Protein AF-A0A0W0SDC5-F1 (afdb_monomer_lite)

Radius of gyration: 24.41 Å; chains: 1; bounding box: 55×53×63 Å

pLDDT: mean 85.95, std 11.53, range [45.62, 98.31]

Organism: NCBI:txid29422

Secondary structure (DSSP, 8-state):
--HHHHH-TTTHHHHHHHHHH-TT-SEEEE--SSTT-SEEEEEESS--------GGG--EEEE-B-TTTHHHHHHHHHHHHHHH-SEEEEE-HHHHHHHHHHHHHHHHHHHHHHHHHHHHHHTT---HHHHHHHHHHHHHHHHHH---SSHHHHHHHHHHHHHHHHHHHHH--HHHHHHHHHHHHHHHHHHHHHHHHHHHHHHHS--EEEEPPTT-HHHHHHHHHHHHHHHHHTTPPB-PPPTTSEE-SSSEEEE---SSSPPPTTT-SSS-TT------PPPTTS-GGGEE-HHHHHHT-SS-HHHHHHHHHHS--EE-HHHHHHHGGGHHHHHHHHHTS-HHHHHHHHHHHH-TTSHHHHHHTS-BTTBPPBTTBHHHHHHHHHHHHH-

InterPro domains:
  IPR038498 OspF/SpvC superfamily [G3DSA:3.30.2430.10] (9-280)

Sequence (391 aa):
MKYADLIDPENLTYSENIFNQNSDEKFTIRRSFSDNSYFISFLPKPWKNKHPKSLATNWKARLSIHPEDLDKAWEIIYPILCQNAATFKVANRNTFKKLMDDRKQKLDRLLRHYNQFLADYDADCLDYHSLRNKYYELSKIINIYNPNQWRFVSFAQYYYTKLANFFSFYFLSKDQLFIHTRQKYEQLIEQRKQKVANSSRFYEGMQFTLYILQGLEKNLQLMLKEIEILLLRENIRPGIIYPTDRQIGIYSSIRHPGKTYYHDAISVDNYNPDNANDPFDFLETIPTEEIIQENDYLQQQSKQTTQFIIHALTMKKFISPTALKAMAKHKEDVVDYIKNLPLDARKKLVTESLDKSTNLGAFFRVQRGIFKPRLSRGTLQEIERERKLLA

Structure (mmCIF, N/CA/C/O backbone):
data_AF-A0A0W0SDC5-F1
#
_entry.id   AF-A0A0W0SDC5-F1
#
loop_
_atom_site.group_PDB
_atom_site.id
_atom_site.type_symbol
_atom_site.label_atom_id
_atom_site.label_alt_id
_atom_site.label_comp_id
_atom_site.label_asym_id
_atom_site.label_entity_id
_atom_site.label_seq_id
_atom_site.pdbx_PDB_ins_code
_atom_site.Cartn_x
_atom_site.Cartn_y
_atom_site.Cartn_z
_atom_site.occupancy
_atom_site.B_iso_or_equiv
_atom_site.auth_seq_id
_atom_site.auth_comp_id
_atom_site.auth_asym_id
_atom_site.auth_atom_id
_atom_site.pdbx_PDB_model_num
ATOM 1 N N . MET A 1 1 ? -26.692 8.603 9.022 1.00 85.44 1 MET A N 1
ATOM 2 C CA . MET A 1 1 ? -26.207 9.046 7.696 1.00 85.44 1 MET A CA 1
ATOM 3 C C . MET A 1 1 ? -25.646 7.836 6.986 1.00 85.44 1 MET A C 1
ATOM 5 O O . MET A 1 1 ? -24.773 7.194 7.568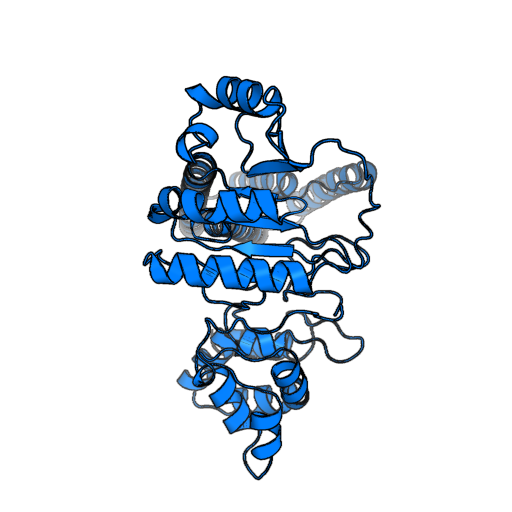 1.00 85.44 1 MET A O 1
ATOM 9 N N . LYS A 1 2 ? -26.152 7.509 5.794 1.00 91.19 2 LYS A N 1
ATOM 10 C CA . LYS A 1 2 ? -25.715 6.308 5.078 1.00 91.19 2 LYS A CA 1
ATOM 11 C C . LYS A 1 2 ? -24.396 6.573 4.363 1.00 91.19 2 LYS A C 1
ATOM 13 O O . LYS A 1 2 ? -24.085 7.709 4.006 1.00 91.19 2 LYS A O 1
ATOM 18 N N . TYR A 1 3 ? -23.623 5.518 4.122 1.00 92.50 3 TYR A N 1
ATOM 19 C CA . TYR A 1 3 ? -22.376 5.639 3.366 1.00 92.50 3 TYR A CA 1
ATOM 20 C C . TYR A 1 3 ? -22.611 6.071 1.912 1.00 92.50 3 TYR A C 1
ATOM 22 O O . TYR A 1 3 ? -21.851 6.883 1.389 1.00 92.50 3 TYR A O 1
ATOM 30 N N . ALA A 1 4 ? -23.686 5.593 1.278 1.00 90.75 4 ALA A N 1
ATOM 31 C CA . ALA A 1 4 ? -24.056 5.975 -0.084 1.00 90.75 4 ALA A CA 1
ATOM 32 C C . ALA A 1 4 ? -24.203 7.502 -0.244 1.00 90.75 4 ALA A C 1
ATOM 34 O O . ALA A 1 4 ? -23.610 8.077 -1.157 1.00 90.75 4 ALA A O 1
ATOM 35 N N . ASP A 1 5 ? -24.869 8.164 0.708 1.00 88.25 5 ASP A N 1
ATOM 36 C CA . ASP A 1 5 ? -25.070 9.623 0.734 1.00 88.25 5 ASP A CA 1
ATOM 37 C C . ASP A 1 5 ? -23.732 10.394 0.771 1.00 88.25 5 ASP A C 1
ATOM 39 O O . ASP A 1 5 ? -23.614 11.532 0.314 1.00 88.25 5 ASP A O 1
ATOM 43 N N . LEU A 1 6 ? -22.683 9.766 1.315 1.00 85.94 6 LEU A N 1
ATOM 44 C CA . LEU A 1 6 ? -21.352 10.354 1.429 1.00 85.94 6 LEU A CA 1
ATOM 45 C C . LEU A 1 6 ? -20.533 10.267 0.137 1.00 85.94 6 LEU A C 1
ATOM 47 O O . LEU A 1 6 ? -19.597 11.057 -0.027 1.00 85.94 6 LEU A O 1
ATOM 51 N N . ILE A 1 7 ? -20.832 9.318 -0.748 1.00 87.50 7 ILE A N 1
ATOM 52 C CA . ILE A 1 7 ? -20.025 9.034 -1.945 1.00 87.50 7 ILE A CA 1
ATOM 53 C C . ILE A 1 7 ? -20.751 9.312 -3.259 1.00 87.50 7 ILE A C 1
ATOM 55 O O . ILE A 1 7 ? -20.110 9.259 -4.312 1.00 87.50 7 ILE A O 1
ATOM 59 N N . ASP A 1 8 ? -22.051 9.586 -3.200 1.00 84.69 8 ASP A N 1
ATOM 60 C CA . ASP A 1 8 ? -22.866 9.968 -4.343 1.00 84.69 8 ASP A CA 1
ATOM 61 C C . ASP A 1 8 ? -22.531 11.401 -4.796 1.00 84.69 8 ASP A C 1
ATOM 63 O O . ASP A 1 8 ? -22.771 12.336 -4.026 1.00 84.69 8 ASP A O 1
ATOM 67 N N . PRO A 1 9 ? -21.993 11.588 -6.023 1.00 79.12 9 PRO A N 1
ATOM 68 C CA . PRO A 1 9 ? -21.654 12.895 -6.582 1.00 79.12 9 PRO A CA 1
ATOM 69 C C . PRO A 1 9 ? -22.790 13.921 -6.526 1.00 79.12 9 PRO A C 1
ATOM 71 O O . PRO A 1 9 ? -22.519 15.094 -6.277 1.00 79.12 9 PRO A O 1
ATOM 74 N N . GLU A 1 10 ? -24.038 13.492 -6.730 1.00 79.81 10 GLU A N 1
ATOM 75 C CA . GLU A 1 10 ? -25.199 14.392 -6.801 1.00 79.81 10 GLU A CA 1
ATOM 76 C C . GLU A 1 10 ? -25.594 14.928 -5.420 1.00 79.81 10 GLU A C 1
ATOM 78 O O . GLU A 1 10 ? -26.094 16.044 -5.287 1.00 79.81 10 GLU A O 1
ATOM 83 N N . ASN A 1 11 ? -25.281 14.167 -4.370 1.00 77.06 11 ASN A N 1
ATOM 84 C CA . ASN A 1 11 ? -25.673 14.461 -2.997 1.00 77.06 11 ASN A CA 1
ATOM 85 C C . ASN A 1 11 ? -24.525 14.998 -2.129 1.00 77.06 11 ASN A C 1
ATOM 87 O O . ASN A 1 11 ? -24.741 15.288 -0.948 1.00 77.06 11 ASN A O 1
ATOM 91 N N . LEU A 1 12 ? -23.313 15.176 -2.678 1.00 75.69 12 LEU A N 1
ATOM 92 C CA . LEU A 1 12 ? -22.126 15.547 -1.896 1.00 75.69 12 LEU A CA 1
ATOM 93 C C . LEU A 1 12 ? -22.321 16.862 -1.131 1.00 75.69 12 LEU A C 1
ATOM 95 O O . LEU A 1 12 ? -22.209 16.876 0.097 1.00 75.69 12 LEU A O 1
ATOM 99 N N . THR A 1 13 ? -22.591 17.961 -1.838 1.00 74.25 13 THR A N 1
ATOM 100 C CA . THR A 1 13 ? -22.646 19.307 -1.244 1.00 74.25 13 THR A CA 1
ATOM 101 C C . THR A 1 13 ? -23.840 19.463 -0.309 1.00 74.25 13 THR A C 1
ATOM 103 O O . THR A 1 13 ? -23.720 20.066 0.756 1.00 74.25 13 THR A O 1
ATOM 106 N N . TYR A 1 14 ? -24.982 18.881 -0.679 1.00 76.25 14 TYR A N 1
ATOM 107 C CA . TYR A 1 14 ? -26.198 18.918 0.127 1.00 76.25 14 TYR A CA 1
ATOM 108 C C . TYR A 1 14 ? -26.020 18.164 1.452 1.00 76.25 14 TYR A C 1
ATOM 110 O O . TYR A 1 14 ? -26.226 18.742 2.521 1.00 76.25 14 TYR A O 1
ATOM 118 N N . SER A 1 15 ? -25.532 16.921 1.393 1.00 76.50 15 SER A N 1
ATOM 119 C CA . SER A 1 15 ? -25.318 16.086 2.582 1.00 76.50 15 SER A CA 1
ATOM 120 C C . SER A 1 15 ? -24.268 16.679 3.523 1.00 76.50 15 SER A C 1
ATOM 122 O O . SER A 1 15 ? -24.435 16.646 4.739 1.00 76.50 15 SER A O 1
ATOM 124 N N . GLU A 1 16 ? -23.200 17.272 2.978 1.00 80.94 16 GLU A N 1
ATOM 125 C CA . GLU A 1 16 ? -22.160 17.934 3.776 1.00 80.94 16 GLU A CA 1
ATOM 126 C C . GLU A 1 16 ? -22.695 19.171 4.500 1.00 80.94 16 GLU A C 1
ATOM 128 O O . GLU A 1 16 ? -22.423 19.346 5.688 1.00 80.94 16 GLU A O 1
ATOM 133 N N . ASN A 1 17 ? -23.493 19.999 3.823 1.00 81.62 17 ASN A N 1
ATOM 134 C CA . ASN A 1 17 ? -24.090 21.182 4.436 1.00 81.62 17 ASN A CA 1
ATOM 135 C C . ASN A 1 17 ? -25.070 20.812 5.552 1.00 81.62 17 ASN A C 1
ATOM 137 O O . ASN A 1 17 ? -24.961 21.367 6.643 1.00 81.62 17 ASN A O 1
ATOM 141 N N . ILE A 1 18 ? -25.962 19.843 5.322 1.00 82.69 18 ILE A N 1
ATOM 142 C CA . ILE A 1 18 ? -26.907 19.378 6.350 1.00 82.69 18 ILE A CA 1
ATOM 143 C C . ILE A 1 18 ? -26.162 18.820 7.558 1.00 82.69 18 ILE A C 1
ATOM 145 O O . ILE A 1 18 ? -26.435 19.208 8.693 1.00 82.69 18 ILE A O 1
ATOM 149 N N . PHE A 1 19 ? -25.186 17.943 7.321 1.00 83.81 19 PHE A N 1
ATOM 150 C CA . PHE A 1 19 ? -24.409 17.335 8.394 1.00 83.81 19 PHE A CA 1
ATOM 151 C C . PHE A 1 19 ? -23.639 18.382 9.210 1.00 83.81 19 PHE A C 1
ATOM 153 O O . PHE A 1 19 ? -23.609 18.356 10.442 1.00 83.81 19 PHE A O 1
ATOM 160 N N . ASN A 1 20 ? -23.034 19.356 8.530 1.00 84.50 20 ASN A N 1
ATOM 161 C CA . ASN A 1 20 ? -22.270 20.407 9.189 1.00 84.50 20 ASN A CA 1
ATOM 162 C C . ASN A 1 20 ? -23.164 21.395 9.958 1.00 84.50 20 ASN A C 1
ATOM 164 O O . ASN A 1 20 ? -22.722 21.903 10.992 1.00 84.50 20 ASN A O 1
ATOM 168 N N . GLN A 1 21 ? -24.400 21.625 9.508 1.00 83.62 21 GLN A N 1
ATOM 169 C CA . GLN A 1 21 ? -25.386 22.478 10.183 1.00 83.62 21 GLN A CA 1
ATOM 170 C C . GLN A 1 21 ? -26.059 21.802 11.384 1.00 83.62 21 GLN A C 1
ATOM 172 O O . GLN A 1 21 ? -26.522 22.507 12.277 1.00 83.62 21 GLN A O 1
ATOM 177 N N . ASN A 1 22 ? -26.076 20.468 11.452 1.00 83.50 22 ASN A N 1
ATOM 178 C CA . ASN A 1 22 ? -26.631 19.755 12.597 1.00 83.50 22 ASN A CA 1
ATOM 179 C C . ASN A 1 22 ? -25.780 19.996 13.864 1.00 83.50 22 ASN A C 1
ATOM 181 O O . ASN A 1 22 ? -24.586 19.672 13.902 1.00 83.50 22 ASN A O 1
ATOM 185 N N . SER A 1 23 ? -26.392 20.588 14.894 1.00 76.50 23 SER A N 1
ATOM 186 C CA . SER A 1 23 ? -25.760 20.877 16.188 1.00 76.50 23 SER A CA 1
ATOM 187 C C . SER A 1 23 ? -25.436 19.624 16.992 1.00 76.50 23 SER A C 1
ATOM 189 O O . SER A 1 23 ? -24.494 19.647 17.783 1.00 76.50 23 SER A O 1
ATOM 191 N N . ASP A 1 24 ? -26.179 18.543 16.764 1.00 83.31 24 ASP A N 1
ATOM 192 C CA . ASP A 1 24 ? -26.063 17.299 17.527 1.00 83.31 24 ASP A CA 1
ATOM 193 C C . ASP A 1 24 ? -24.906 16.426 17.016 1.00 83.31 24 ASP A C 1
ATOM 195 O O . ASP A 1 24 ? -24.441 15.511 17.697 1.00 83.31 24 ASP A O 1
ATOM 199 N N . GLU A 1 25 ? -24.391 16.729 15.821 1.00 84.00 25 GLU A N 1
ATOM 200 C CA . GLU A 1 25 ? -23.272 16.006 15.228 1.00 84.00 25 GLU A CA 1
ATOM 201 C C . GLU A 1 25 ? -21.938 16.425 15.848 1.00 84.00 25 GLU A C 1
ATOM 203 O O . GLU A 1 25 ? -21.513 17.582 15.774 1.00 84.00 25 GLU A O 1
ATOM 208 N N . LYS A 1 26 ? -21.208 15.441 16.383 1.00 86.75 26 LYS A N 1
ATOM 209 C CA . LYS A 1 26 ? -19.877 15.636 16.981 1.00 86.75 26 LYS A CA 1
ATOM 210 C C . LYS A 1 26 ? -18.821 16.052 15.956 1.00 86.75 26 LYS A C 1
ATOM 212 O O . LYS A 1 26 ? -17.794 16.617 16.330 1.00 86.75 26 LYS A O 1
ATOM 217 N N . PHE A 1 27 ? -19.028 15.758 14.675 1.00 88.25 27 PHE A N 1
ATOM 218 C CA . PHE A 1 27 ? -18.042 15.980 13.623 1.00 88.25 27 PHE A CA 1
ATOM 219 C C . PHE A 1 27 ? -18.494 17.026 12.604 1.00 88.25 27 PHE A C 1
ATOM 221 O O . PHE A 1 27 ? -19.674 17.255 12.379 1.00 88.25 27 PHE A O 1
ATOM 228 N N . THR A 1 28 ? -17.512 17.641 11.955 1.00 88.00 28 THR A N 1
ATOM 229 C CA . THR A 1 28 ? -17.641 18.299 10.657 1.00 88.00 28 THR A CA 1
ATOM 230 C C . THR A 1 28 ? -17.076 17.380 9.589 1.00 88.00 28 THR A C 1
ATOM 232 O O . THR A 1 28 ? -16.016 16.770 9.778 1.00 88.00 28 THR A O 1
ATOM 235 N N . ILE A 1 29 ? -17.772 17.299 8.463 1.00 88.00 29 ILE A N 1
ATOM 236 C CA . ILE A 1 29 ? -17.253 16.671 7.257 1.00 88.00 29 ILE A CA 1
ATOM 237 C C . ILE A 1 29 ? -16.445 17.715 6.503 1.00 88.00 29 ILE A C 1
ATOM 239 O O . ILE A 1 29 ? -16.877 18.855 6.336 1.00 88.00 29 ILE A O 1
ATOM 243 N N . ARG A 1 30 ? -15.258 17.308 6.053 1.00 82.94 30 ARG A N 1
ATOM 244 C CA . ARG A 1 30 ? -14.445 18.084 5.124 1.00 82.94 30 ARG A CA 1
ATOM 245 C C . ARG A 1 30 ? -14.044 17.227 3.940 1.00 82.94 30 ARG A C 1
ATOM 247 O O . ARG A 1 30 ? -13.299 16.247 4.088 1.00 82.94 30 ARG A O 1
ATOM 254 N N . ARG A 1 31 ? -14.457 17.666 2.756 1.00 77.56 31 ARG A N 1
ATOM 255 C CA . ARG A 1 31 ? -13.909 17.202 1.481 1.00 77.56 31 ARG A CA 1
ATOM 256 C C . ARG A 1 31 ? -12.866 18.197 0.967 1.00 77.56 31 ARG A C 1
ATOM 258 O O . ARG A 1 31 ? -12.868 19.384 1.287 1.00 77.56 31 ARG A O 1
ATOM 265 N N . SER A 1 32 ? -11.886 17.698 0.224 1.00 60.66 32 SER A N 1
ATOM 266 C CA . SER A 1 32 ? -11.014 18.574 -0.567 1.00 60.66 32 SER A CA 1
ATOM 267 C C . SER A 1 32 ? -11.882 19.197 -1.660 1.00 60.66 32 SER A C 1
ATOM 269 O O . SER A 1 32 ? -12.551 18.438 -2.343 1.00 60.66 32 SER A O 1
ATOM 271 N N . PHE A 1 33 ? -11.853 20.523 -1.846 1.00 45.72 33 PHE A N 1
ATOM 272 C CA . PHE A 1 33 ? -12.669 21.306 -2.805 1.00 45.72 33 PHE A CA 1
ATOM 273 C C . PHE A 1 33 ? -12.560 20.898 -4.292 1.00 45.72 33 PHE A C 1
ATOM 275 O O . PHE A 1 33 ? -13.132 21.540 -5.161 1.00 45.72 33 PHE A O 1
ATOM 282 N N . SER A 1 34 ? -11.805 19.850 -4.602 1.00 49.69 34 SER A N 1
ATOM 283 C CA . SER A 1 34 ? -11.821 19.187 -5.900 1.00 49.69 34 SER A CA 1
ATOM 284 C C . SER A 1 34 ? -12.739 17.967 -5.816 1.00 49.69 34 SER A C 1
ATOM 286 O O . SER A 1 34 ? -12.496 17.128 -4.945 1.00 49.69 34 SER A O 1
ATOM 288 N N . ASP A 1 35 ? -13.649 17.781 -6.772 1.00 45.62 35 ASP A N 1
ATOM 289 C CA . ASP A 1 35 ? -14.572 16.628 -6.928 1.00 45.62 35 ASP A CA 1
ATOM 290 C C . ASP A 1 35 ? -13.908 15.226 -6.887 1.00 45.62 35 ASP A C 1
ATOM 292 O O . ASP A 1 35 ? -14.561 14.189 -6.914 1.00 45.62 35 ASP A O 1
ATOM 296 N N . ASN A 1 36 ? -12.579 15.179 -6.780 1.00 53.41 36 ASN A N 1
ATOM 297 C CA . ASN A 1 36 ? -11.736 14.001 -6.619 1.00 53.41 36 ASN A CA 1
ATOM 298 C C . ASN A 1 36 ? -11.198 13.812 -5.187 1.00 53.41 36 ASN A C 1
ATOM 300 O O . ASN A 1 36 ? -10.100 13.271 -5.017 1.00 53.41 36 ASN A O 1
ATOM 304 N N . SER A 1 37 ? -11.891 14.268 -4.136 1.00 70.94 37 SER A N 1
ATOM 305 C CA . SER A 1 37 ? -11.437 13.978 -2.772 1.00 70.94 37 SER A CA 1
ATOM 306 C C . SER A 1 37 ? -11.527 12.471 -2.506 1.00 70.94 37 SER A C 1
ATOM 308 O O . SER A 1 37 ? -12.584 11.940 -2.179 1.00 70.94 37 SER A O 1
ATOM 310 N N . TYR A 1 38 ? -10.398 11.770 -2.638 1.00 86.81 38 TYR A N 1
ATOM 311 C CA . TYR A 1 38 ? -10.311 10.317 -2.450 1.00 86.81 38 TYR A CA 1
ATOM 312 C C . TYR A 1 38 ? -10.767 9.857 -1.059 1.00 86.81 38 TYR A C 1
ATOM 314 O O . TYR A 1 38 ? -11.122 8.701 -0.866 1.00 86.81 38 TYR A O 1
ATOM 322 N N . PHE A 1 39 ? -10.738 10.761 -0.081 1.00 90.31 39 PHE A N 1
ATOM 323 C CA . PHE A 1 39 ? -11.172 10.511 1.282 1.00 90.31 39 PHE A CA 1
ATOM 324 C C . PHE A 1 39 ? -12.126 11.598 1.757 1.00 90.31 39 PHE A C 1
ATOM 326 O O . PHE A 1 39 ? -11.965 12.770 1.414 1.00 90.31 39 PHE A O 1
ATOM 333 N N . ILE A 1 40 ? -13.025 11.194 2.643 1.00 91.50 40 ILE A N 1
ATOM 334 C CA . ILE A 1 40 ? -13.967 12.041 3.364 1.00 91.50 40 ILE A CA 1
ATOM 335 C C . ILE A 1 40 ? -13.471 12.111 4.806 1.00 91.50 40 ILE A C 1
ATOM 337 O O . ILE A 1 40 ? -13.278 11.071 5.438 1.00 91.50 40 ILE A O 1
ATOM 341 N N . SER A 1 41 ? -13.172 13.315 5.298 1.00 90.69 41 SER A N 1
ATOM 342 C CA . SER A 1 41 ? -12.567 13.505 6.624 1.00 90.69 41 SER A CA 1
ATOM 343 C C . SER A 1 41 ? -13.602 13.969 7.640 1.00 90.69 41 SER A C 1
ATOM 345 O O . SER A 1 41 ? -14.358 14.889 7.350 1.00 90.69 41 SER A O 1
ATOM 347 N N . PHE A 1 42 ? -13.569 13.377 8.831 1.00 91.38 42 PHE A N 1
ATOM 348 C CA . PHE A 1 42 ? -14.443 13.678 9.962 1.00 91.38 42 PHE A CA 1
ATOM 349 C C . PHE A 1 42 ? -13.618 14.317 11.081 1.00 91.38 42 PHE A C 1
ATOM 351 O O . PHE A 1 42 ? -12.687 13.701 11.610 1.00 91.38 42 PHE A O 1
ATOM 358 N N . LEU A 1 43 ? -13.922 15.580 11.392 1.00 87.44 43 LEU A N 1
ATOM 359 C CA . LEU A 1 43 ? -13.122 16.458 12.254 1.00 87.44 43 LEU A CA 1
ATOM 360 C C . LEU A 1 43 ? -13.987 16.997 13.407 1.00 87.44 43 LEU A C 1
ATOM 362 O O . LEU A 1 43 ? -15.083 17.478 13.138 1.00 87.44 43 LEU A O 1
ATOM 366 N N . PRO A 1 44 ? -13.568 16.907 14.679 1.00 84.88 44 PRO A N 1
ATOM 367 C CA . PRO A 1 44 ? -14.455 17.138 15.824 1.00 84.88 44 PRO A CA 1
ATOM 368 C C . PRO A 1 44 ? -14.895 18.608 15.960 1.00 84.88 44 PRO A C 1
ATOM 370 O O . PRO A 1 44 ? -14.112 19.525 15.696 1.00 84.88 44 PRO A O 1
ATOM 373 N N . LYS A 1 45 ? -16.139 18.828 16.407 1.00 83.50 45 LYS A N 1
ATOM 374 C CA . LYS A 1 45 ? -16.716 20.126 16.792 1.00 83.50 45 LYS A CA 1
ATOM 375 C C . LYS A 1 45 ? -16.587 20.345 18.310 1.00 83.50 45 LYS A C 1
ATOM 377 O O . LYS A 1 45 ? -16.828 19.413 19.073 1.00 83.50 45 LYS A O 1
ATOM 382 N N . PRO A 1 46 ? -16.305 21.576 18.778 1.00 74.56 46 PRO A N 1
ATOM 383 C CA . PRO A 1 46 ? -15.592 22.645 18.077 1.00 74.56 46 PRO A CA 1
ATOM 384 C C . PRO A 1 46 ? -14.118 22.262 17.867 1.00 74.56 46 PRO A C 1
ATOM 386 O O . PRO A 1 46 ? -13.544 21.521 18.665 1.00 74.56 46 PRO A O 1
ATOM 389 N N . TRP A 1 47 ? -13.469 22.823 16.843 1.00 62.28 47 TRP A N 1
ATOM 390 C CA . TRP A 1 47 ? -12.024 22.672 16.634 1.00 62.28 47 TRP A CA 1
ATOM 391 C C . TRP A 1 47 ? -11.249 23.439 17.719 1.00 62.28 47 TRP A C 1
ATOM 393 O O . TRP A 1 47 ? -10.677 24.497 17.468 1.00 62.28 47 TRP A O 1
ATOM 403 N N . LYS A 1 48 ? -11.273 22.960 18.965 1.00 51.94 48 LYS A N 1
ATOM 404 C CA . LYS A 1 48 ? -10.638 23.648 20.098 1.00 51.94 48 LYS A CA 1
ATOM 405 C C . LYS A 1 48 ? -9.162 23.308 20.251 1.00 51.94 48 LYS A C 1
ATOM 407 O O . LYS A 1 48 ? -8.414 24.127 20.769 1.00 51.94 48 LYS A O 1
ATOM 412 N N . ASN A 1 49 ? -8.697 22.188 19.698 1.00 46.97 49 ASN A N 1
ATOM 413 C CA . ASN A 1 49 ? -7.317 21.766 19.898 1.00 46.97 49 ASN A CA 1
ATOM 414 C C . ASN A 1 49 ? -6.535 21.738 18.581 1.00 46.97 49 ASN A C 1
ATOM 416 O O . ASN A 1 49 ? -6.541 20.760 17.834 1.00 46.97 49 ASN A O 1
ATOM 420 N N . LYS A 1 50 ? -5.748 22.797 18.347 1.00 48.25 50 LYS A N 1
ATOM 421 C CA . LYS A 1 50 ? -4.470 22.668 17.635 1.00 48.25 50 LYS A CA 1
ATOM 422 C C . LYS A 1 50 ? -3.528 21.856 18.531 1.00 48.25 50 LYS A C 1
ATOM 424 O O . LYS A 1 50 ? -2.565 22.404 19.054 1.00 48.25 50 LYS A O 1
ATOM 429 N N . HIS A 1 51 ? -3.796 20.569 18.761 1.00 49.47 51 HIS A N 1
ATOM 430 C CA . HIS A 1 51 ? -2.732 19.730 19.297 1.00 49.47 51 HIS A CA 1
ATOM 431 C C . HIS A 1 51 ? -1.617 19.761 18.251 1.00 49.47 51 HIS A C 1
ATOM 433 O O . HIS A 1 51 ? -1.886 19.438 17.084 1.00 49.47 51 HIS A O 1
ATOM 439 N N . PRO A 1 52 ? -0.403 20.226 18.599 1.00 47.09 52 PRO A N 1
ATOM 440 C CA . PRO A 1 52 ? 0.704 20.141 17.673 1.00 47.09 52 PRO A CA 1
ATOM 441 C C . PRO A 1 52 ? 0.821 18.665 17.316 1.00 47.09 52 PRO A C 1
ATOM 443 O O . PRO A 1 52 ? 1.006 17.820 18.190 1.00 47.09 52 PRO A O 1
ATOM 446 N N . LYS A 1 53 ? 0.639 18.345 16.030 1.00 53.19 53 LYS A N 1
ATOM 447 C CA . LYS A 1 53 ? 0.939 17.022 15.484 1.00 53.19 53 LYS A CA 1
ATOM 448 C C . LYS A 1 53 ? 2.447 16.841 15.595 1.00 53.19 53 LYS A C 1
ATOM 450 O O . LYS A 1 53 ? 3.162 16.981 14.609 1.00 53.19 53 LYS A O 1
ATOM 455 N N . SER A 1 54 ? 2.938 16.582 16.799 1.00 54.34 54 SER A N 1
ATOM 456 C CA . SER A 1 54 ? 4.284 16.085 16.995 1.00 54.34 54 SER A CA 1
ATOM 457 C C . SER A 1 54 ? 4.317 14.766 16.225 1.00 54.34 54 SER A C 1
ATOM 459 O O . SER A 1 54 ? 3.574 13.832 16.525 1.00 54.34 54 SER A O 1
ATOM 461 N N . LEU A 1 55 ? 5.087 14.722 15.135 1.00 57.97 55 LEU A N 1
ATOM 462 C CA . LEU A 1 55 ? 5.235 13.516 14.315 1.00 57.97 55 LEU A CA 1
ATOM 463 C C . LEU A 1 55 ? 5.693 12.320 15.167 1.00 57.97 55 LEU A C 1
ATOM 465 O O . LEU A 1 55 ? 5.343 11.188 14.851 1.00 57.97 55 LEU A O 1
ATOM 469 N N . ALA A 1 56 ? 6.366 12.590 16.291 1.00 48.00 56 ALA A N 1
ATOM 470 C CA . ALA A 1 56 ? 6.927 11.619 17.219 1.00 48.00 56 ALA A CA 1
ATOM 471 C C . ALA A 1 56 ? 5.930 10.619 17.834 1.00 48.00 56 ALA A C 1
ATOM 473 O O . ALA A 1 56 ? 6.385 9.573 18.293 1.00 48.00 56 ALA A O 1
ATOM 474 N N . THR A 1 57 ? 4.619 10.900 17.840 1.00 57.00 57 THR A N 1
ATOM 475 C CA . THR A 1 57 ? 3.596 10.073 18.522 1.00 57.00 57 THR A CA 1
ATOM 476 C C . THR A 1 57 ? 2.368 9.756 17.659 1.00 57.00 57 THR A C 1
ATOM 478 O O . THR A 1 57 ? 1.345 9.298 18.158 1.00 57.00 57 THR A O 1
ATOM 481 N N . ASN A 1 58 ? 2.447 9.962 16.341 1.00 78.56 58 ASN A N 1
ATOM 482 C CA . ASN A 1 58 ? 1.293 9.838 15.444 1.00 78.56 58 ASN A CA 1
ATOM 483 C C . ASN A 1 58 ? 1.053 8.400 14.961 1.00 78.56 58 ASN A C 1
ATOM 485 O O . ASN A 1 58 ? 1.119 8.137 13.757 1.00 78.56 58 ASN A O 1
ATOM 489 N N . TRP A 1 59 ? 0.729 7.471 15.859 1.00 89.00 59 TRP A N 1
ATOM 490 C CA . TRP A 1 59 ? 0.174 6.189 15.426 1.00 89.00 59 TRP A CA 1
ATOM 491 C C . TRP A 1 59 ? -1.121 6.407 14.628 1.00 89.00 59 TRP A C 1
ATOM 493 O O . TRP A 1 59 ? -1.879 7.361 14.838 1.00 89.00 59 TRP A O 1
ATOM 503 N N . LYS A 1 60 ? -1.377 5.521 13.666 1.00 92.00 60 LYS A N 1
ATOM 504 C CA . LYS A 1 60 ? -2.641 5.476 12.929 1.00 92.00 60 LYS A CA 1
ATOM 505 C C . LYS A 1 60 ? -3.124 4.044 12.871 1.00 92.00 60 LYS A C 1
ATOM 507 O O . LYS A 1 60 ? -2.327 3.162 12.556 1.00 92.00 60 LYS A O 1
ATOM 512 N N . ALA A 1 61 ? -4.413 3.854 13.107 1.00 95.50 61 ALA A N 1
ATOM 513 C CA . ALA A 1 61 ? -5.075 2.587 12.854 1.00 95.50 61 ALA A CA 1
ATOM 514 C C . ALA A 1 61 ? -5.844 2.652 11.538 1.00 95.50 61 ALA A C 1
ATOM 516 O O . ALA A 1 61 ? -6.228 3.730 11.064 1.00 95.50 61 ALA A O 1
ATOM 517 N N . ARG A 1 62 ? -6.059 1.493 10.934 1.00 96.56 62 ARG A N 1
ATOM 518 C CA . ARG A 1 62 ? -6.861 1.328 9.731 1.00 96.56 62 ARG A CA 1
ATOM 519 C C . ARG A 1 62 ? -7.768 0.127 9.880 1.00 96.56 62 ARG A C 1
ATOM 521 O O . ARG A 1 62 ? -7.395 -0.838 10.535 1.00 96.56 62 ARG A O 1
ATOM 528 N N . LEU A 1 63 ? -8.934 0.218 9.252 1.00 97.94 63 LEU A N 1
ATOM 529 C CA . LEU A 1 63 ? -9.857 -0.899 9.099 1.00 97.94 63 LEU A CA 1
ATOM 530 C C . LEU A 1 63 ? -9.939 -1.237 7.616 1.00 97.94 63 LEU A C 1
ATOM 532 O O . LEU A 1 63 ? -10.086 -0.334 6.782 1.00 97.94 63 LEU A O 1
ATOM 536 N N . SER A 1 64 ? -9.824 -2.524 7.315 1.00 98.06 64 SER A N 1
ATOM 537 C CA . SER A 1 64 ? -9.888 -3.074 5.966 1.00 98.06 64 SER A CA 1
ATOM 538 C C . SER A 1 64 ? -11.134 -3.928 5.836 1.00 98.06 64 SER A C 1
ATOM 540 O O . SER A 1 64 ? -11.217 -4.994 6.433 1.00 98.06 64 SER A O 1
ATOM 542 N N . ILE A 1 65 ? -12.095 -3.456 5.052 1.00 98.31 65 ILE A N 1
ATOM 543 C CA . ILE A 1 65 ? -13.385 -4.107 4.809 1.00 98.31 65 ILE A CA 1
ATOM 544 C C . ILE A 1 65 ? -13.439 -4.557 3.350 1.00 98.31 65 ILE A C 1
ATOM 546 O O . ILE A 1 65 ? -12.864 -3.900 2.484 1.00 98.31 65 ILE A O 1
ATOM 550 N N . HIS A 1 66 ? -14.124 -5.652 3.039 1.00 97.62 66 HIS A N 1
ATOM 551 C CA . HIS A 1 66 ? -14.365 -6.008 1.647 1.00 97.62 66 HIS A CA 1
ATOM 552 C C . HIS A 1 66 ? -15.196 -4.907 0.945 1.00 97.62 66 HIS A C 1
ATOM 554 O O . HIS A 1 66 ? -16.174 -4.427 1.522 1.00 97.62 66 HIS A O 1
ATOM 560 N N . PRO A 1 67 ? -14.867 -4.487 -0.294 1.00 95.94 67 PRO A N 1
ATOM 561 C CA . PRO A 1 67 ? -15.489 -3.312 -0.925 1.00 95.94 67 PRO A CA 1
ATOM 562 C C . PRO A 1 67 ? -17.019 -3.362 -1.048 1.00 95.94 67 PRO A C 1
ATOM 564 O O . PRO A 1 67 ? -17.686 -2.324 -1.022 1.00 95.94 67 PRO A O 1
ATOM 567 N N . GLU A 1 68 ? -17.562 -4.565 -1.218 1.00 96.50 68 GLU A N 1
ATOM 568 C CA . GLU A 1 68 ? -19.001 -4.825 -1.356 1.00 96.50 68 GLU A CA 1
ATOM 569 C C . GLU A 1 68 ? -19.755 -4.736 -0.025 1.00 96.50 68 GLU A C 1
ATOM 571 O O . GLU A 1 68 ? -20.940 -4.426 -0.025 1.00 96.50 68 GLU A O 1
ATOM 576 N N . ASP A 1 69 ? -19.070 -4.933 1.104 1.00 97.81 69 ASP A N 1
ATOM 577 C CA . ASP A 1 69 ? -19.693 -4.917 2.432 1.00 97.81 69 ASP A CA 1
ATOM 578 C C . ASP A 1 69 ? -19.537 -3.552 3.119 1.00 97.81 69 ASP A C 1
ATOM 580 O O . ASP A 1 69 ? -19.970 -3.370 4.255 1.00 97.81 69 ASP A O 1
ATOM 584 N N . LEU A 1 70 ? -18.917 -2.574 2.446 1.00 96.31 70 LEU A N 1
ATOM 585 C CA . LEU A 1 70 ? -18.568 -1.277 3.027 1.00 96.31 70 LEU A CA 1
ATOM 586 C C . LEU A 1 70 ? -19.798 -0.480 3.489 1.00 96.31 70 LEU A C 1
ATOM 588 O O . LEU A 1 70 ? -19.731 0.177 4.525 1.00 96.31 70 LEU A O 1
ATOM 592 N N . ASP A 1 71 ? -20.913 -0.582 2.761 1.00 96.50 71 ASP A N 1
ATOM 593 C CA . ASP A 1 71 ? -22.188 0.038 3.134 1.00 96.50 71 ASP A CA 1
ATOM 594 C C . ASP A 1 71 ? -22.721 -0.549 4.453 1.00 96.50 71 ASP A C 1
ATOM 596 O O . ASP A 1 71 ? -23.047 0.194 5.376 1.00 96.50 71 ASP A O 1
ATOM 600 N N . LYS A 1 72 ? -22.723 -1.883 4.593 1.00 97.50 72 LYS A N 1
ATOM 601 C CA . LYS A 1 72 ? -23.156 -2.569 5.823 1.00 97.50 72 LYS A CA 1
ATOM 602 C C . LYS A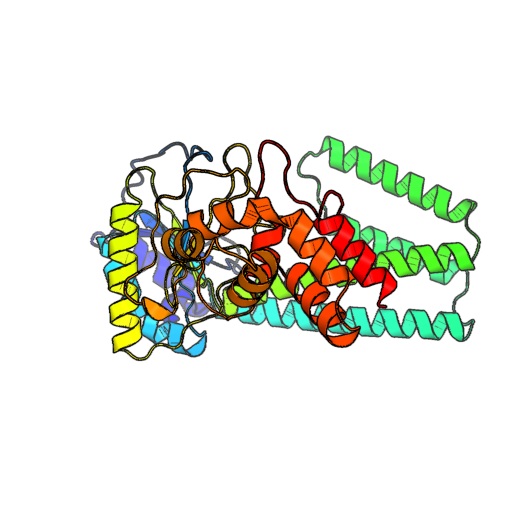 1 72 ? -22.193 -2.305 6.986 1.00 97.50 72 LYS A C 1
ATOM 604 O O . LYS A 1 72 ? -22.624 -2.031 8.102 1.00 97.50 72 LYS A O 1
ATOM 609 N N . ALA A 1 73 ? -20.887 -2.356 6.729 1.00 98.06 73 ALA A N 1
ATOM 610 C CA . ALA A 1 73 ? -19.864 -2.102 7.737 1.00 98.06 73 ALA A CA 1
ATOM 611 C C . ALA A 1 73 ? -19.901 -0.658 8.250 1.00 98.06 73 ALA A C 1
ATOM 613 O O . ALA A 1 73 ? -19.631 -0.424 9.425 1.00 98.06 73 ALA A O 1
ATOM 614 N N . TRP A 1 74 ? -20.252 0.313 7.402 1.00 97.81 74 TRP A N 1
ATOM 615 C CA . TRP A 1 74 ? -20.405 1.707 7.812 1.00 97.81 74 TRP A CA 1
ATOM 616 C C . TRP A 1 74 ? -21.466 1.883 8.900 1.00 97.81 74 TRP A C 1
ATOM 618 O O . TRP A 1 74 ? -21.191 2.559 9.890 1.00 97.81 74 TRP A O 1
ATOM 628 N N . GLU A 1 75 ? -22.626 1.237 8.763 1.00 97.31 75 GLU A N 1
ATOM 629 C CA . GLU A 1 75 ? -23.709 1.309 9.757 1.00 97.31 75 GLU A CA 1
ATOM 630 C C . GLU A 1 75 ? -23.284 0.763 11.133 1.00 97.31 75 GLU A C 1
ATOM 632 O O . GLU A 1 75 ? -23.803 1.194 12.160 1.00 97.31 75 GLU A O 1
ATOM 637 N N . ILE A 1 76 ? -22.294 -0.136 11.167 1.00 97.88 76 ILE A N 1
ATOM 638 C CA . ILE A 1 76 ? -21.707 -0.686 12.399 1.00 97.88 76 ILE A CA 1
ATOM 639 C C . ILE A 1 76 ? -20.612 0.241 12.942 1.00 97.88 76 ILE A C 1
ATOM 641 O O . ILE A 1 76 ? -20.588 0.585 14.122 1.00 97.88 76 ILE A O 1
ATOM 645 N N . ILE A 1 77 ? -19.676 0.640 12.078 1.00 97.75 77 ILE A N 1
ATOM 646 C CA . ILE A 1 77 ? -18.454 1.350 12.466 1.00 97.75 77 ILE A CA 1
ATOM 647 C C . ILE A 1 77 ? -18.761 2.798 12.856 1.00 97.75 77 ILE A C 1
ATOM 649 O O . ILE A 1 77 ? -18.227 3.301 13.845 1.00 97.75 77 ILE A O 1
ATOM 653 N N . TYR A 1 78 ? -19.590 3.495 12.076 1.00 95.81 78 TYR A N 1
ATOM 654 C CA . TYR A 1 78 ? -19.788 4.935 12.223 1.00 95.81 78 TYR A CA 1
ATOM 655 C C . TYR A 1 78 ? -20.316 5.344 13.609 1.00 95.81 78 TYR A C 1
ATOM 657 O O . TYR A 1 78 ? -19.697 6.229 14.206 1.00 95.81 78 TYR A O 1
ATOM 665 N N . PRO A 1 79 ? -21.358 4.706 14.185 1.00 95.06 79 PRO A N 1
ATOM 666 C CA . PRO A 1 79 ? -21.834 5.052 15.527 1.00 95.06 79 PRO A CA 1
ATOM 667 C C . PRO A 1 79 ? -20.744 4.952 16.604 1.00 95.06 79 PRO A C 1
ATOM 669 O O . PRO A 1 79 ? -20.616 5.845 17.444 1.00 95.06 79 PRO A O 1
ATOM 672 N N . ILE A 1 80 ? -19.900 3.918 16.535 1.00 96.31 80 ILE A N 1
ATOM 673 C CA . ILE A 1 80 ? -18.795 3.698 17.480 1.00 96.31 80 ILE A CA 1
ATOM 674 C C . ILE A 1 80 ? -17.727 4.786 17.317 1.00 96.31 80 ILE A C 1
ATOM 676 O O . ILE A 1 80 ? -17.242 5.349 18.304 1.00 96.31 80 ILE A O 1
ATOM 680 N N . LEU A 1 81 ? -17.383 5.140 16.072 1.00 94.00 81 LEU A N 1
ATOM 681 C CA . LEU A 1 81 ? -16.447 6.233 15.797 1.00 94.00 81 LEU A CA 1
ATOM 682 C C . LEU A 1 81 ? -17.003 7.591 16.251 1.00 94.00 81 LEU A C 1
ATOM 684 O O . LEU A 1 81 ? -16.250 8.401 16.792 1.00 94.00 81 LEU A O 1
ATOM 688 N N . CYS A 1 82 ? -18.305 7.837 16.094 1.00 90.12 82 CYS A N 1
ATOM 689 C CA . CYS A 1 82 ? -18.988 9.018 16.629 1.00 90.12 82 CYS A CA 1
ATOM 690 C C . CYS A 1 82 ? -18.809 9.166 18.131 1.00 90.12 82 CYS A C 1
ATOM 692 O O . CYS A 1 82 ? -18.464 10.245 18.611 1.00 90.12 82 CYS A O 1
ATOM 694 N N . GLN A 1 83 ? -18.945 8.084 18.881 1.00 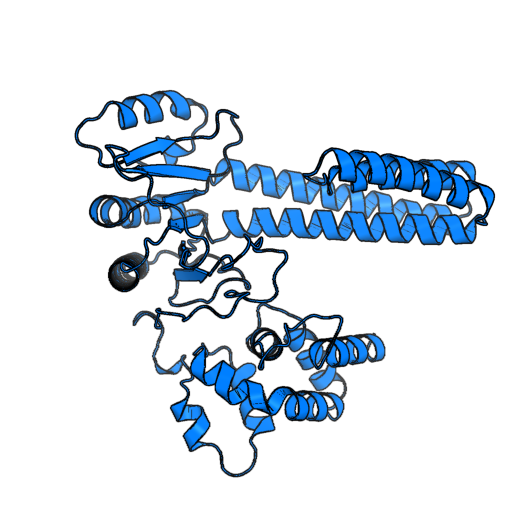88.88 83 GLN A N 1
ATOM 695 C CA . GLN A 1 83 ? -18.793 8.139 20.328 1.00 88.88 83 GLN A CA 1
ATOM 696 C C . GLN A 1 83 ? -17.325 8.339 20.727 1.00 88.88 83 GLN A C 1
ATOM 698 O O . GLN A 1 83 ? -17.007 9.251 21.495 1.00 88.88 83 GLN A O 1
ATOM 703 N N . ASN A 1 84 ? -16.411 7.580 20.121 1.00 86.50 84 ASN A N 1
ATOM 704 C CA . ASN A 1 84 ? -15.086 7.352 20.702 1.00 86.50 84 ASN A CA 1
ATOM 705 C C . ASN A 1 84 ? -13.913 7.951 19.911 1.00 86.50 84 ASN A C 1
ATOM 707 O O . ASN A 1 84 ? -12.868 8.251 20.492 1.00 86.50 84 ASN A O 1
ATOM 711 N N . ALA A 1 85 ? -14.046 8.161 18.599 1.00 83.19 85 ALA A N 1
ATOM 712 C CA . ALA A 1 85 ? -12.922 8.601 17.777 1.00 83.19 85 ALA A CA 1
ATOM 713 C C . ALA A 1 85 ? -12.622 10.097 17.947 1.00 83.19 85 ALA A C 1
ATOM 715 O O . ALA A 1 85 ? -13.515 10.932 18.113 1.00 83.19 85 ALA A O 1
ATOM 716 N N . ALA A 1 86 ? -11.336 10.445 17.845 1.00 83.94 86 ALA A N 1
ATOM 717 C CA . ALA A 1 86 ? -10.889 11.835 17.824 1.00 83.94 86 ALA A CA 1
ATOM 718 C C . ALA A 1 86 ? -10.997 12.444 16.421 1.00 83.94 86 ALA A C 1
ATOM 720 O O . ALA A 1 86 ? -11.525 13.533 16.237 1.00 83.94 86 ALA A O 1
ATOM 721 N N . THR A 1 87 ? -10.451 11.770 15.411 1.00 89.19 87 THR A N 1
ATOM 722 C CA . THR A 1 87 ? -10.492 12.192 14.007 1.00 89.19 87 THR A CA 1
ATOM 723 C C . THR A 1 87 ? -10.309 10.965 13.139 1.00 89.19 87 THR A C 1
ATOM 725 O O . THR A 1 87 ? -9.433 10.135 13.399 1.00 89.19 87 THR A O 1
ATOM 728 N N . PHE A 1 88 ? -11.082 10.874 12.066 1.00 93.19 88 PHE A N 1
ATOM 729 C CA . PHE A 1 88 ? -10.928 9.795 11.108 1.00 93.19 88 PHE A CA 1
ATOM 730 C C . PHE A 1 88 ? -11.216 10.257 9.689 1.00 93.19 88 PHE A C 1
ATOM 732 O O . PHE A 1 88 ? -11.660 11.375 9.434 1.00 93.19 88 PHE A O 1
ATOM 739 N N . LYS A 1 89 ? -10.905 9.386 8.742 1.00 93.69 89 LYS A N 1
ATOM 740 C CA . LYS A 1 89 ? -11.339 9.528 7.362 1.00 93.69 89 LYS A CA 1
ATOM 741 C C . LYS A 1 89 ? -11.752 8.177 6.809 1.00 93.69 89 LYS A C 1
ATOM 743 O O . LYS A 1 89 ? -11.187 7.158 7.208 1.00 93.69 89 LYS A O 1
ATOM 748 N N . VAL A 1 90 ? -12.674 8.204 5.863 1.00 95.19 90 VAL A N 1
ATOM 749 C CA . VAL A 1 90 ? -13.119 7.034 5.105 1.00 95.19 90 VAL A CA 1
ATOM 750 C C . VAL A 1 90 ? -12.835 7.255 3.622 1.00 95.19 90 VAL A C 1
ATOM 752 O O . VAL A 1 90 ? -12.888 8.384 3.128 1.00 95.19 90 VAL A O 1
ATOM 755 N N . ALA A 1 91 ? -12.443 6.200 2.921 1.00 93.94 91 ALA A N 1
ATOM 756 C CA . ALA A 1 91 ? -12.243 6.205 1.481 1.00 93.94 91 ALA A CA 1
ATOM 757 C C . ALA A 1 91 ? -13.567 6.497 0.763 1.00 93.94 91 ALA A C 1
ATOM 759 O O . ALA A 1 91 ? -14.614 6.030 1.200 1.00 93.94 91 ALA A O 1
ATOM 760 N N . ASN A 1 92 ? -13.530 7.233 -0.347 1.00 92.62 92 ASN A N 1
ATOM 761 C CA . ASN A 1 92 ? -14.643 7.275 -1.294 1.00 92.62 92 ASN A CA 1
ATOM 762 C C . ASN A 1 92 ? -14.475 6.103 -2.275 1.00 92.62 92 ASN A C 1
ATOM 764 O O . ASN A 1 92 ? -13.600 6.142 -3.148 1.00 92.62 92 ASN A O 1
ATOM 768 N N . ARG A 1 93 ? -15.295 5.053 -2.115 1.00 91.94 93 ARG A N 1
ATOM 769 C CA . ARG A 1 93 ? -15.205 3.819 -2.914 1.00 91.94 93 ARG A CA 1
ATOM 770 C C . ARG A 1 93 ? -15.307 4.093 -4.413 1.00 91.94 93 ARG A C 1
ATOM 772 O O . ARG A 1 93 ? -14.514 3.545 -5.178 1.00 91.94 93 ARG A O 1
ATOM 779 N N . ASN A 1 94 ? -16.233 4.957 -4.828 1.00 91.38 94 ASN A N 1
ATOM 780 C CA . ASN A 1 94 ? -16.473 5.274 -6.237 1.00 91.38 94 ASN A CA 1
ATOM 781 C C . ASN A 1 94 ? -15.261 5.981 -6.854 1.00 91.38 94 ASN A C 1
ATOM 783 O O . ASN A 1 94 ? -14.762 5.570 -7.905 1.00 91.38 94 ASN A O 1
ATOM 787 N N . THR A 1 95 ? -14.722 6.989 -6.159 1.00 90.62 95 THR A N 1
ATOM 788 C CA . THR A 1 95 ? -13.523 7.706 -6.613 1.00 90.62 95 THR A CA 1
ATOM 789 C C . THR A 1 95 ? -12.310 6.776 -6.688 1.00 90.62 95 THR A C 1
ATOM 791 O O . THR A 1 95 ? -11.556 6.836 -7.659 1.00 90.62 95 THR A O 1
ATOM 794 N N . PHE A 1 96 ? -12.106 5.896 -5.700 1.00 91.62 96 PHE A N 1
ATOM 795 C CA . PHE A 1 96 ? -10.977 4.959 -5.714 1.00 91.62 96 PHE A CA 1
ATOM 796 C C . PHE A 1 96 ? -11.098 3.881 -6.788 1.00 91.62 96 PHE A C 1
ATOM 798 O O . PHE A 1 96 ? -10.086 3.573 -7.418 1.00 91.62 96 PHE A O 1
ATOM 805 N N . LYS A 1 97 ? -12.305 3.360 -7.041 1.00 93.38 97 LYS A N 1
ATOM 806 C CA . LYS A 1 97 ? -12.555 2.411 -8.132 1.00 93.38 97 LYS A CA 1
ATOM 807 C C . LYS A 1 97 ? -12.194 3.030 -9.479 1.00 93.38 97 LYS A C 1
ATOM 809 O O . LYS A 1 97 ? -11.318 2.516 -10.167 1.00 93.38 97 LYS A O 1
ATOM 814 N N . LYS A 1 98 ? -12.764 4.202 -9.785 1.00 92.88 98 LYS A N 1
ATOM 815 C CA . LYS A 1 98 ? -12.454 4.951 -11.012 1.00 92.88 98 LYS A CA 1
ATOM 816 C C . LYS A 1 98 ? -10.955 5.231 -11.137 1.00 92.88 98 LYS A C 1
ATOM 818 O O . LYS A 1 98 ? -10.353 4.974 -12.172 1.00 92.88 98 LYS A O 1
ATOM 823 N N . LEU A 1 99 ? -10.321 5.694 -10.057 1.00 91.38 99 LEU A N 1
ATOM 824 C CA . LEU A 1 99 ? -8.886 5.977 -10.045 1.00 91.38 99 LEU A CA 1
ATOM 825 C C . LEU A 1 99 ? -8.031 4.723 -10.276 1.00 91.38 99 LEU A C 1
ATOM 827 O O . LEU A 1 99 ? -6.963 4.815 -10.883 1.00 91.38 99 LEU A O 1
ATOM 831 N N . MET A 1 100 ? -8.436 3.578 -9.730 1.00 93.38 100 MET A N 1
ATOM 832 C CA . MET A 1 100 ? -7.762 2.300 -9.939 1.00 93.38 100 MET A CA 1
ATOM 833 C C . MET A 1 100 ? -7.872 1.872 -11.403 1.00 93.38 100 MET A C 1
ATOM 835 O O . MET A 1 100 ? -6.841 1.584 -12.012 1.00 93.38 100 MET A O 1
ATOM 839 N N . ASP A 1 101 ? -9.079 1.890 -11.964 1.00 94.62 101 ASP A N 1
ATOM 840 C CA . ASP A 1 101 ? -9.357 1.465 -13.338 1.00 94.62 101 ASP A CA 1
ATOM 841 C C . ASP A 1 101 ? -8.625 2.366 -14.352 1.00 94.62 101 ASP A C 1
ATOM 843 O O . ASP A 1 101 ? -7.881 1.869 -15.202 1.00 94.62 101 ASP A O 1
ATOM 847 N N . ASP A 1 102 ? -8.678 3.691 -14.169 1.00 94.62 102 ASP A N 1
ATOM 848 C CA . ASP A 1 102 ? -7.935 4.666 -14.982 1.00 94.62 102 ASP A CA 1
ATOM 849 C C . ASP A 1 102 ? -6.418 4.416 -14.953 1.00 94.62 102 ASP A C 1
ATOM 851 O O . ASP A 1 102 ? -5.708 4.587 -15.952 1.00 94.62 102 ASP A O 1
ATOM 855 N N . ARG A 1 103 ? -5.873 4.052 -13.784 1.00 94.12 103 ARG A N 1
ATOM 856 C CA . ARG A 1 103 ? -4.438 3.772 -13.627 1.00 94.12 103 ARG A CA 1
ATOM 857 C C . ARG A 1 103 ? -4.052 2.438 -14.258 1.00 94.12 103 ARG A C 1
ATOM 859 O O . ARG A 1 103 ? -2.985 2.389 -14.872 1.00 94.12 103 ARG A O 1
ATOM 866 N N . LYS A 1 104 ? -4.894 1.404 -14.141 1.00 96.31 104 LYS A N 1
ATOM 867 C CA . LYS A 1 104 ? -4.698 0.095 -14.789 1.00 96.31 104 LYS A CA 1
ATOM 868 C C . LYS A 1 104 ? -4.678 0.254 -16.308 1.00 96.31 104 LYS A C 1
ATOM 870 O O . LYS A 1 104 ? -3.669 -0.055 -16.929 1.00 96.31 104 LYS A O 1
ATOM 875 N N . GLN A 1 105 ? -5.680 0.919 -16.882 1.00 97.50 105 GLN A N 1
ATOM 876 C CA . GLN A 1 105 ? -5.738 1.182 -18.323 1.00 97.50 105 GLN A CA 1
ATOM 877 C C . GLN A 1 105 ? -4.502 1.951 -18.832 1.00 97.50 105 GLN A C 1
ATOM 879 O O . GLN A 1 105 ? -3.939 1.642 -19.887 1.00 97.50 105 GLN A O 1
ATOM 884 N N . LYS A 1 106 ? -4.039 2.955 -18.072 1.00 95.38 106 LYS A N 1
ATOM 885 C CA . LYS A 1 106 ? -2.807 3.698 -18.385 1.00 95.38 106 LYS A CA 1
ATOM 886 C C . LYS A 1 106 ? -1.560 2.814 -18.312 1.00 95.38 106 LYS A C 1
ATOM 888 O O . LYS A 1 106 ? -0.644 3.023 -19.109 1.00 95.38 106 LYS A O 1
ATOM 893 N N . LEU A 1 107 ? -1.475 1.886 -17.362 1.00 96.69 107 LEU A N 1
ATOM 894 C CA . LEU A 1 107 ? -0.371 0.930 -17.272 1.00 96.69 107 LEU A CA 1
ATOM 895 C C . LEU A 1 107 ? -0.391 -0.036 -18.464 1.00 96.69 107 LEU A C 1
ATOM 897 O O . LEU A 1 107 ? 0.630 -0.171 -19.131 1.00 96.69 107 LEU A O 1
ATOM 901 N N . ASP A 1 108 ? -1.547 -0.603 -18.799 1.00 97.56 108 ASP A N 1
ATOM 902 C CA . ASP A 1 108 ? -1.688 -1.555 -19.909 1.00 97.56 108 ASP A CA 1
ATOM 903 C C . ASP A 1 108 ? -1.322 -0.920 -21.250 1.00 97.56 108 ASP A C 1
ATOM 905 O O . ASP A 1 108 ? -0.595 -1.501 -22.057 1.00 97.56 108 ASP A O 1
ATOM 909 N N . ARG A 1 109 ? -1.758 0.326 -21.480 1.00 97.69 109 ARG A N 1
ATOM 910 C CA . ARG A 1 109 ? -1.355 1.087 -22.668 1.00 97.69 109 ARG A CA 1
ATOM 911 C C . ARG A 1 109 ? 0.160 1.295 -22.721 1.00 97.69 109 ARG A C 1
ATOM 913 O O . ARG A 1 109 ? 0.742 1.184 -23.795 1.00 97.69 109 ARG A O 1
ATOM 920 N N . LEU A 1 110 ? 0.791 1.597 -21.584 1.00 97.12 110 LEU A N 1
ATOM 921 C CA . LEU A 1 110 ? 2.240 1.784 -21.518 1.00 97.12 110 LEU A CA 1
ATOM 922 C C . LEU A 1 110 ? 2.991 0.480 -21.807 1.00 97.12 110 LEU A C 1
ATOM 924 O O . LEU A 1 110 ? 3.968 0.514 -22.544 1.00 97.12 110 LEU A O 1
ATOM 928 N N . LEU A 1 111 ? 2.518 -0.651 -21.279 1.00 98.00 111 LEU A N 1
ATOM 929 C CA . LEU A 1 111 ? 3.096 -1.970 -21.549 1.00 98.00 111 LEU A CA 1
ATOM 930 C C . LEU A 1 111 ? 2.990 -2.339 -23.033 1.00 98.00 111 LEU A C 1
ATOM 932 O O . LEU A 1 111 ? 3.977 -2.770 -23.619 1.00 98.00 111 LEU A O 1
ATOM 936 N N . ARG A 1 112 ? 1.840 -2.087 -23.674 1.00 98.12 112 ARG A N 1
ATOM 937 C CA . ARG A 1 112 ? 1.695 -2.278 -25.128 1.00 98.12 112 ARG A CA 1
ATOM 938 C C . ARG A 1 112 ? 2.669 -1.409 -25.923 1.00 98.12 112 ARG A C 1
ATOM 940 O O . ARG A 1 112 ? 3.337 -1.914 -26.815 1.00 98.12 112 ARG A O 1
ATOM 947 N N . HIS A 1 113 ? 2.778 -0.124 -25.582 1.00 97.38 113 HIS A N 1
ATOM 948 C CA . HIS A 1 113 ? 3.728 0.780 -26.238 1.00 97.38 113 HIS A CA 1
ATOM 949 C C . HIS A 1 113 ? 5.185 0.342 -26.027 1.00 97.38 113 HIS A C 1
ATOM 951 O O . HIS A 1 113 ? 5.997 0.490 -26.933 1.00 97.38 113 HIS A O 1
ATOM 957 N N . TYR A 1 114 ? 5.514 -0.188 -24.848 1.00 97.94 114 TYR A N 1
ATOM 958 C CA . TYR A 1 114 ? 6.846 -0.699 -24.549 1.00 97.94 114 TYR A CA 1
ATOM 959 C C . TYR A 1 114 ? 7.179 -1.940 -25.380 1.00 97.94 114 TYR A C 1
ATOM 961 O O . TYR A 1 114 ? 8.233 -1.986 -26.001 1.00 97.94 114 TYR A O 1
ATOM 969 N N . ASN A 1 115 ? 6.259 -2.902 -25.462 1.00 97.75 115 ASN A N 1
ATOM 970 C CA . ASN A 1 115 ? 6.453 -4.099 -26.279 1.00 97.75 115 ASN A CA 1
ATOM 971 C C . ASN A 1 115 ? 6.575 -3.754 -27.769 1.00 97.75 115 ASN A C 1
ATOM 973 O O . ASN A 1 115 ? 7.443 -4.299 -28.442 1.00 97.75 115 ASN A O 1
ATOM 977 N N . GLN A 1 116 ? 5.767 -2.810 -28.265 1.00 97.75 116 GLN A N 1
ATOM 978 C CA . GLN A 1 116 ? 5.906 -2.311 -29.634 1.00 97.75 116 GLN A CA 1
ATOM 979 C C . GLN A 1 116 ? 7.272 -1.652 -29.851 1.00 97.75 116 GLN A C 1
ATOM 981 O O . GLN A 1 116 ? 7.927 -1.928 -30.841 1.00 97.75 116 GLN A O 1
ATOM 986 N N . PHE A 1 117 ? 7.734 -0.832 -28.903 1.00 97.38 117 PHE A N 1
ATOM 987 C CA . PHE A 1 117 ? 9.055 -0.206 -28.971 1.00 97.38 117 PHE A CA 1
ATOM 988 C C . PHE A 1 117 ? 10.198 -1.231 -29.049 1.00 97.38 117 PHE A C 1
ATOM 990 O O . PHE A 1 117 ? 11.156 -1.002 -29.781 1.00 97.38 117 PHE A O 1
ATOM 997 N N . LEU A 1 118 ? 10.107 -2.346 -28.315 1.00 97.31 118 LEU A N 1
ATOM 998 C CA . LEU A 1 118 ? 11.086 -3.432 -28.417 1.00 97.31 118 LEU A CA 1
ATOM 999 C C . LEU A 1 118 ? 11.030 -4.097 -29.799 1.00 97.31 118 LEU A C 1
ATOM 1001 O O . LEU A 1 118 ? 12.060 -4.218 -30.451 1.00 97.31 118 LEU A O 1
ATOM 1005 N N . ALA A 1 119 ? 9.828 -4.433 -30.277 1.00 97.19 119 ALA A N 1
ATOM 1006 C CA . ALA A 1 119 ? 9.639 -5.050 -31.589 1.00 97.19 119 ALA A CA 1
ATOM 1007 C C . ALA A 1 119 ? 10.113 -4.151 -32.747 1.00 97.19 119 ALA A C 1
ATOM 1009 O O . ALA A 1 119 ? 10.769 -4.632 -33.665 1.00 97.19 119 ALA A O 1
ATOM 1010 N N . ASP A 1 120 ? 9.829 -2.846 -32.691 1.00 96.81 120 ASP A N 1
ATOM 1011 C CA . ASP A 1 120 ? 10.271 -1.879 -33.702 1.00 96.81 120 ASP A CA 1
ATOM 1012 C C . ASP A 1 120 ? 11.802 -1.762 -33.738 1.00 96.81 120 ASP A C 1
ATOM 1014 O O . ASP A 1 120 ? 12.377 -1.522 -34.797 1.00 96.81 120 ASP A O 1
ATOM 1018 N N . TYR A 1 121 ? 12.476 -1.905 -32.592 1.00 94.81 121 TYR A N 1
ATOM 1019 C CA . TYR A 1 121 ? 13.936 -1.906 -32.545 1.00 94.81 121 TYR A CA 1
ATOM 1020 C C . TYR A 1 121 ? 14.519 -3.177 -33.165 1.00 94.81 121 TYR A C 1
ATOM 1022 O O . TYR A 1 121 ? 15.419 -3.086 -33.996 1.00 94.81 121 TYR A O 1
ATOM 1030 N N . ASP A 1 122 ? 13.977 -4.341 -32.801 1.00 95.19 122 ASP A N 1
ATOM 1031 C CA . ASP A 1 122 ? 14.427 -5.640 -33.317 1.00 95.19 122 ASP A CA 1
ATOM 1032 C C . ASP A 1 122 ? 14.194 -5.768 -34.833 1.00 95.19 122 ASP A C 1
ATOM 1034 O O . ASP A 1 122 ? 14.976 -6.403 -35.536 1.00 95.19 122 ASP A O 1
ATOM 1038 N N . ALA A 1 123 ? 13.149 -5.116 -35.351 1.00 96.12 123 ALA A N 1
ATOM 1039 C CA . ALA A 1 123 ? 12.853 -5.013 -36.780 1.00 96.12 123 ALA A CA 1
ATOM 1040 C C . ALA A 1 123 ? 13.636 -3.894 -37.505 1.00 96.12 123 ALA A C 1
ATOM 1042 O O . ALA A 1 123 ? 13.317 -3.580 -38.650 1.00 96.12 123 ALA A O 1
ATOM 1043 N N . ASP A 1 124 ? 14.597 -3.246 -36.837 1.00 94.19 124 ASP A N 1
ATOM 1044 C CA . ASP A 1 124 ? 15.370 -2.087 -37.319 1.00 94.19 124 ASP A CA 1
ATOM 1045 C C . ASP A 1 124 ? 14.511 -0.908 -37.836 1.00 94.19 124 ASP A C 1
ATOM 1047 O O . ASP A 1 124 ? 14.953 -0.063 -38.611 1.00 94.19 124 ASP A O 1
ATOM 1051 N N . CYS A 1 125 ? 13.265 -0.804 -37.366 1.00 93.88 125 CYS A N 1
ATOM 1052 C CA . CYS A 1 125 ? 12.313 0.244 -37.747 1.00 93.88 125 CYS A CA 1
ATOM 1053 C C . CYS A 1 125 ? 12.516 1.556 -36.970 1.00 93.88 125 CYS A C 1
ATOM 1055 O O . CYS A 1 125 ? 11.927 2.582 -37.313 1.00 93.88 125 CYS A O 1
ATOM 1057 N N . LEU A 1 126 ? 13.324 1.545 -35.904 1.00 93.62 126 LEU A N 1
ATOM 1058 C CA . LEU A 1 126 ? 13.626 2.742 -35.119 1.00 93.62 126 LEU A CA 1
ATOM 1059 C C . LEU A 1 126 ? 14.927 3.380 -35.588 1.00 93.62 126 LEU A C 1
ATOM 1061 O O . LEU A 1 126 ? 16.010 2.849 -35.352 1.00 93.62 126 LEU A O 1
ATOM 1065 N N . ASP A 1 127 ? 14.837 4.565 -36.180 1.00 93.44 127 ASP A N 1
ATOM 1066 C CA . ASP A 1 127 ? 16.008 5.395 -36.440 1.00 93.44 127 ASP A CA 1
ATOM 1067 C C . ASP A 1 127 ? 16.463 6.165 -35.182 1.00 93.44 127 ASP A C 1
ATOM 1069 O O . ASP A 1 127 ? 15.793 6.218 -34.141 1.00 93.44 127 ASP A O 1
ATOM 1073 N N . TYR A 1 128 ? 17.642 6.784 -35.273 1.00 92.50 128 TYR A N 1
ATOM 1074 C CA . TYR A 1 128 ? 18.216 7.557 -34.172 1.00 92.50 128 TYR A CA 1
ATOM 1075 C C . TYR A 1 128 ? 17.285 8.689 -33.701 1.00 92.50 128 TYR A C 1
ATOM 1077 O O . TYR A 1 128 ? 17.143 8.942 -32.501 1.00 92.50 128 TYR A O 1
ATOM 1085 N N . HIS A 1 129 ? 16.617 9.362 -34.642 1.00 91.88 129 HIS A N 1
ATOM 1086 C CA . HIS A 1 129 ? 15.711 10.469 -34.347 1.00 91.88 129 HIS A CA 1
ATOM 1087 C C . HIS A 1 129 ? 14.477 9.999 -33.560 1.00 91.88 129 HIS A C 1
ATOM 1089 O O . HIS A 1 129 ? 14.050 10.647 -32.599 1.00 91.88 129 HIS A O 1
ATOM 1095 N N . SER A 1 130 ? 13.915 8.852 -33.928 1.00 93.00 130 SER A N 1
ATOM 1096 C CA . SER A 1 130 ? 12.759 8.240 -33.275 1.00 93.00 130 SER A CA 1
ATOM 1097 C C . SER A 1 130 ? 13.085 7.825 -31.844 1.00 93.00 130 SER A C 1
ATOM 1099 O O . SER A 1 130 ? 12.312 8.131 -30.929 1.00 93.00 130 SER A O 1
ATOM 1101 N N . LEU A 1 131 ? 14.259 7.216 -31.625 1.00 92.62 131 LEU A N 1
ATOM 1102 C CA . LEU A 1 131 ? 14.762 6.886 -30.286 1.00 92.62 131 LEU A CA 1
ATOM 1103 C C . LEU A 1 131 ? 14.922 8.143 -29.425 1.00 92.62 131 LEU A C 1
ATOM 1105 O O . LEU A 1 131 ? 14.438 8.192 -28.291 1.00 92.62 131 LEU A O 1
ATOM 1109 N N . ARG A 1 132 ? 15.531 9.193 -29.985 1.00 90.19 132 ARG A N 1
ATOM 1110 C CA . ARG A 1 132 ? 15.732 10.479 -29.306 1.00 90.19 132 ARG A CA 1
ATOM 1111 C C . ARG A 1 132 ? 14.413 11.107 -28.859 1.00 90.19 132 ARG A C 1
ATOM 1113 O O . ARG A 1 132 ? 14.296 11.540 -27.709 1.00 90.19 132 ARG A O 1
ATOM 1120 N N . ASN A 1 133 ? 13.418 11.131 -29.743 1.00 91.00 133 ASN A N 1
ATOM 1121 C CA . ASN A 1 133 ? 12.091 11.658 -29.435 1.00 91.00 133 ASN A CA 1
ATOM 1122 C C . ASN A 1 133 ? 11.424 10.867 -28.307 1.00 91.00 133 ASN A C 1
ATOM 1124 O O . ASN A 1 133 ? 10.974 11.464 -27.326 1.00 91.00 133 ASN A O 1
ATOM 1128 N N . LYS A 1 134 ? 11.428 9.529 -28.393 1.00 93.31 134 LYS A N 1
ATOM 1129 C CA . LYS A 1 134 ? 10.861 8.663 -27.347 1.00 93.31 134 LYS A CA 1
ATOM 1130 C C . LYS A 1 134 ? 11.540 8.888 -25.998 1.00 93.31 134 LYS A C 1
ATOM 1132 O O . LYS A 1 134 ? 10.860 9.057 -24.985 1.00 93.31 134 LYS A O 1
ATOM 1137 N N . TYR A 1 135 ? 12.870 8.943 -25.977 1.00 91.88 135 TYR A N 1
ATOM 1138 C CA . TYR A 1 135 ? 13.632 9.210 -24.760 1.00 91.88 135 TYR A CA 1
ATOM 1139 C C . TYR A 1 135 ? 13.232 10.546 -24.114 1.00 91.88 135 TYR A C 1
ATOM 1141 O O . TYR A 1 135 ? 13.025 10.619 -22.895 1.00 91.88 135 TYR A O 1
ATOM 1149 N N . TYR A 1 136 ? 13.099 11.607 -24.918 1.00 87.19 136 TYR A N 1
ATOM 1150 C CA . TYR A 1 136 ? 12.708 12.928 -24.429 1.00 87.19 136 TYR A CA 1
ATOM 1151 C C . TYR A 1 136 ? 11.282 12.935 -23.862 1.00 87.19 136 TYR A C 1
ATOM 1153 O O . TYR A 1 136 ? 11.062 13.449 -22.760 1.00 87.19 136 TYR A O 1
ATOM 1161 N N . GLU A 1 137 ? 10.327 12.326 -24.569 1.00 90.94 137 GLU A N 1
ATOM 1162 C CA . GLU A 1 137 ? 8.938 12.196 -24.116 1.00 90.94 137 GLU A CA 1
ATOM 1163 C C . GLU A 1 137 ? 8.844 11.469 -22.771 1.00 90.94 137 GLU A C 1
ATOM 1165 O O . GLU A 1 137 ? 8.244 11.986 -21.823 1.00 90.94 137 GLU A O 1
ATOM 1170 N N . LEU A 1 138 ? 9.493 10.306 -22.649 1.00 90.81 138 LEU A N 1
ATOM 1171 C CA . LEU A 1 138 ? 9.508 9.524 -21.411 1.00 90.81 138 LEU A CA 1
ATOM 1172 C C . LEU A 1 138 ? 10.153 10.298 -20.264 1.00 90.81 138 LEU A C 1
ATOM 1174 O O . LEU A 1 138 ? 9.613 10.331 -19.159 1.00 90.81 138 LEU A O 1
ATOM 1178 N N . SER A 1 139 ? 11.277 10.966 -20.525 1.00 86.19 139 SER A N 1
ATOM 1179 C CA . SER A 1 139 ? 11.976 11.769 -19.520 1.00 86.19 139 SER A CA 1
ATOM 1180 C C . SER A 1 139 ? 11.107 12.922 -19.015 1.00 86.19 139 SER A C 1
ATOM 1182 O O . SER A 1 139 ? 11.036 13.159 -17.808 1.00 86.19 139 SER A O 1
ATOM 1184 N N . LYS A 1 140 ? 10.384 13.604 -19.914 1.00 85.50 140 LYS A N 1
ATOM 1185 C CA . LYS A 1 140 ? 9.425 14.653 -19.543 1.00 85.50 140 LYS A CA 1
ATOM 1186 C C . LYS A 1 140 ? 8.313 14.094 -18.659 1.00 85.50 140 LYS A C 1
ATOM 1188 O O . LYS A 1 140 ? 7.994 14.701 -17.640 1.00 85.50 140 LYS A O 1
ATOM 1193 N N . ILE A 1 141 ? 7.756 12.935 -19.015 1.00 87.75 141 ILE A N 1
ATOM 1194 C CA . ILE A 1 141 ? 6.706 12.279 -18.230 1.00 87.75 141 ILE A CA 1
ATOM 1195 C C . ILE A 1 141 ? 7.226 11.902 -16.838 1.00 87.75 141 ILE A C 1
ATOM 1197 O O . ILE A 1 141 ? 6.593 12.252 -15.847 1.00 87.75 141 ILE A O 1
ATOM 1201 N N . ILE A 1 142 ? 8.384 11.245 -16.737 1.00 84.44 142 ILE A N 1
ATOM 1202 C CA . ILE A 1 142 ? 8.979 10.818 -15.456 1.00 84.44 142 ILE A CA 1
ATOM 1203 C C . ILE A 1 142 ? 9.255 12.015 -14.541 1.00 84.44 142 ILE A C 1
ATOM 1205 O O . ILE A 1 142 ? 9.008 11.941 -13.338 1.00 84.44 142 ILE A O 1
ATOM 1209 N N . ASN A 1 143 ? 9.705 13.142 -15.095 1.00 78.56 143 ASN A N 1
ATOM 1210 C CA . ASN A 1 143 ? 9.942 14.354 -14.312 1.00 78.56 143 ASN A CA 1
ATOM 1211 C C . ASN A 1 143 ? 8.661 14.905 -13.667 1.00 78.56 143 ASN A C 1
ATOM 1213 O O . ASN A 1 143 ? 8.726 15.447 -12.566 1.00 78.56 143 ASN A O 1
ATOM 1217 N N . ILE A 1 144 ? 7.490 14.709 -14.286 1.00 79.38 144 ILE A N 1
ATOM 1218 C CA . ILE A 1 144 ? 6.195 15.086 -13.690 1.00 79.38 144 ILE A CA 1
ATOM 1219 C C . ILE A 1 144 ? 5.885 14.231 -12.448 1.00 79.38 144 ILE A C 1
ATOM 1221 O O . ILE A 1 144 ? 5.211 14.703 -11.534 1.00 79.38 144 ILE A O 1
ATOM 1225 N N . TYR A 1 145 ? 6.384 12.991 -12.373 1.00 69.25 145 TYR A N 1
ATOM 1226 C CA . TYR A 1 145 ? 6.166 12.106 -11.221 1.00 69.25 145 TYR A CA 1
ATOM 1227 C C . TYR A 1 145 ? 7.043 12.433 -10.008 1.00 69.25 145 TYR A C 1
ATOM 1229 O O . TYR A 1 145 ? 6.680 12.049 -8.896 1.00 69.25 145 TYR A O 1
ATOM 1237 N N . ASN A 1 146 ? 8.145 13.162 -10.200 1.00 63.44 146 ASN A N 1
ATOM 1238 C CA . ASN A 1 146 ? 9.083 13.538 -9.142 1.00 63.44 146 ASN A CA 1
ATOM 1239 C C . ASN A 1 146 ? 9.151 15.065 -8.957 1.00 63.44 146 ASN A C 1
ATOM 1241 O O . ASN A 1 146 ? 10.233 15.642 -9.100 1.00 63.44 146 ASN A O 1
ATOM 1245 N N . PRO A 1 147 ? 8.038 15.758 -8.645 1.00 56.09 147 PRO A N 1
ATOM 1246 C CA . PRO A 1 147 ? 8.117 17.174 -8.341 1.00 56.09 147 PRO A CA 1
ATOM 1247 C C . PRO A 1 147 ? 8.875 17.328 -7.023 1.00 56.09 147 PRO A C 1
ATOM 1249 O O . PRO A 1 147 ? 8.382 16.965 -5.951 1.00 56.09 147 PRO A O 1
ATOM 1252 N N . ASN A 1 148 ? 10.096 17.853 -7.091 1.00 56.09 148 ASN A N 1
ATOM 1253 C CA . ASN A 1 148 ? 10.817 18.220 -5.888 1.00 56.09 148 ASN A CA 1
ATOM 1254 C C . ASN A 1 148 ? 10.057 19.384 -5.235 1.00 56.09 148 ASN A C 1
ATOM 1256 O O . ASN A 1 148 ? 9.810 20.418 -5.860 1.00 56.09 148 ASN A O 1
ATOM 1260 N N . GLN A 1 149 ? 9.644 19.224 -3.977 1.00 52.69 149 GLN A N 1
ATOM 1261 C CA . GLN A 1 149 ? 8.833 20.245 -3.295 1.00 52.69 149 GLN A CA 1
ATOM 1262 C C . GLN A 1 149 ? 9.592 21.574 -3.128 1.00 52.69 149 GLN A C 1
ATOM 1264 O O . GLN A 1 149 ? 8.991 22.639 -3.002 1.00 52.69 149 GLN A O 1
ATOM 1269 N N . TRP A 1 150 ? 10.922 21.522 -3.199 1.00 63.56 150 TRP A N 1
ATOM 1270 C C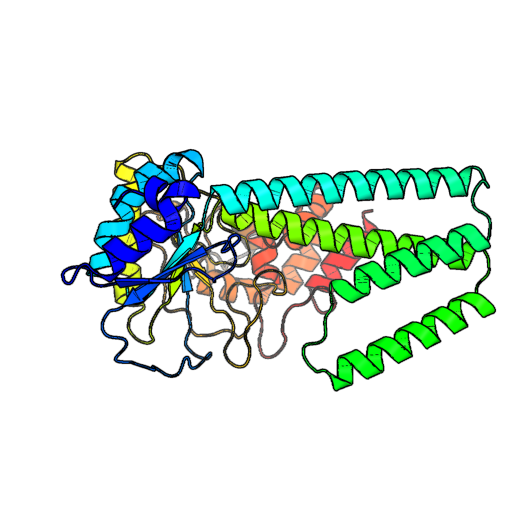A . TRP A 1 150 ? 11.805 22.677 -3.157 1.00 63.56 150 TRP A CA 1
ATOM 1271 C C . TRP A 1 150 ? 11.948 23.292 -4.548 1.00 63.56 150 TRP A C 1
ATOM 1273 O O . TRP A 1 150 ? 12.602 22.721 -5.418 1.00 63.56 150 TRP A O 1
ATOM 1283 N N . ARG A 1 151 ? 11.373 24.485 -4.752 1.00 63.84 151 ARG A N 1
ATOM 1284 C CA . ARG A 1 151 ? 11.399 25.206 -6.040 1.00 63.84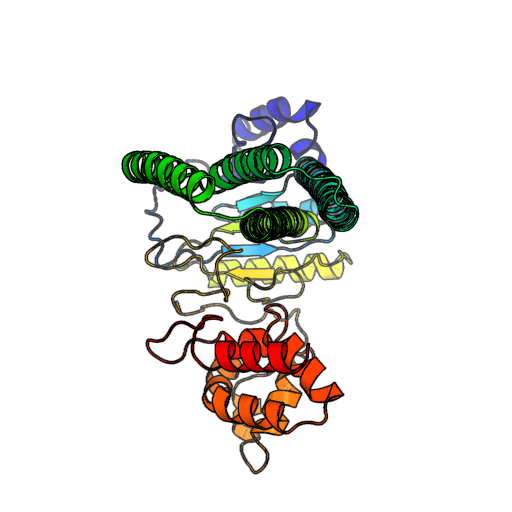 151 ARG A CA 1
ATOM 1285 C C . ARG A 1 151 ? 12.809 25.351 -6.625 1.00 63.84 151 ARG A C 1
ATOM 1287 O O . ARG A 1 151 ? 12.982 25.129 -7.816 1.00 63.84 151 ARG A O 1
ATOM 1294 N N . PHE A 1 152 ? 13.808 25.657 -5.793 1.00 69.56 152 PHE A N 1
ATOM 1295 C CA . PHE A 1 152 ? 15.204 25.782 -6.229 1.00 69.56 152 PHE A CA 1
ATOM 1296 C C . PHE A 1 152 ? 15.803 24.445 -6.686 1.00 69.56 152 PHE A C 1
ATOM 1298 O O . PHE A 1 152 ? 16.423 24.374 -7.742 1.00 69.56 152 PHE A O 1
ATOM 1305 N N . VAL A 1 153 ? 15.559 23.361 -5.941 1.00 68.56 153 VAL A N 1
ATOM 1306 C CA . VAL A 1 153 ? 16.029 22.018 -6.321 1.00 68.56 153 VAL A CA 1
ATOM 1307 C C . VAL A 1 153 ? 15.325 21.551 -7.595 1.00 68.56 153 VAL A C 1
ATOM 1309 O O . VAL A 1 153 ? 15.974 21.030 -8.493 1.00 68.56 153 VAL A O 1
ATOM 1312 N N . SER A 1 154 ? 14.021 21.806 -7.721 1.00 63.16 154 SER A N 1
ATOM 1313 C CA . SER A 1 154 ? 13.259 21.537 -8.946 1.00 63.16 154 SER A CA 1
ATOM 1314 C C . SER A 1 154 ? 13.787 22.314 -10.150 1.00 63.16 154 SER A C 1
ATOM 1316 O O . SER A 1 154 ? 13.910 21.750 -11.235 1.00 63.16 154 SER A O 1
ATOM 1318 N N . PHE A 1 155 ? 14.149 23.585 -9.962 1.00 74.25 155 PHE A N 1
ATOM 1319 C CA . PHE A 1 155 ? 14.782 24.399 -10.995 1.00 74.25 155 PHE A CA 1
ATOM 1320 C C . PHE A 1 155 ? 16.142 23.816 -11.400 1.00 74.25 155 PHE A C 1
ATOM 1322 O O . PHE A 1 155 ? 16.339 23.486 -12.567 1.00 74.25 155 PHE A O 1
ATOM 1329 N N . ALA A 1 156 ? 17.050 23.588 -10.448 1.00 76.06 156 ALA A N 1
ATOM 1330 C CA . ALA A 1 156 ? 18.366 23.008 -10.723 1.00 76.06 156 ALA A CA 1
ATOM 1331 C C . ALA A 1 156 ? 18.263 21.632 -11.408 1.00 76.06 156 ALA A C 1
ATOM 1333 O O . ALA A 1 156 ? 18.958 21.364 -12.386 1.00 76.06 156 ALA A O 1
ATOM 1334 N N . GLN A 1 157 ? 17.341 20.781 -10.956 1.00 73.19 157 GLN A N 1
ATOM 1335 C CA . GLN A 1 157 ? 17.120 19.452 -11.518 1.00 73.19 157 GLN A CA 1
ATOM 1336 C C . GLN A 1 157 ? 16.537 19.500 -12.933 1.00 73.19 157 GLN A C 1
ATOM 1338 O O . GLN A 1 157 ? 16.890 18.664 -13.765 1.00 73.19 157 GLN A O 1
ATOM 1343 N N . TYR A 1 158 ? 15.698 20.490 -13.245 1.00 78.69 158 TYR A N 1
ATOM 1344 C CA . TYR A 1 158 ? 15.220 20.725 -14.605 1.00 78.69 158 TYR A CA 1
ATOM 1345 C C . TYR A 1 158 ? 16.373 21.062 -15.564 1.00 78.69 158 TYR A C 1
ATOM 1347 O O . TYR A 1 158 ? 16.487 20.431 -16.618 1.00 78.69 158 TYR A O 1
ATOM 1355 N N . TYR A 1 159 ? 17.260 21.991 -15.189 1.00 79.12 159 TYR A N 1
ATOM 1356 C CA . TYR A 1 159 ? 18.428 22.344 -16.010 1.00 79.12 159 TYR A CA 1
ATOM 1357 C C . TYR A 1 159 ? 19.426 21.195 -16.115 1.00 79.12 159 TYR A C 1
ATOM 1359 O O . TYR A 1 159 ? 19.883 20.888 -17.214 1.00 79.12 159 TYR A O 1
ATOM 1367 N N . TYR A 1 160 ? 19.699 20.505 -15.007 1.00 79.56 160 TYR A N 1
ATOM 1368 C CA . TYR A 1 160 ? 20.545 19.317 -15.009 1.00 79.56 160 TYR A CA 1
ATOM 1369 C C . TYR A 1 160 ? 19.989 18.237 -15.939 1.00 79.56 160 TYR A C 1
ATOM 1371 O O . TYR A 1 160 ? 20.727 17.689 -16.747 1.00 79.56 160 TYR A O 1
ATOM 1379 N N . THR A 1 161 ? 18.678 17.976 -15.902 1.00 75.94 161 THR A N 1
ATOM 1380 C CA . THR A 1 161 ? 18.055 16.989 -16.797 1.00 75.94 161 THR A CA 1
ATOM 1381 C C . THR A 1 161 ? 18.138 17.427 -18.256 1.00 75.94 161 THR A C 1
ATOM 1383 O O . THR A 1 161 ? 18.400 16.602 -19.126 1.00 75.94 161 THR A O 1
ATOM 1386 N N . LYS A 1 162 ? 17.962 18.722 -18.549 1.00 80.00 162 LYS A N 1
ATOM 1387 C CA . LYS A 1 162 ? 18.168 19.252 -19.904 1.00 80.00 162 LYS A CA 1
ATOM 1388 C C . LYS A 1 162 ? 19.602 19.050 -20.390 1.00 80.00 162 LYS A C 1
ATOM 1390 O O . LYS A 1 162 ? 19.775 18.585 -21.511 1.00 80.00 162 LYS A O 1
ATOM 1395 N N . LEU A 1 163 ? 20.596 19.367 -19.560 1.00 80.69 163 LEU A N 1
ATOM 1396 C CA . LEU A 1 163 ? 22.009 19.172 -19.887 1.00 80.69 163 LEU A CA 1
ATOM 1397 C C . LEU A 1 163 ? 22.336 17.687 -20.054 1.00 80.69 163 LEU A C 1
ATOM 1399 O O . LEU A 1 163 ? 22.881 17.303 -21.080 1.00 80.69 163 LEU A O 1
ATOM 1403 N N . ALA A 1 164 ? 21.937 16.833 -19.112 1.00 77.31 164 ALA A N 1
ATOM 1404 C CA . ALA A 1 164 ? 22.144 15.390 -19.198 1.00 77.31 164 ALA A CA 1
ATOM 1405 C C . ALA A 1 164 ? 21.516 14.797 -20.469 1.00 77.31 164 ALA A C 1
ATOM 1407 O O . ALA A 1 164 ? 22.145 13.985 -21.143 1.00 77.31 164 ALA A O 1
ATOM 1408 N N . ASN A 1 165 ? 20.310 15.242 -20.838 1.00 76.62 165 ASN A N 1
ATOM 1409 C CA . ASN A 1 165 ? 19.665 14.840 -22.086 1.00 76.62 165 ASN A CA 1
ATOM 1410 C C . ASN A 1 165 ? 20.436 15.351 -23.307 1.00 76.62 165 ASN A C 1
ATOM 1412 O O . ASN A 1 165 ? 20.645 14.583 -24.236 1.00 76.62 165 ASN A O 1
ATOM 1416 N N . PHE A 1 166 ? 20.891 16.609 -23.297 1.00 80.94 166 PHE A N 1
ATOM 1417 C CA . PHE A 1 166 ? 21.743 17.163 -24.352 1.00 80.94 166 PHE A CA 1
ATOM 1418 C C . PHE A 1 166 ? 22.993 16.299 -24.548 1.00 80.94 166 PHE A C 1
ATOM 1420 O O . PHE A 1 166 ? 23.189 15.778 -25.637 1.00 80.94 166 PHE A O 1
ATOM 1427 N N . PHE A 1 167 ? 23.770 16.040 -23.493 1.00 77.50 167 PHE A N 1
ATOM 1428 C CA . PHE A 1 167 ? 24.958 15.186 -23.573 1.00 77.50 167 PHE A CA 1
ATOM 1429 C C . PHE A 1 167 ? 24.621 13.760 -24.035 1.00 77.50 167 PHE A C 1
ATOM 1431 O O . PHE A 1 167 ? 25.283 13.228 -24.922 1.00 77.50 167 PHE A O 1
ATOM 1438 N N . SER A 1 168 ? 23.537 13.167 -23.534 1.00 73.19 168 SER A N 1
ATOM 1439 C CA . SER A 1 168 ? 23.091 11.841 -23.988 1.00 73.19 168 SER A CA 1
ATOM 1440 C C . SER A 1 168 ? 22.826 11.798 -25.502 1.00 73.19 168 SER A C 1
ATOM 1442 O O . SER A 1 168 ? 23.031 10.770 -26.131 1.00 73.19 168 SER A O 1
ATOM 1444 N N . PHE A 1 169 ? 22.421 12.909 -26.122 1.00 76.00 169 PHE A N 1
ATOM 1445 C CA . PHE A 1 169 ? 22.166 12.972 -27.565 1.00 76.00 169 PHE A CA 1
ATOM 1446 C C . PHE A 1 169 ? 23.397 13.258 -28.428 1.00 76.00 169 PHE A C 1
ATOM 1448 O O . PHE A 1 169 ? 23.335 13.056 -29.632 1.00 76.00 169 PHE A O 1
ATOM 1455 N N . TYR A 1 170 ? 24.493 13.758 -27.863 1.00 77.69 170 TYR A N 1
ATOM 1456 C CA . TYR A 1 170 ? 25.709 14.020 -28.646 1.00 77.69 170 TYR A CA 1
ATOM 1457 C C . TYR A 1 170 ? 26.730 12.887 -28.548 1.00 77.69 170 TYR A C 1
ATOM 1459 O O . TYR A 1 170 ? 27.572 12.760 -29.430 1.00 77.69 170 TYR A O 1
ATOM 1467 N N . PHE A 1 171 ? 26.652 12.068 -27.496 1.00 83.88 171 PHE A N 1
ATOM 1468 C CA . PHE A 1 171 ? 27.696 11.091 -27.183 1.00 83.88 171 PHE A CA 1
ATOM 1469 C C . PHE A 1 171 ? 27.242 9.629 -27.239 1.00 83.88 171 PHE A C 1
ATOM 1471 O O . PHE A 1 171 ? 28.098 8.749 -27.232 1.00 83.88 171 PHE A O 1
ATOM 1478 N N . LEU A 1 172 ? 25.934 9.348 -27.292 1.00 88.44 172 LEU A N 1
ATOM 1479 C CA . LEU A 1 172 ? 25.441 7.969 -27.321 1.00 88.44 172 LEU A CA 1
ATOM 1480 C C . LEU A 1 172 ? 25.224 7.466 -28.749 1.00 88.44 172 LEU A C 1
ATOM 1482 O O . LEU A 1 172 ? 24.605 8.147 -29.572 1.00 88.44 172 LEU A O 1
ATOM 1486 N N . SER A 1 173 ? 25.664 6.232 -29.005 1.00 93.12 173 SER A N 1
ATOM 1487 C CA . SER A 1 173 ? 25.300 5.477 -30.208 1.00 93.12 173 SER A CA 1
ATOM 1488 C C . SER A 1 173 ? 23.801 5.139 -30.232 1.00 93.12 173 SER A C 1
ATOM 1490 O O . SER A 1 173 ? 23.105 5.267 -29.220 1.00 93.12 173 SER A O 1
ATOM 1492 N N . LYS A 1 174 ? 23.292 4.670 -31.383 1.00 92.38 174 LYS A N 1
ATOM 1493 C CA . LYS A 1 174 ? 21.907 4.181 -31.532 1.00 92.38 174 LYS A CA 1
ATOM 1494 C C . LYS A 1 174 ? 21.564 3.138 -30.457 1.00 92.38 174 LYS A C 1
ATOM 1496 O O . LYS A 1 174 ? 20.582 3.309 -29.737 1.00 92.38 174 LYS A O 1
ATOM 1501 N N . ASP A 1 175 ? 22.420 2.132 -30.287 1.00 93.44 175 ASP A N 1
ATOM 1502 C CA . ASP A 1 175 ? 22.210 1.034 -29.334 1.00 93.44 175 ASP A CA 1
ATOM 1503 C C . ASP A 1 175 ? 22.239 1.512 -27.882 1.00 93.44 175 ASP A C 1
ATOM 1505 O O . ASP A 1 175 ? 21.410 1.121 -27.059 1.00 93.44 175 ASP A O 1
ATOM 1509 N N . GLN A 1 176 ? 23.169 2.412 -27.554 1.00 93.00 176 GLN A N 1
ATOM 1510 C CA . GLN A 1 176 ? 23.229 3.006 -26.223 1.00 93.00 176 GLN A CA 1
ATOM 1511 C C . GLN A 1 176 ? 21.961 3.818 -25.940 1.00 93.00 176 GLN A C 1
ATOM 1513 O O . GLN A 1 176 ? 21.338 3.650 -24.890 1.00 93.00 176 GLN A O 1
ATOM 1518 N N . LEU A 1 177 ? 21.523 4.654 -26.885 1.00 92.44 177 LEU A N 1
ATOM 1519 C CA . LEU A 1 177 ? 20.296 5.434 -26.747 1.00 92.44 177 LEU A CA 1
ATOM 1520 C C . LEU A 1 177 ? 19.061 4.531 -26.600 1.00 92.44 177 LEU A C 1
ATOM 1522 O O . LEU A 1 177 ? 18.176 4.837 -25.796 1.00 92.44 177 LEU A O 1
ATOM 1526 N N . PHE A 1 178 ? 19.014 3.399 -27.305 1.00 95.06 178 PHE A N 1
ATOM 1527 C CA . PHE A 1 178 ? 17.983 2.379 -27.119 1.00 95.06 178 PHE A CA 1
ATOM 1528 C C . PHE A 1 178 ? 17.991 1.813 -25.693 1.00 95.06 178 PHE A C 1
ATOM 1530 O O . PHE A 1 178 ? 16.953 1.856 -25.030 1.00 95.06 178 PHE A O 1
ATOM 1537 N N . ILE A 1 179 ? 19.147 1.377 -25.175 1.00 94.06 179 ILE A N 1
ATOM 1538 C CA . ILE A 1 179 ? 19.282 0.865 -23.798 1.00 94.06 179 ILE A CA 1
ATOM 1539 C C . ILE A 1 179 ? 18.790 1.902 -22.779 1.00 94.06 179 ILE A C 1
ATOM 1541 O O . ILE A 1 179 ? 18.003 1.579 -21.886 1.00 94.06 179 ILE A O 1
ATOM 1545 N N . HIS A 1 180 ? 19.199 3.162 -22.928 1.00 91.31 180 HIS A N 1
ATOM 1546 C CA . HIS A 1 180 ? 18.760 4.246 -22.048 1.00 91.31 180 HIS A CA 1
ATOM 1547 C C . HIS A 1 180 ? 17.247 4.500 -22.142 1.00 91.31 180 HIS A C 1
ATOM 1549 O O . HIS A 1 180 ? 16.583 4.713 -21.126 1.00 91.31 180 HIS A O 1
ATOM 1555 N N . THR A 1 181 ? 16.675 4.448 -23.345 1.00 93.62 181 THR A N 1
ATOM 1556 C CA . THR A 1 181 ? 15.227 4.605 -23.563 1.00 93.62 181 THR A CA 1
ATOM 1557 C C . THR A 1 181 ? 14.443 3.450 -22.942 1.00 93.62 181 THR A C 1
ATOM 1559 O O . THR A 1 181 ? 13.433 3.682 -22.272 1.00 93.62 181 THR A O 1
ATOM 1562 N N . ARG A 1 182 ? 14.946 2.218 -23.078 1.00 95.75 182 ARG A N 1
ATOM 1563 C CA . ARG A 1 182 ? 14.393 1.015 -22.448 1.00 95.75 182 ARG A CA 1
ATOM 1564 C C . ARG A 1 182 ? 14.329 1.160 -20.928 1.00 95.75 182 ARG A C 1
ATOM 1566 O O . ARG A 1 182 ? 13.263 0.998 -20.340 1.00 95.75 182 ARG A O 1
ATOM 1573 N N . GLN A 1 183 ? 15.425 1.585 -20.301 1.00 92.75 183 GLN A N 1
ATOM 1574 C CA . GLN A 1 183 ? 15.475 1.835 -18.855 1.00 92.75 183 GLN A CA 1
ATOM 1575 C C . GLN A 1 183 ? 14.456 2.895 -18.402 1.00 92.75 183 GLN A C 1
ATOM 1577 O O . GLN A 1 183 ? 13.857 2.772 -17.332 1.00 92.75 183 GLN A O 1
ATOM 1582 N N . LYS A 1 184 ? 14.218 3.942 -19.207 1.00 91.94 184 LYS A N 1
ATOM 1583 C CA . LYS A 1 184 ? 13.184 4.950 -18.910 1.00 91.94 184 LYS A CA 1
ATOM 1584 C C . LYS A 1 184 ? 11.775 4.363 -18.983 1.00 91.94 184 LYS A C 1
ATOM 1586 O O . LYS A 1 184 ? 10.954 4.674 -18.119 1.00 91.94 184 LYS A O 1
ATOM 1591 N N . TYR A 1 185 ? 11.492 3.504 -19.962 1.00 96.31 185 TYR A N 1
ATOM 1592 C CA . TYR A 1 185 ? 10.229 2.765 -20.011 1.00 96.31 185 TYR A CA 1
ATOM 1593 C C . TYR A 1 185 ? 10.032 1.911 -18.762 1.00 96.31 185 TYR A C 1
ATOM 1595 O O . TYR A 1 185 ? 9.006 2.049 -18.098 1.00 96.31 185 TYR A O 1
ATOM 1603 N N . GLU A 1 186 ? 11.019 1.086 -18.415 1.00 93.62 186 GLU A N 1
ATOM 1604 C CA . GLU A 1 186 ? 10.990 0.222 -17.229 1.00 93.62 186 GLU A CA 1
ATOM 1605 C C . GLU A 1 186 ? 10.740 1.043 -15.955 1.00 93.62 186 GLU A C 1
ATOM 1607 O O . GLU A 1 186 ? 9.842 0.729 -15.172 1.00 93.62 186 GLU A O 1
ATOM 1612 N N . GLN A 1 187 ? 11.444 2.169 -15.795 1.00 91.00 187 GLN A N 1
ATOM 1613 C CA . GLN A 1 187 ? 11.235 3.094 -14.681 1.00 91.00 187 GLN A CA 1
ATOM 1614 C C . GLN A 1 187 ? 9.790 3.619 -14.627 1.00 91.00 187 GLN A C 1
ATOM 1616 O O . GLN A 1 187 ? 9.174 3.639 -13.557 1.00 91.00 187 GLN A O 1
ATOM 1621 N N . LEU A 1 188 ? 9.239 4.065 -15.759 1.00 93.38 188 LEU A N 1
ATOM 1622 C CA . LEU A 1 188 ? 7.879 4.601 -15.818 1.00 93.38 188 LEU A CA 1
ATOM 1623 C C . LEU A 1 188 ? 6.820 3.513 -15.574 1.00 93.38 188 LEU A C 1
ATOM 1625 O O . LEU A 1 188 ? 5.809 3.776 -14.916 1.00 93.38 188 LEU A O 1
ATOM 1629 N N . ILE A 1 189 ? 7.049 2.298 -16.076 1.00 94.75 189 ILE A N 1
ATOM 1630 C CA . ILE A 1 189 ? 6.206 1.123 -15.830 1.00 94.75 189 ILE A CA 1
ATOM 1631 C C . ILE A 1 189 ? 6.150 0.836 -14.331 1.00 94.75 189 ILE A C 1
ATOM 1633 O O . ILE A 1 189 ? 5.054 0.754 -13.774 1.00 94.75 189 ILE A O 1
ATOM 1637 N N . GLU A 1 190 ? 7.299 0.769 -13.657 1.00 89.62 190 GLU A N 1
ATOM 1638 C CA . GLU A 1 190 ? 7.359 0.538 -12.211 1.00 89.62 190 GLU A CA 1
ATOM 1639 C C . GLU A 1 190 ? 6.646 1.643 -11.418 1.00 89.62 190 GLU A C 1
ATOM 1641 O O . GLU A 1 190 ? 5.840 1.358 -10.528 1.00 89.62 190 GLU A O 1
ATOM 1646 N N . GLN A 1 191 ? 6.826 2.913 -11.792 1.00 88.25 191 GLN A N 1
ATOM 1647 C CA . GLN A 1 191 ? 6.085 4.020 -11.175 1.00 88.25 191 GLN A CA 1
ATOM 1648 C C . GLN A 1 191 ? 4.565 3.883 -11.357 1.00 88.25 191 GLN A C 1
ATOM 1650 O O . GLN A 1 191 ? 3.795 4.155 -10.429 1.00 88.25 191 GLN A O 1
ATOM 1655 N N . ARG A 1 192 ? 4.096 3.452 -12.536 1.00 91.75 192 ARG A N 1
ATOM 1656 C CA . ARG A 1 192 ? 2.662 3.235 -12.784 1.00 91.75 192 ARG A CA 1
ATOM 1657 C C . ARG A 1 192 ? 2.120 2.030 -12.025 1.00 91.75 192 ARG A C 1
ATOM 1659 O O . ARG A 1 192 ? 1.049 2.162 -11.431 1.00 91.75 192 ARG A O 1
ATOM 1666 N N . LYS A 1 193 ? 2.861 0.919 -11.952 1.00 91.06 193 LYS A N 1
ATOM 1667 C CA . LYS A 1 193 ? 2.519 -0.233 -11.099 1.00 91.06 193 LYS A CA 1
ATOM 1668 C C . LYS A 1 193 ? 2.334 0.195 -9.644 1.00 91.06 193 LYS A C 1
ATOM 1670 O O . LYS A 1 193 ? 1.308 -0.112 -9.045 1.00 91.06 193 LYS A O 1
ATOM 1675 N N . GLN A 1 194 ? 3.251 1.001 -9.104 1.00 86.94 194 GLN A N 1
ATOM 1676 C CA . GLN A 1 194 ? 3.130 1.538 -7.742 1.00 86.94 194 GLN A CA 1
ATOM 1677 C C . GLN A 1 194 ? 1.874 2.402 -7.554 1.00 86.94 194 GLN A C 1
ATOM 1679 O O . GLN A 1 194 ? 1.205 2.315 -6.524 1.00 86.94 194 GLN A O 1
ATOM 1684 N N . LYS A 1 195 ? 1.508 3.232 -8.541 1.00 88.56 195 LYS A N 1
ATOM 1685 C CA . LYS A 1 195 ? 0.270 4.030 -8.485 1.00 88.56 195 LYS A CA 1
ATOM 1686 C C . LYS A 1 195 ? -0.985 3.155 -8.542 1.00 88.56 195 LYS A C 1
ATOM 1688 O O . LYS A 1 195 ? -1.944 3.477 -7.840 1.00 88.56 195 LYS A O 1
ATOM 1693 N N . VAL A 1 196 ? -0.996 2.091 -9.350 1.00 91.44 196 VAL A N 1
ATOM 1694 C CA . VAL A 1 196 ? -2.092 1.106 -9.379 1.00 91.44 196 VAL A CA 1
ATOM 1695 C C . VAL A 1 196 ? -2.219 0.441 -8.013 1.00 91.44 196 VAL A C 1
ATOM 1697 O O . VAL A 1 196 ? -3.285 0.528 -7.410 1.00 91.44 196 VAL A O 1
ATOM 1700 N N . ALA A 1 197 ? -1.121 -0.101 -7.480 1.00 88.44 197 ALA A N 1
ATOM 1701 C CA . ALA A 1 197 ? -1.087 -0.739 -6.166 1.00 88.44 197 ALA A CA 1
ATOM 1702 C C . ALA A 1 197 ? -1.590 0.198 -5.055 1.00 88.44 197 ALA A C 1
ATOM 1704 O O . ALA A 1 197 ? -2.385 -0.209 -4.213 1.00 88.44 197 ALA A O 1
ATOM 1705 N N . ASN A 1 198 ? -1.210 1.482 -5.087 1.00 86.81 198 ASN A N 1
ATOM 1706 C CA . ASN A 1 198 ? -1.691 2.465 -4.115 1.00 86.81 198 ASN A CA 1
ATOM 1707 C C . ASN A 1 198 ? -3.207 2.690 -4.174 1.00 86.81 198 ASN A C 1
ATOM 1709 O O . ASN A 1 198 ? -3.833 2.875 -3.137 1.00 86.81 198 ASN A O 1
ATOM 1713 N N . SER A 1 199 ? -3.795 2.737 -5.374 1.00 90.88 199 SER A N 1
ATOM 1714 C CA . SER A 1 199 ? -5.253 2.863 -5.505 1.00 90.88 199 SER A CA 1
ATOM 1715 C C . SER A 1 199 ? -5.958 1.594 -5.053 1.00 90.88 199 SER A C 1
ATOM 1717 O O . SER A 1 199 ? -6.903 1.686 -4.279 1.00 90.88 199 SER A O 1
ATOM 1719 N N . SER A 1 200 ? -5.468 0.436 -5.514 1.00 92.00 200 SER A N 1
ATOM 1720 C CA . SER A 1 200 ? -6.002 -0.890 -5.180 1.00 92.00 200 SER A CA 1
ATOM 1721 C C . SER A 1 200 ? -6.099 -1.054 -3.673 1.00 92.00 200 SER A C 1
ATOM 1723 O O . SER A 1 200 ? -7.166 -1.316 -3.137 1.00 92.00 200 SER A O 1
ATOM 1725 N N . ARG A 1 201 ? -5.012 -0.720 -2.976 1.00 90.81 201 ARG A N 1
ATOM 1726 C CA . ARG A 1 201 ? -4.906 -0.784 -1.523 1.00 90.81 201 ARG A CA 1
ATOM 1727 C C . ARG A 1 201 ? -6.041 -0.090 -0.772 1.00 90.81 201 ARG A C 1
ATOM 1729 O O . ARG A 1 201 ? -6.424 -0.596 0.267 1.00 90.81 201 ARG A O 1
ATOM 1736 N N . PHE A 1 202 ? -6.490 1.085 -1.219 1.00 92.62 202 PHE A N 1
ATOM 1737 C CA . PHE A 1 202 ? -7.550 1.851 -0.544 1.00 92.62 202 PHE A CA 1
ATOM 1738 C C . PHE A 1 202 ? -8.953 1.528 -1.064 1.00 92.62 202 PHE A C 1
ATOM 1740 O O . PHE A 1 202 ? -9.939 1.979 -0.486 1.00 92.62 202 PHE A O 1
ATOM 1747 N N . TYR A 1 203 ? -9.040 0.795 -2.174 1.00 94.94 203 TYR A N 1
ATOM 1748 C CA . TYR A 1 203 ? -10.287 0.242 -2.677 1.00 94.94 203 TYR A CA 1
ATOM 1749 C C . TYR A 1 203 ? -10.583 -1.093 -1.986 1.00 94.94 203 TYR A C 1
ATOM 1751 O O . TYR A 1 203 ? -11.623 -1.225 -1.350 1.00 94.94 203 TYR A O 1
ATOM 1759 N N . GLU A 1 204 ? -9.639 -2.034 -2.059 1.00 95.19 204 GLU A N 1
ATOM 1760 C CA . GLU A 1 204 ? -9.727 -3.423 -1.582 1.00 95.19 204 GLU A CA 1
ATOM 1761 C C . GLU A 1 204 ? -9.562 -3.562 -0.062 1.00 95.19 204 GLU A C 1
ATOM 1763 O O . GLU A 1 204 ? -9.915 -4.591 0.508 1.00 95.19 204 GLU A O 1
ATOM 1768 N N . GLY A 1 205 ? -9.028 -2.541 0.606 1.00 95.25 205 GLY A N 1
ATOM 1769 C CA . GLY A 1 205 ? -8.845 -2.515 2.052 1.00 95.25 205 GLY A CA 1
ATOM 1770 C C . GLY A 1 205 ? -8.514 -1.115 2.553 1.00 95.25 205 GLY A C 1
ATOM 1771 O O . GLY A 1 205 ? -8.640 -0.127 1.827 1.00 95.25 205 GLY A O 1
ATOM 1772 N N . MET A 1 206 ? -8.081 -1.010 3.811 1.00 94.94 206 MET A N 1
ATOM 1773 C CA . MET A 1 206 ? -7.530 0.219 4.392 1.00 94.94 206 MET A CA 1
ATOM 1774 C C . MET A 1 206 ? -8.447 1.451 4.248 1.00 94.94 206 MET A C 1
ATOM 1776 O O . MET A 1 206 ? -7.953 2.587 4.204 1.00 94.94 206 MET A O 1
ATOM 1780 N N . GLN A 1 207 ? -9.763 1.237 4.127 1.00 96.75 207 GLN A N 1
ATOM 1781 C CA . GLN A 1 207 ? -10.725 2.273 3.755 1.00 96.75 207 GLN A CA 1
ATOM 1782 C C . GLN A 1 207 ? -10.882 3.297 4.868 1.00 96.75 207 GLN A C 1
ATOM 1784 O O . GLN A 1 207 ? -10.999 4.493 4.599 1.00 96.75 207 GLN A O 1
ATOM 1789 N N . PHE A 1 208 ? -10.826 2.850 6.120 1.00 97.06 208 PHE A N 1
ATOM 1790 C CA . PHE A 1 208 ? -10.856 3.732 7.275 1.00 97.06 208 PHE A CA 1
ATOM 1791 C C . PHE A 1 208 ? -9.432 4.047 7.714 1.00 97.06 208 PHE A C 1
ATOM 1793 O O . PHE A 1 208 ? -8.560 3.182 7.755 1.00 97.06 208 PHE A O 1
ATOM 1800 N N . THR A 1 209 ? -9.175 5.303 8.062 1.00 95.00 209 THR A N 1
ATOM 1801 C CA . THR A 1 209 ? -7.950 5.705 8.756 1.00 95.00 209 THR A CA 1
ATOM 1802 C C . THR A 1 209 ? -8.327 6.489 9.998 1.00 95.00 209 THR A C 1
ATOM 1804 O O . THR A 1 209 ? -8.890 7.580 9.893 1.00 95.00 209 THR A O 1
ATOM 1807 N N . LEU A 1 210 ? -7.969 5.946 11.154 1.00 94.38 210 LEU A N 1
ATOM 1808 C CA . LEU A 1 210 ? -8.178 6.539 12.465 1.00 94.38 210 LEU A CA 1
ATOM 1809 C C . LEU A 1 210 ? -6.872 7.193 12.914 1.00 94.38 210 LEU A C 1
ATOM 1811 O O . LEU A 1 210 ? -5.810 6.561 12.904 1.00 94.38 210 LEU A O 1
ATOM 1815 N N . TYR A 1 211 ? -6.938 8.472 13.271 1.00 89.75 211 TYR A N 1
ATOM 1816 C CA . TYR A 1 211 ? -5.790 9.197 13.804 1.00 89.75 211 TYR A CA 1
ATOM 1817 C C . TYR A 1 211 ? -5.804 9.109 15.321 1.00 89.75 211 TYR A C 1
ATOM 1819 O O . TYR A 1 211 ? -6.821 9.397 15.953 1.00 89.75 211 TYR A O 1
ATOM 1827 N N . ILE A 1 212 ? -4.669 8.716 15.885 1.00 87.44 212 ILE A N 1
ATOM 1828 C CA . ILE A 1 212 ? -4.557 8.383 17.297 1.00 87.44 212 ILE A CA 1
ATOM 1829 C C . ILE A 1 212 ? -3.867 9.550 17.986 1.00 87.44 212 ILE A C 1
ATOM 1831 O O . ILE A 1 212 ? -2.793 9.981 17.565 1.00 87.44 212 ILE A O 1
ATOM 1835 N N . LEU A 1 213 ? -4.525 10.103 19.002 1.00 83.19 213 LEU A N 1
ATOM 1836 C CA . LEU A 1 213 ? -3.904 11.095 19.867 1.00 83.19 213 LEU A CA 1
ATOM 1837 C C . LEU A 1 213 ? -3.006 10.372 20.867 1.00 83.19 213 LEU A C 1
ATOM 1839 O O . LEU A 1 213 ? -3.358 9.301 21.362 1.00 83.19 213 LEU A O 1
ATOM 1843 N N . GLN A 1 214 ? -1.869 10.987 21.172 1.00 82.44 214 GLN A N 1
ATOM 1844 C CA . GLN A 1 214 ? -0.929 10.467 22.154 1.00 82.44 214 GLN A CA 1
ATOM 1845 C C . GLN A 1 214 ? -1.619 10.218 23.501 1.00 82.44 214 GLN A C 1
ATOM 1847 O O . GLN A 1 214 ? -2.319 11.095 24.009 1.00 82.44 214 GLN A O 1
ATOM 1852 N N . GLY A 1 215 ? -1.395 9.039 24.080 1.00 85.25 215 GLY A N 1
ATOM 1853 C CA . GLY A 1 215 ? -1.980 8.615 25.354 1.00 85.25 215 GLY A CA 1
ATOM 1854 C C . GLY A 1 215 ? -3.370 7.980 25.236 1.00 85.25 215 GLY A C 1
ATOM 1855 O O . GLY A 1 215 ? -3.877 7.463 26.229 1.00 85.25 215 GLY A O 1
ATOM 1856 N N . LEU A 1 216 ? -3.996 7.994 24.051 1.00 89.06 216 LEU A N 1
ATOM 1857 C CA . LEU A 1 216 ? -5.301 7.365 23.804 1.00 89.06 216 LEU A CA 1
ATOM 1858 C C . LEU A 1 216 ? -5.195 6.022 23.064 1.00 89.06 216 LEU A C 1
ATOM 1860 O O . LEU A 1 216 ? -6.206 5.495 22.597 1.00 89.06 216 LEU A O 1
ATOM 1864 N N . GLU A 1 217 ? -3.997 5.449 22.947 1.00 91.56 217 GLU A N 1
ATOM 1865 C CA . GLU A 1 217 ? -3.747 4.219 22.190 1.00 91.56 217 GLU A CA 1
ATOM 1866 C C . GLU A 1 217 ? -4.553 3.034 22.742 1.00 91.56 217 GLU A C 1
ATOM 1868 O O . GLU A 1 217 ? -5.193 2.316 21.975 1.00 91.56 217 GLU A O 1
ATOM 1873 N N . LYS A 1 218 ? -4.624 2.885 24.073 1.00 92.44 218 LYS A N 1
ATOM 1874 C CA . LYS A 1 218 ? -5.401 1.817 24.724 1.00 92.44 218 LYS A CA 1
ATOM 1875 C C . LYS A 1 218 ? -6.908 1.957 24.487 1.00 92.44 218 LYS A C 1
ATOM 1877 O O . LYS A 1 218 ? -7.578 0.966 24.208 1.00 92.44 218 LYS A O 1
ATOM 1882 N N . ASN A 1 219 ? -7.435 3.182 24.546 1.00 92.62 219 ASN A N 1
ATOM 1883 C CA . ASN A 1 219 ? -8.852 3.448 24.274 1.00 92.62 219 ASN A CA 1
ATOM 1884 C C . ASN A 1 219 ? -9.197 3.103 22.824 1.00 92.62 219 ASN A C 1
ATOM 1886 O O . ASN A 1 219 ? -10.229 2.493 22.554 1.00 92.62 219 ASN A O 1
ATOM 1890 N N . LEU A 1 220 ? -8.304 3.441 21.892 1.00 93.69 220 LEU A N 1
ATOM 1891 C CA . LEU A 1 220 ? -8.466 3.054 20.500 1.00 93.69 220 LEU A CA 1
ATOM 1892 C C . LEU A 1 220 ? -8.416 1.531 20.322 1.00 93.69 220 LEU A C 1
ATOM 1894 O O . LEU A 1 220 ? -9.220 1.002 19.567 1.00 93.69 220 LEU A O 1
ATOM 1898 N N . GLN A 1 221 ? -7.513 0.819 21.003 1.00 95.19 221 GLN A N 1
ATOM 1899 C CA . GLN A 1 221 ? -7.443 -0.643 20.913 1.00 95.19 221 GLN A CA 1
ATOM 1900 C C . GLN A 1 221 ? -8.746 -1.307 21.384 1.00 95.19 221 GLN A C 1
ATOM 1902 O O . GLN A 1 221 ? -9.238 -2.214 20.716 1.00 95.19 221 GLN A O 1
ATOM 1907 N N . LEU A 1 222 ? -9.342 -0.821 22.478 1.00 95.81 222 LEU A N 1
ATOM 1908 C CA . LEU A 1 222 ? -10.652 -1.290 22.950 1.00 95.81 222 LEU A CA 1
ATOM 1909 C C . LEU A 1 222 ? -11.762 -1.011 21.930 1.00 95.81 222 LEU A C 1
ATOM 1911 O O . LEU A 1 222 ? -12.555 -1.898 21.628 1.00 95.81 222 LEU A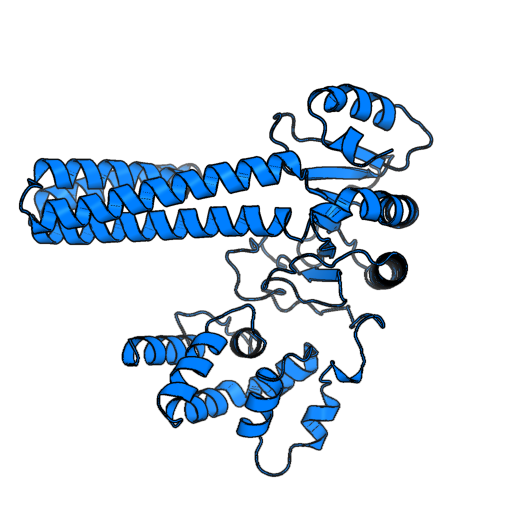 O 1
ATOM 1915 N N . MET A 1 223 ? -11.775 0.187 21.347 1.00 96.31 223 MET A N 1
ATOM 1916 C CA . MET A 1 223 ? -12.730 0.554 20.299 1.00 96.31 223 MET A CA 1
ATOM 1917 C C . MET A 1 223 ? -12.568 -0.315 19.038 1.00 96.31 223 MET A C 1
ATOM 1919 O O . MET A 1 223 ? -13.555 -0.741 18.448 1.00 96.31 223 MET A O 1
ATOM 1923 N N . LEU A 1 224 ? -11.332 -0.608 18.616 1.00 97.31 224 LEU A N 1
ATOM 1924 C CA . LEU A 1 224 ? -11.067 -1.507 17.488 1.00 97.31 224 LEU A CA 1
ATOM 1925 C C . LEU A 1 224 ? -11.549 -2.929 17.783 1.00 97.31 224 LEU A C 1
ATOM 1927 O O . LEU A 1 224 ? -12.162 -3.547 16.918 1.00 97.31 224 LEU A O 1
ATOM 1931 N N . LYS A 1 225 ? -11.325 -3.425 19.006 1.00 96.81 225 LYS A N 1
ATOM 1932 C CA . LYS A 1 225 ? -11.835 -4.725 19.457 1.00 96.81 225 LYS A CA 1
ATOM 1933 C C . LYS A 1 225 ? -13.361 -4.792 19.355 1.00 96.81 225 LYS A C 1
ATOM 1935 O O . LYS A 1 225 ? -13.886 -5.757 18.809 1.00 96.81 225 LYS A O 1
ATOM 1940 N N . GLU A 1 226 ? -14.059 -3.772 19.852 1.00 97.38 226 GLU A N 1
ATOM 1941 C CA . GLU A 1 226 ? -15.521 -3.679 19.766 1.00 97.38 226 GLU A CA 1
ATOM 1942 C C . GLU A 1 226 ? -16.004 -3.718 18.311 1.00 97.38 226 GLU A C 1
ATOM 1944 O O . GLU A 1 226 ? -16.879 -4.515 17.967 1.00 97.38 226 GLU A O 1
ATOM 1949 N N . ILE A 1 227 ? -15.377 -2.916 17.442 1.00 98.06 227 ILE A N 1
ATOM 1950 C CA . ILE A 1 227 ? -15.674 -2.900 16.008 1.00 98.06 227 ILE A CA 1
ATOM 1951 C C . ILE A 1 227 ? -15.492 -4.297 15.403 1.00 98.06 227 ILE A C 1
ATOM 1953 O O . ILE A 1 227 ? -16.399 -4.786 14.735 1.00 98.06 227 ILE A O 1
ATOM 1957 N N . GLU A 1 228 ? -14.358 -4.964 15.633 1.00 97.38 228 GLU A N 1
ATOM 1958 C CA . GLU A 1 228 ? -14.106 -6.275 15.026 1.00 97.38 228 GLU A CA 1
ATOM 1959 C C . GLU A 1 228 ? -15.094 -7.350 15.473 1.00 97.38 228 GLU A C 1
ATOM 1961 O O . GLU A 1 228 ? -15.557 -8.121 14.635 1.00 97.38 228 GLU A O 1
ATOM 1966 N N . ILE A 1 229 ? -15.455 -7.384 16.759 1.00 97.38 229 ILE A N 1
ATOM 1967 C CA . ILE A 1 229 ? -16.447 -8.335 17.280 1.00 97.38 229 ILE A CA 1
ATOM 1968 C C . ILE A 1 229 ? -17.780 -8.167 16.543 1.00 97.38 229 ILE A C 1
ATOM 1970 O O . ILE A 1 229 ? -18.393 -9.155 16.133 1.00 97.38 229 ILE A O 1
ATOM 1974 N N . LEU A 1 230 ? -18.223 -6.924 16.342 1.00 98.00 230 LEU A N 1
ATOM 1975 C CA . LEU A 1 230 ? -19.480 -6.643 15.654 1.00 98.00 230 LEU A CA 1
ATOM 1976 C C . LEU A 1 230 ? -19.402 -6.953 14.156 1.00 98.00 230 LEU A C 1
ATOM 1978 O O . LEU A 1 230 ? -20.339 -7.531 13.611 1.00 98.00 230 LEU A O 1
ATOM 1982 N N . LEU A 1 231 ? -18.283 -6.641 13.496 1.00 98.19 231 LEU A N 1
ATOM 1983 C CA . LEU A 1 231 ? -18.070 -6.991 12.088 1.00 98.19 231 LEU A CA 1
ATOM 1984 C C . LEU A 1 231 ? -18.072 -8.513 11.873 1.00 98.19 231 LEU A C 1
ATOM 1986 O O . LEU A 1 231 ? -18.702 -8.989 10.930 1.00 98.19 231 LEU A O 1
ATOM 1990 N N . LEU A 1 232 ? -17.416 -9.274 12.757 1.00 96.81 232 LEU A N 1
ATOM 1991 C CA . LEU A 1 232 ? -17.428 -10.741 12.730 1.00 96.81 232 LEU A CA 1
ATOM 1992 C C . LEU A 1 232 ? -18.831 -11.302 12.943 1.00 96.81 232 LEU A C 1
ATOM 1994 O O . LEU A 1 232 ? -19.277 -12.139 12.165 1.00 96.81 232 LEU A O 1
ATOM 1998 N N . ARG A 1 233 ? -19.541 -10.814 13.966 1.00 97.44 233 ARG A N 1
ATOM 1999 C CA . ARG A 1 233 ? -20.922 -11.223 14.254 1.00 97.44 233 ARG A CA 1
ATOM 2000 C C . ARG A 1 233 ? -21.842 -11.001 13.054 1.00 97.44 233 ARG A C 1
ATOM 2002 O O . ARG A 1 233 ? -22.711 -11.824 12.782 1.00 97.44 233 ARG A O 1
ATOM 2009 N N . GLU A 1 234 ? -21.639 -9.902 12.336 1.00 98.00 234 GLU A N 1
ATOM 2010 C CA . GLU A 1 234 ? -22.417 -9.535 11.155 1.00 98.00 234 GLU A CA 1
ATOM 2011 C C . GLU A 1 234 ? -21.912 -10.168 9.849 1.00 98.00 234 GLU A C 1
ATOM 2013 O O . GLU A 1 234 ? -22.437 -9.843 8.777 1.00 98.00 234 GLU A O 1
ATOM 2018 N N . ASN A 1 235 ? -20.938 -11.083 9.931 1.00 97.25 235 ASN A N 1
ATOM 2019 C CA . ASN A 1 235 ? -20.318 -11.783 8.803 1.00 97.25 235 ASN A CA 1
ATOM 2020 C C . ASN A 1 235 ? -19.818 -10.832 7.705 1.00 97.25 235 ASN A C 1
ATOM 2022 O O . ASN A 1 235 ? -19.942 -11.117 6.513 1.00 97.25 235 ASN A O 1
ATOM 2026 N N . ILE A 1 236 ? -19.278 -9.679 8.100 1.00 98.19 236 ILE A N 1
ATOM 2027 C CA . ILE A 1 236 ? -18.621 -8.767 7.166 1.00 98.19 236 ILE A CA 1
ATOM 2028 C C . ILE A 1 236 ? -17.359 -9.449 6.637 1.00 98.19 236 ILE A C 1
ATOM 2030 O O . ILE A 1 236 ? -16.632 -10.091 7.386 1.00 98.19 236 ILE A O 1
ATOM 2034 N N . ARG A 1 237 ? -17.062 -9.346 5.343 1.00 97.81 237 ARG A N 1
ATOM 2035 C CA . ARG A 1 237 ? -15.814 -9.905 4.812 1.00 97.81 237 ARG A CA 1
ATOM 2036 C C . ARG A 1 237 ? -14.649 -8.946 5.088 1.00 97.81 237 ARG A C 1
ATOM 2038 O O . ARG A 1 237 ? -14.794 -7.733 4.880 1.00 97.81 237 ARG A O 1
ATOM 2045 N N . PRO A 1 238 ? -13.478 -9.442 5.523 1.00 97.00 238 PRO A N 1
ATOM 2046 C CA . PRO A 1 238 ? -12.300 -8.602 5.689 1.00 97.00 238 PRO A CA 1
ATOM 2047 C C . PRO A 1 238 ? -11.763 -8.128 4.335 1.00 97.00 238 PRO A C 1
ATOM 2049 O O . PRO A 1 238 ? -11.823 -8.833 3.327 1.00 97.00 238 PRO A O 1
ATOM 2052 N N . GLY A 1 239 ? -11.241 -6.906 4.321 1.00 96.62 239 GLY A N 1
ATOM 2053 C CA . GLY A 1 239 ? -10.503 -6.347 3.191 1.00 96.62 239 GLY A CA 1
ATOM 2054 C C . GLY A 1 239 ? -9.007 -6.647 3.277 1.00 96.62 239 GLY A C 1
ATOM 2055 O O . GLY A 1 239 ? -8.515 -7.233 4.240 1.00 96.62 239 GLY A O 1
ATOM 2056 N N . ILE A 1 240 ? -8.252 -6.182 2.285 1.00 93.88 240 ILE A N 1
ATOM 2057 C CA . ILE A 1 240 ? -6.807 -6.423 2.211 1.00 93.88 240 ILE A CA 1
ATOM 2058 C C . ILE A 1 240 ? -6.042 -5.457 3.126 1.00 93.88 240 ILE A C 1
ATOM 2060 O O . ILE A 1 240 ? -6.000 -4.247 2.885 1.00 93.88 240 ILE A O 1
ATOM 2064 N N . ILE A 1 241 ? -5.355 -5.992 4.137 1.00 92.44 241 ILE A N 1
ATOM 2065 C CA . ILE A 1 241 ? -4.394 -5.229 4.941 1.00 92.44 241 ILE A CA 1
ATOM 2066 C C . ILE A 1 241 ? -3.075 -5.125 4.175 1.00 92.44 241 ILE A C 1
ATOM 2068 O O . ILE A 1 241 ? -2.504 -6.114 3.719 1.00 92.44 241 ILE A O 1
ATOM 2072 N N . TYR A 1 242 ? -2.584 -3.898 4.003 1.00 88.38 242 TYR A N 1
ATOM 2073 C CA . TYR A 1 242 ? -1.380 -3.671 3.209 1.00 88.38 242 TYR A CA 1
ATOM 2074 C C . TYR A 1 242 ? -0.105 -4.032 3.989 1.00 88.38 242 TYR A C 1
ATOM 2076 O O . TYR A 1 242 ? -0.004 -3.652 5.155 1.00 88.38 242 TYR A O 1
ATOM 2084 N N . PRO A 1 243 ? 0.930 -4.607 3.344 1.00 84.44 243 PRO A N 1
ATOM 2085 C CA . PRO A 1 243 ? 2.152 -5.082 4.011 1.00 84.44 243 PRO A CA 1
ATOM 2086 C C . PRO A 1 243 ? 2.939 -4.060 4.836 1.00 84.44 243 PRO A C 1
ATOM 2088 O O . PRO A 1 243 ? 3.803 -4.414 5.630 1.00 84.44 243 PRO A O 1
ATOM 2091 N N . THR A 1 244 ? 2.714 -2.766 4.605 1.00 84.56 244 THR A N 1
ATOM 2092 C CA . THR A 1 244 ? 3.420 -1.700 5.331 1.00 84.56 244 THR A CA 1
ATOM 2093 C C . THR A 1 244 ? 2.678 -1.219 6.574 1.00 84.56 244 THR A C 1
ATOM 2095 O O . THR A 1 244 ? 3.033 -0.178 7.135 1.00 84.56 244 THR A O 1
ATOM 2098 N N . ASP A 1 245 ? 1.685 -1.991 7.002 1.00 91.00 245 ASP A N 1
ATOM 2099 C CA . ASP A 1 245 ? 1.012 -1.910 8.286 1.00 91.00 245 ASP A CA 1
ATOM 2100 C C . ASP A 1 245 ? 1.213 -3.224 9.046 1.00 91.00 245 ASP A C 1
ATOM 2102 O O . ASP A 1 245 ? 1.342 -4.289 8.447 1.00 91.00 245 ASP A O 1
ATOM 2106 N N . ARG A 1 246 ? 1.216 -3.153 10.377 1.00 91.50 246 ARG A N 1
ATOM 2107 C CA . ARG A 1 246 ? 1.159 -4.342 11.226 1.00 91.50 246 ARG A CA 1
ATOM 2108 C C . ARG A 1 246 ? -0.305 -4.695 11.447 1.00 91.50 246 ARG A C 1
ATOM 2110 O O . ARG A 1 246 ? -1.047 -3.885 12.000 1.00 91.50 246 ARG A O 1
ATOM 2117 N N . GLN A 1 247 ? -0.706 -5.887 11.029 1.00 93.06 247 GLN A N 1
ATOM 2118 C CA . GLN A 1 247 ? -2.012 -6.439 11.366 1.00 93.06 247 GLN A CA 1
ATOM 2119 C C . GLN A 1 247 ? -2.079 -6.712 12.874 1.00 93.06 247 GLN A C 1
ATOM 2121 O O . GLN A 1 247 ? -1.150 -7.291 13.437 1.00 93.06 247 GLN A O 1
ATOM 2126 N N . ILE A 1 248 ? -3.146 -6.245 13.520 1.00 94.56 248 ILE A N 1
ATOM 2127 C CA . ILE A 1 248 ? -3.405 -6.472 14.950 1.00 94.56 248 ILE A CA 1
ATOM 2128 C C . ILE A 1 248 ? -4.743 -7.176 15.194 1.00 94.56 248 ILE A C 1
ATOM 2130 O O . ILE A 1 248 ? -4.942 -7.693 16.280 1.00 94.56 248 ILE A O 1
ATOM 2134 N N . GLY A 1 249 ? -5.628 -7.230 14.198 1.00 94.38 249 GLY A N 1
ATOM 2135 C CA . GLY A 1 249 ? -6.881 -7.985 14.222 1.00 94.38 249 GLY A CA 1
ATOM 2136 C C . GLY A 1 249 ? -7.223 -8.529 12.833 1.00 94.38 249 GLY A C 1
ATOM 2137 O O . GLY A 1 249 ? -6.402 -8.454 11.919 1.00 94.38 249 GLY A O 1
ATOM 2138 N N . ILE A 1 250 ? -8.430 -9.055 12.637 1.00 94.56 250 ILE A N 1
ATOM 2139 C CA . ILE A 1 250 ? -8.888 -9.557 11.330 1.00 94.56 250 ILE A CA 1
ATOM 2140 C C . ILE A 1 250 ? -9.088 -8.404 10.333 1.00 94.56 250 ILE A C 1
ATOM 2142 O O . ILE A 1 250 ? -8.760 -8.540 9.155 1.00 94.56 250 ILE A O 1
ATOM 2146 N N . TYR A 1 251 ? -9.562 -7.249 10.806 1.00 97.44 251 TYR A N 1
ATOM 2147 C CA . TYR A 1 251 ? -9.814 -6.057 9.984 1.00 97.44 251 TYR A CA 1
ATOM 2148 C C . TYR A 1 251 ? -8.816 -4.934 10.272 1.00 97.44 251 TYR A C 1
ATOM 2150 O O . TYR A 1 251 ? -8.613 -4.049 9.434 1.00 97.44 251 TYR A O 1
ATOM 2158 N N . SER A 1 252 ? -8.223 -4.946 11.467 1.00 97.44 252 SER A N 1
ATOM 2159 C CA . SER A 1 252 ? -7.477 -3.832 12.036 1.00 97.44 252 SER A CA 1
ATOM 2160 C C . SER A 1 252 ? -5.980 -3.953 11.803 1.00 97.44 252 SER A C 1
ATOM 2162 O O . SER A 1 252 ? -5.351 -4.983 12.059 1.00 97.44 252 SER A O 1
ATOM 2164 N N . SER A 1 253 ? -5.379 -2.838 11.403 1.00 96.25 253 SER A N 1
ATOM 2165 C CA . SER A 1 253 ? -3.933 -2.704 11.282 1.00 96.25 253 SER A CA 1
ATOM 2166 C C . SER A 1 253 ? -3.446 -1.362 11.812 1.00 96.25 253 SER A C 1
ATOM 2168 O O . SER A 1 253 ? -4.193 -0.384 11.852 1.00 96.25 253 SER A O 1
ATOM 2170 N N . ILE A 1 254 ? -2.176 -1.299 12.205 1.00 94.88 254 ILE A N 1
ATOM 2171 C CA . ILE A 1 254 ? -1.535 -0.088 12.718 1.00 94.88 254 ILE A CA 1
ATOM 2172 C C . ILE A 1 254 ? -0.284 0.275 11.932 1.00 94.88 254 ILE A C 1
ATOM 2174 O O . ILE A 1 254 ? 0.405 -0.565 11.345 1.00 94.88 254 ILE A O 1
ATOM 2178 N N . ARG A 1 255 ? 0.051 1.561 11.969 1.00 91.62 255 ARG A N 1
ATOM 2179 C CA . ARG A 1 255 ? 1.286 2.078 11.393 1.00 91.62 255 ARG A CA 1
ATOM 2180 C C . ARG A 1 255 ? 1.747 3.343 12.101 1.00 91.62 255 ARG A C 1
ATOM 2182 O O . ARG A 1 255 ? 0.952 4.252 12.345 1.00 91.62 255 ARG A O 1
ATOM 2189 N N . HIS A 1 256 ? 3.057 3.450 12.296 1.00 89.62 256 HIS A N 1
ATOM 2190 C CA . HIS A 1 256 ? 3.722 4.691 12.659 1.00 89.62 256 HIS A CA 1
ATOM 2191 C C . HIS A 1 256 ? 4.305 5.364 11.397 1.00 89.62 256 HIS A C 1
ATOM 2193 O O . HIS A 1 256 ? 5.056 4.742 10.646 1.00 89.62 256 HIS A O 1
ATOM 2199 N N . PRO A 1 257 ? 3.986 6.635 11.100 1.00 83.56 257 PRO A N 1
ATOM 2200 C CA . PRO A 1 257 ? 4.458 7.329 9.904 1.00 83.56 257 PRO A CA 1
ATOM 2201 C C . PRO A 1 257 ? 5.906 7.830 10.011 1.00 83.56 257 PRO A C 1
ATOM 2203 O O . PRO A 1 257 ? 6.429 8.304 9.011 1.00 83.56 257 PRO A O 1
ATOM 2206 N N . GLY A 1 258 ? 6.531 7.742 11.185 1.00 81.19 258 GLY A N 1
ATOM 2207 C CA . GLY A 1 258 ? 7.880 8.250 11.469 1.00 81.19 258 GLY A CA 1
ATOM 2208 C C . GLY A 1 258 ? 7.871 9.407 12.462 1.00 81.19 258 GLY A C 1
ATOM 2209 O O . GLY A 1 258 ? 6.853 10.074 12.623 1.00 81.19 258 GLY A O 1
ATOM 2210 N N . LYS A 1 259 ? 8.989 9.598 13.166 1.00 76.75 259 LYS A N 1
ATOM 2211 C CA . LYS A 1 259 ? 9.152 10.558 14.265 1.00 76.75 259 LYS A CA 1
ATOM 2212 C C . LYS A 1 259 ? 9.618 11.928 13.785 1.00 76.75 259 LYS A C 1
ATOM 2214 O O . LYS A 1 259 ? 9.118 12.939 14.264 1.00 76.75 259 LYS A O 1
ATOM 2219 N N . THR A 1 260 ? 10.589 11.961 12.872 1.00 70.81 260 THR A N 1
ATOM 2220 C CA . THR A 1 260 ? 11.261 13.201 12.436 1.00 70.81 260 THR A CA 1
ATOM 2221 C C . THR A 1 260 ? 10.700 13.743 11.128 1.00 70.81 260 THR A C 1
ATOM 2223 O O . THR A 1 260 ? 10.584 14.953 10.960 1.00 70.81 260 THR A O 1
ATOM 2226 N N . TYR A 1 261 ? 10.300 12.861 10.214 1.00 71.25 261 TYR A N 1
ATOM 2227 C CA . TYR A 1 261 ? 9.622 13.220 8.975 1.00 71.25 261 TYR A CA 1
ATOM 2228 C C . TYR A 1 261 ? 8.532 12.207 8.645 1.00 71.25 261 TYR A C 1
ATOM 2230 O O . TYR A 1 261 ? 8.543 11.067 9.105 1.00 71.25 261 TYR A O 1
ATOM 2238 N N . TYR A 1 262 ? 7.564 12.641 7.843 1.00 75.12 262 TYR A N 1
ATOM 2239 C CA . TYR A 1 262 ? 6.504 11.762 7.378 1.00 75.12 262 TYR A CA 1
ATOM 2240 C C . TYR A 1 262 ? 7.030 10.821 6.292 1.00 75.12 262 TYR A C 1
ATOM 2242 O O . TYR A 1 262 ? 7.473 11.265 5.232 1.00 75.12 262 TYR A O 1
ATOM 2250 N N . HIS A 1 263 ? 6.915 9.521 6.529 1.00 73.38 263 HIS A N 1
ATOM 2251 C CA . HIS A 1 263 ? 7.226 8.497 5.551 1.00 73.38 263 HIS A CA 1
ATOM 2252 C C . HIS A 1 263 ? 5.967 7.975 4.854 1.00 73.38 263 HIS A C 1
ATOM 2254 O O . HIS A 1 263 ? 5.064 7.414 5.492 1.00 73.38 263 HIS A O 1
ATOM 2260 N N . ASP A 1 264 ? 5.939 8.087 3.523 1.00 70.75 264 ASP A N 1
ATOM 2261 C CA . ASP A 1 264 ? 4.888 7.474 2.711 1.00 70.75 264 ASP A CA 1
ATOM 2262 C C . ASP A 1 264 ? 4.896 5.942 2.857 1.00 70.75 264 ASP A C 1
ATOM 2264 O O . ASP A 1 264 ? 5.917 5.292 3.080 1.00 70.75 264 ASP A O 1
ATOM 2268 N N . ALA A 1 265 ? 3.716 5.345 2.758 1.00 68.56 265 ALA A N 1
ATOM 2269 C CA . ALA A 1 265 ? 3.501 3.926 2.960 1.00 68.56 265 ALA A CA 1
ATOM 2270 C C . ALA A 1 265 ? 4.050 3.033 1.863 1.00 68.56 265 ALA A C 1
ATOM 2272 O O . ALA A 1 265 ? 4.255 1.851 2.110 1.00 68.56 265 ALA A O 1
ATOM 2273 N N . ILE A 1 266 ? 4.344 3.593 0.698 1.00 69.56 266 ILE A N 1
ATOM 2274 C CA . ILE A 1 266 ? 4.930 2.853 -0.421 1.00 69.56 266 ILE A CA 1
ATOM 2275 C C . ILE A 1 266 ? 6.458 2.939 -0.398 1.00 69.56 266 ILE A C 1
ATOM 2277 O O . ILE A 1 266 ? 7.131 2.038 -0.890 1.00 69.56 266 ILE A O 1
ATOM 2281 N N . SER A 1 267 ? 7.015 3.989 0.210 1.00 67.75 267 SER A N 1
ATOM 2282 C CA . SER A 1 267 ? 8.458 4.246 0.211 1.00 67.75 267 SER A CA 1
ATOM 2283 C C . SER A 1 267 ? 9.208 3.612 1.381 1.00 67.75 267 SER A C 1
ATOM 2285 O O . SER A 1 267 ? 10.432 3.717 1.439 1.00 67.75 267 SER A O 1
ATOM 2287 N N . VAL A 1 268 ? 8.506 2.955 2.309 1.00 74.12 268 VAL A N 1
ATOM 2288 C CA . VAL A 1 268 ? 9.122 2.299 3.469 1.00 74.12 268 VAL A CA 1
ATOM 2289 C C . VAL A 1 268 ? 9.045 0.788 3.409 1.00 74.12 268 VAL A C 1
ATOM 2291 O O . VAL A 1 268 ? 8.209 0.189 2.728 1.00 74.12 268 VAL A O 1
ATOM 2294 N N . ASP A 1 269 ? 9.955 0.180 4.155 1.00 72.94 269 ASP A N 1
ATOM 2295 C CA . ASP A 1 269 ? 10.098 -1.262 4.268 1.00 72.94 269 ASP A CA 1
ATOM 2296 C C . ASP A 1 269 ? 9.336 -1.839 5.470 1.00 72.94 269 ASP A C 1
ATOM 2298 O O . ASP A 1 269 ? 9.076 -3.033 5.493 1.00 72.94 269 ASP A O 1
ATOM 2302 N N . ASN A 1 270 ? 8.921 -1.027 6.444 1.00 81.12 270 ASN A N 1
ATOM 2303 C CA . ASN A 1 270 ? 8.209 -1.516 7.624 1.00 81.12 270 ASN A CA 1
ATOM 2304 C C . ASN A 1 270 ? 7.067 -0.572 8.053 1.00 81.12 270 ASN A C 1
ATOM 2306 O O . ASN A 1 270 ? 6.931 0.548 7.550 1.00 81.12 270 ASN A O 1
ATOM 2310 N N . TYR A 1 271 ? 6.256 -1.034 9.005 1.00 87.25 271 TYR A N 1
ATOM 2311 C CA . TYR A 1 271 ? 5.151 -0.270 9.591 1.00 87.25 271 TYR A CA 1
ATOM 2312 C C . TYR A 1 271 ? 5.594 0.795 10.607 1.00 87.25 271 TYR A C 1
ATOM 2314 O O . TYR A 1 271 ? 4.787 1.630 11.013 1.00 87.25 271 TYR A O 1
ATOM 2322 N N . ASN A 1 272 ? 6.863 0.767 11.025 1.00 87.06 272 ASN A N 1
ATOM 2323 C CA . ASN A 1 272 ? 7.429 1.605 12.078 1.00 87.06 272 ASN A CA 1
ATOM 2324 C C . ASN A 1 272 ? 8.882 2.013 11.732 1.00 87.06 272 ASN A C 1
ATOM 2326 O O . ASN A 1 272 ? 9.842 1.424 12.237 1.00 87.06 272 ASN A O 1
ATOM 2330 N N . PRO A 1 273 ? 9.073 3.007 10.841 1.00 82.12 273 PRO A N 1
ATOM 2331 C CA . PRO A 1 273 ? 10.363 3.291 10.191 1.00 82.12 273 PRO A CA 1
ATOM 2332 C C . PRO A 1 273 ? 11.428 3.915 11.103 1.00 82.12 273 PRO A C 1
ATOM 2334 O O . PRO A 1 273 ? 12.596 4.010 10.710 1.00 82.12 273 PRO A O 1
ATOM 2337 N N . ASP A 1 274 ? 11.028 4.336 12.305 1.00 81.25 274 ASP A N 1
ATOM 2338 C CA . ASP A 1 274 ? 11.888 4.953 13.319 1.00 81.25 274 ASP A CA 1
ATOM 2339 C C . ASP A 1 274 ? 11.841 4.208 14.663 1.00 81.25 274 ASP A C 1
ATOM 2341 O O . ASP A 1 274 ? 12.200 4.780 15.701 1.00 81.25 274 ASP A O 1
ATOM 2345 N N . ASN A 1 275 ? 11.370 2.951 14.653 1.00 81.88 275 ASN A N 1
ATOM 2346 C CA . ASN A 1 275 ? 11.264 2.086 15.829 1.00 81.88 275 ASN A CA 1
ATOM 2347 C C . ASN A 1 275 ? 10.681 2.828 17.046 1.00 81.88 275 ASN A C 1
ATOM 2349 O O . ASN A 1 275 ? 11.282 2.884 18.122 1.00 81.88 275 ASN A O 1
ATOM 2353 N N . ALA A 1 276 ? 9.544 3.503 16.864 1.00 85.38 276 ALA A N 1
ATOM 2354 C CA . ALA A 1 276 ? 8.752 3.996 17.986 1.00 85.38 276 ALA A CA 1
ATOM 2355 C C . ALA A 1 276 ? 8.338 2.825 18.884 1.00 85.38 276 ALA A C 1
ATOM 2357 O O . ALA A 1 276 ? 8.201 1.705 18.392 1.00 85.38 276 ALA A O 1
ATOM 2358 N N . ASN A 1 277 ? 8.150 3.075 20.181 1.00 86.88 277 ASN A N 1
ATOM 2359 C CA . ASN A 1 277 ? 7.564 2.057 21.043 1.00 86.88 277 ASN A CA 1
ATOM 2360 C C . ASN A 1 277 ? 6.158 1.738 20.521 1.00 86.88 277 ASN A C 1
ATOM 2362 O O . ASN A 1 277 ? 5.393 2.674 20.282 1.00 86.88 277 ASN A O 1
ATOM 2366 N N . ASP A 1 278 ? 5.874 0.460 20.287 1.00 89.56 278 ASP A N 1
ATOM 2367 C CA . ASP A 1 278 ? 4.599 -0.020 19.755 1.00 89.56 278 ASP A CA 1
ATOM 2368 C C . ASP A 1 278 ? 3.668 -0.345 20.929 1.00 89.56 278 ASP A C 1
ATOM 2370 O O . ASP A 1 278 ? 3.950 -1.295 21.657 1.00 89.56 278 ASP A O 1
ATOM 2374 N N . PRO A 1 279 ? 2.614 0.456 21.169 1.00 91.06 279 PRO A N 1
ATOM 2375 C CA . PRO A 1 279 ? 1.755 0.294 22.335 1.00 91.06 279 PRO A CA 1
ATOM 2376 C C . PRO A 1 279 ? 0.589 -0.675 22.096 1.00 91.06 279 PRO A C 1
ATOM 2378 O O . PRO A 1 279 ? -0.294 -0.741 22.947 1.00 91.06 279 PRO A O 1
ATOM 2381 N N . PHE A 1 280 ? 0.539 -1.362 20.947 1.00 93.06 280 PHE A N 1
ATOM 2382 C CA . PHE A 1 280 ? -0.594 -2.205 20.570 1.00 93.06 280 PHE A CA 1
ATOM 2383 C C . PHE A 1 280 ? -0.295 -3.698 20.675 1.00 93.06 280 PHE A C 1
ATOM 2385 O O . PHE A 1 280 ? 0.710 -4.200 20.150 1.00 93.06 280 PHE A O 1
ATOM 2392 N N . ASP A 1 281 ? -1.262 -4.418 21.227 1.00 92.62 281 ASP A N 1
ATOM 2393 C CA . ASP A 1 281 ? -1.296 -5.877 21.241 1.00 92.62 281 ASP A CA 1
ATOM 2394 C C . ASP A 1 281 ? -2.185 -6.422 20.119 1.00 92.62 281 ASP A C 1
ATOM 2396 O O . ASP A 1 281 ? -2.903 -5.678 19.443 1.00 92.62 281 ASP A O 1
ATOM 2400 N N . PHE A 1 282 ? -2.125 -7.737 19.905 1.00 93.38 282 PHE A N 1
ATOM 2401 C CA . PHE A 1 282 ? -3.119 -8.406 19.072 1.00 93.38 282 PHE A CA 1
ATOM 2402 C C . PHE A 1 282 ? -4.493 -8.348 19.747 1.00 93.38 282 PHE A C 1
ATOM 2404 O O . PHE A 1 282 ? -4.611 -8.435 20.969 1.00 93.38 282 PHE A O 1
ATOM 2411 N N . LEU A 1 283 ? -5.531 -8.186 18.937 1.00 93.25 283 LEU A N 1
ATOM 2412 C CA . LEU A 1 283 ? -6.916 -8.240 19.369 1.00 93.25 283 LEU A CA 1
ATOM 2413 C C . LEU A 1 283 ? -7.327 -9.702 19.577 1.00 93.25 283 LEU A C 1
ATOM 2415 O O . LEU A 1 283 ? -6.896 -10.586 18.843 1.00 93.25 283 LEU A O 1
ATOM 2419 N N . GLU A 1 284 ? -8.219 -9.942 20.539 1.00 89.50 284 GLU A N 1
ATOM 2420 C CA . GLU A 1 284 ? -8.756 -11.279 20.867 1.00 89.50 284 GLU A CA 1
ATOM 2421 C C . GLU A 1 284 ? -9.524 -11.945 19.712 1.00 89.50 284 GLU A C 1
ATOM 2423 O O . GLU A 1 284 ? -9.884 -13.114 19.791 1.00 89.50 284 GLU A O 1
ATOM 2428 N N . THR A 1 285 ? -9.796 -11.204 18.641 1.00 88.00 285 THR A N 1
ATOM 2429 C CA . THR A 1 285 ? -10.412 -11.711 17.412 1.00 88.00 285 THR A CA 1
ATOM 2430 C C . THR A 1 285 ? -9.457 -12.548 16.569 1.00 88.00 285 THR A C 1
ATOM 2432 O O . THR A 1 285 ? -9.918 -13.281 15.698 1.00 88.00 285 THR A O 1
ATOM 2435 N N . ILE A 1 286 ? -8.147 -12.471 16.819 1.00 86.00 286 ILE A N 1
ATOM 2436 C CA . ILE A 1 286 ? -7.165 -13.397 16.251 1.00 86.00 286 ILE A CA 1
ATOM 2437 C C . ILE A 1 286 ? -7.051 -14.618 17.178 1.00 86.00 286 ILE A C 1
ATOM 2439 O O . ILE A 1 286 ? -6.776 -14.435 18.368 1.00 86.00 286 ILE A O 1
ATOM 2443 N N . PRO A 1 287 ? -7.207 -15.854 16.664 1.00 82.31 287 PRO A N 1
ATOM 2444 C CA . PRO A 1 287 ? -7.014 -17.062 17.462 1.00 82.31 287 PRO A CA 1
ATOM 2445 C C . PRO A 1 287 ? -5.617 -17.100 18.088 1.00 82.31 287 PRO A C 1
ATOM 2447 O O . PRO A 1 287 ? -4.614 -16.835 17.423 1.00 82.31 287 PRO A O 1
ATOM 2450 N N . THR A 1 288 ? -5.526 -17.441 19.374 1.00 78.31 288 THR A N 1
ATOM 2451 C CA . THR A 1 288 ? -4.243 -17.394 20.101 1.00 78.31 288 THR A CA 1
ATOM 2452 C C . THR A 1 288 ? -3.240 -18.395 19.522 1.00 78.31 288 THR A C 1
ATOM 2454 O O . THR A 1 288 ? -2.045 -18.122 19.474 1.00 78.31 288 THR A O 1
ATOM 2457 N N . GLU A 1 289 ? -3.723 -19.516 18.989 1.00 77.69 289 GLU A N 1
ATOM 2458 C CA . GLU A 1 289 ? -2.929 -20.561 18.338 1.00 77.69 289 GLU A CA 1
ATOM 2459 C C . GLU A 1 289 ? -2.283 -20.088 17.025 1.00 77.69 289 GLU A C 1
ATOM 2461 O O . GLU A 1 289 ? -1.322 -20.700 16.537 1.00 77.69 289 GLU A O 1
ATOM 2466 N N . GLU A 1 290 ? -2.808 -19.009 16.441 1.00 80.50 290 GLU A N 1
ATOM 2467 C CA . GLU A 1 290 ? -2.267 -18.356 15.254 1.00 80.50 290 GLU A CA 1
ATOM 2468 C C . GLU A 1 290 ? -1.218 -17.294 15.591 1.00 80.50 290 GLU A C 1
ATOM 2470 O O . GLU A 1 290 ? -0.613 -16.759 14.667 1.00 80.50 290 GLU A O 1
ATOM 2475 N N . ILE A 1 291 ? -0.957 -16.995 16.868 1.00 79.81 291 ILE A N 1
ATOM 2476 C CA . ILE A 1 291 ? 0.022 -15.987 17.286 1.00 79.81 291 ILE A CA 1
ATOM 2477 C C . ILE A 1 291 ? 1.277 -16.670 17.830 1.00 79.81 291 ILE A C 1
ATOM 2479 O O . ILE A 1 291 ? 1.217 -17.464 18.759 1.00 79.81 291 ILE A O 1
ATOM 2483 N N . ILE A 1 292 ? 2.437 -16.307 17.288 1.00 79.50 292 ILE A N 1
ATOM 2484 C CA . ILE A 1 292 ? 3.749 -16.698 17.806 1.00 79.50 292 ILE A CA 1
ATOM 2485 C C . ILE A 1 292 ? 4.243 -15.603 18.754 1.00 79.50 292 ILE A C 1
ATOM 2487 O O . ILE A 1 292 ? 4.512 -14.468 18.333 1.00 79.50 292 ILE A O 1
ATOM 2491 N N . GLN A 1 293 ? 4.368 -15.953 20.033 1.00 80.81 293 GLN A N 1
ATOM 2492 C CA . GLN A 1 293 ? 4.889 -15.092 21.090 1.00 80.81 293 GLN A CA 1
ATOM 2493 C C . GLN A 1 293 ? 6.397 -15.288 21.289 1.00 80.81 293 GLN A C 1
ATOM 2495 O O . GLN A 1 293 ? 7.007 -16.245 20.814 1.00 80.81 293 GLN A O 1
ATOM 2500 N N . GLU A 1 294 ? 7.036 -14.357 22.005 1.00 78.81 294 GLU A N 1
ATOM 2501 C CA . GLU A 1 294 ? 8.478 -14.442 22.279 1.00 78.81 294 GLU A CA 1
ATOM 2502 C C . GLU A 1 294 ? 8.819 -15.666 23.139 1.00 78.81 294 GLU A C 1
ATOM 2504 O O . GLU A 1 294 ? 9.813 -16.343 22.881 1.00 78.81 294 GLU A O 1
ATOM 2509 N N . ASN A 1 295 ? 7.967 -15.988 24.115 1.00 72.88 295 ASN A N 1
ATOM 2510 C CA . ASN A 1 295 ? 8.159 -17.136 24.999 1.00 72.88 295 ASN A CA 1
ATOM 2511 C C . ASN A 1 295 ? 8.144 -18.466 24.232 1.00 72.88 295 ASN A C 1
ATOM 2513 O O . ASN A 1 295 ? 8.960 -19.334 24.535 1.00 72.88 295 ASN A O 1
ATOM 2517 N N . ASP A 1 296 ? 7.296 -18.594 23.205 1.00 71.50 296 ASP A N 1
ATOM 2518 C CA . ASP A 1 296 ? 7.235 -19.790 22.353 1.00 71.50 296 ASP A CA 1
ATOM 2519 C C . ASP A 1 296 ? 8.572 -20.022 21.640 1.00 71.50 296 ASP A C 1
ATOM 2521 O O . ASP A 1 296 ? 9.044 -21.151 21.518 1.00 71.50 296 ASP A O 1
ATOM 2525 N N . TYR A 1 297 ? 9.222 -18.935 21.210 1.00 67.94 297 TYR A N 1
ATOM 2526 C CA . TYR A 1 297 ? 10.557 -18.978 20.620 1.00 67.94 297 TYR A CA 1
ATOM 2527 C C . TYR A 1 297 ? 11.644 -19.293 21.661 1.00 67.94 297 TYR A C 1
ATOM 2529 O O . TYR A 1 297 ? 12.510 -20.132 21.408 1.00 67.94 297 TYR A O 1
ATOM 2537 N N . LEU A 1 298 ? 11.612 -18.646 22.832 1.00 69.69 298 LEU A N 1
ATOM 2538 C CA . LEU A 1 298 ? 12.631 -18.835 23.872 1.00 69.69 298 LEU A CA 1
ATOM 2539 C C . LEU A 1 298 ? 12.626 -20.258 24.453 1.00 69.69 298 LEU A C 1
ATOM 2541 O O . LEU A 1 298 ? 13.689 -20.784 24.774 1.00 69.69 298 LEU A O 1
ATOM 2545 N N . GLN A 1 299 ? 11.467 -20.914 24.536 1.00 65.94 299 GLN A N 1
ATOM 2546 C CA . GLN A 1 299 ? 11.363 -22.299 25.011 1.00 65.94 299 GLN A CA 1
ATOM 2547 C C . GLN A 1 299 ? 11.949 -23.328 24.027 1.00 65.94 299 GLN A C 1
ATOM 2549 O O . GLN A 1 299 ? 12.350 -24.410 24.446 1.00 65.94 299 GLN A O 1
ATOM 2554 N N . GLN A 1 300 ? 12.057 -22.996 22.735 1.00 65.19 300 GLN A N 1
ATOM 2555 C CA . GLN A 1 300 ? 12.534 -23.906 21.682 1.00 65.19 300 GLN A CA 1
ATOM 2556 C C . GLN A 1 300 ? 14.007 -23.691 21.294 1.00 65.19 300 GLN A C 1
ATOM 2558 O O . GLN A 1 300 ? 14.475 -24.173 20.264 1.00 65.19 300 GLN A O 1
ATOM 2563 N N . GLN A 1 301 ? 14.780 -22.987 22.127 1.00 63.69 301 GLN A N 1
ATOM 2564 C CA . GLN A 1 301 ? 16.164 -22.608 21.825 1.00 63.69 301 GLN A CA 1
ATOM 2565 C C . GLN A 1 301 ? 17.163 -23.794 21.789 1.00 63.69 301 GLN A C 1
ATOM 2567 O O . GLN A 1 301 ? 18.339 -23.600 21.473 1.00 63.69 301 GLN A O 1
ATOM 2572 N N . SER A 1 302 ? 16.731 -25.033 22.061 1.00 52.62 302 SER A N 1
ATOM 2573 C CA . SER A 1 302 ? 17.579 -26.228 21.995 1.00 52.62 302 SER A CA 1
ATOM 2574 C C . SER A 1 302 ? 17.553 -26.907 20.613 1.00 52.62 302 SER A C 1
ATOM 2576 O O . SER A 1 302 ? 16.578 -27.555 20.250 1.00 52.62 302 SER A O 1
ATOM 2578 N N . LYS A 1 303 ? 18.684 -26.817 19.893 1.00 52.81 303 LYS A N 1
ATOM 2579 C CA . LYS A 1 303 ? 19.099 -27.638 18.730 1.00 52.81 303 LYS A CA 1
ATOM 2580 C C . LYS A 1 303 ? 18.143 -27.676 17.518 1.00 52.81 303 LYS A C 1
ATOM 2582 O O . LYS A 1 303 ? 17.662 -28.745 17.179 1.00 52.81 303 LYS A O 1
ATOM 2587 N N . GLN A 1 304 ? 17.956 -26.539 16.835 1.00 61.44 304 GLN A N 1
ATOM 2588 C CA . GLN A 1 304 ? 17.709 -26.370 15.372 1.00 61.44 304 GLN A CA 1
ATOM 2589 C C . GLN A 1 304 ? 17.142 -24.962 15.080 1.00 61.44 304 GLN A C 1
ATOM 2591 O O . GLN A 1 304 ? 16.166 -24.774 14.354 1.00 61.44 304 GLN A O 1
ATOM 2596 N N . THR A 1 305 ? 17.765 -23.933 15.663 1.00 77.56 305 THR A N 1
ATOM 2597 C CA . THR A 1 305 ? 17.214 -22.571 15.745 1.00 77.56 305 THR A CA 1
ATOM 2598 C C . THR A 1 305 ? 16.833 -21.980 14.383 1.00 77.56 305 THR A C 1
ATOM 2600 O O . THR A 1 305 ? 15.768 -21.387 14.255 1.00 77.56 305 THR A O 1
ATOM 2603 N N . THR A 1 306 ? 17.644 -22.177 13.341 1.00 86.38 306 THR A N 1
ATOM 2604 C CA . THR A 1 306 ? 17.387 -21.593 12.013 1.00 86.38 306 THR A CA 1
ATOM 2605 C C . THR A 1 306 ? 16.242 -22.277 11.267 1.00 86.38 306 THR A C 1
ATOM 2607 O O . THR A 1 306 ? 15.406 -21.601 10.670 1.00 86.38 306 THR A O 1
ATOM 2610 N N . GLN A 1 307 ? 16.172 -23.611 11.322 1.00 86.44 307 GLN A N 1
ATOM 2611 C CA . GLN A 1 307 ? 15.089 -24.380 10.698 1.00 86.44 307 GLN A CA 1
ATOM 2612 C C . GLN A 1 307 ? 13.754 -24.067 11.365 1.00 86.44 307 GLN A C 1
ATOM 2614 O O . GLN A 1 307 ? 12.766 -23.830 10.672 1.00 86.44 307 GLN A O 1
ATOM 2619 N N . PHE A 1 308 ? 13.752 -23.982 12.698 1.00 84.50 308 PHE A N 1
ATOM 2620 C CA . PHE A 1 308 ? 12.587 -23.544 13.450 1.00 84.50 308 PHE A CA 1
ATOM 2621 C C . PHE A 1 308 ? 12.161 -22.124 13.064 1.00 84.50 308 PHE A C 1
ATOM 2623 O O . PHE A 1 308 ? 10.991 -21.913 12.761 1.00 84.50 308 PHE A O 1
ATOM 2630 N N . ILE A 1 309 ? 13.094 -21.163 13.002 1.00 87.88 309 ILE A N 1
ATOM 2631 C CA . ILE A 1 309 ? 12.788 -19.782 12.593 1.00 87.88 309 ILE A CA 1
ATOM 2632 C C . ILE A 1 309 ? 12.163 -19.755 11.197 1.00 87.88 309 ILE A C 1
ATOM 2634 O O . ILE A 1 309 ? 11.140 -19.109 11.005 1.00 87.88 309 ILE A O 1
ATOM 2638 N N . ILE A 1 310 ? 12.728 -20.470 10.222 1.00 89.25 310 ILE A N 1
ATOM 2639 C CA . ILE A 1 310 ? 12.160 -20.514 8.869 1.00 89.25 310 ILE A CA 1
ATOM 2640 C C . ILE A 1 310 ? 10.780 -21.161 8.883 1.00 89.25 310 ILE A C 1
ATOM 2642 O O . ILE A 1 310 ? 9.863 -20.629 8.264 1.00 89.25 310 ILE A O 1
ATOM 2646 N N . HIS A 1 311 ? 10.596 -22.264 9.604 1.00 87.31 311 HIS A N 1
ATOM 2647 C CA . HIS A 1 311 ? 9.286 -22.891 9.734 1.00 87.31 311 HIS A CA 1
ATOM 2648 C C . HIS A 1 311 ? 8.266 -21.921 10.350 1.00 87.31 311 HIS A C 1
ATOM 2650 O O . HIS A 1 311 ? 7.223 -21.673 9.757 1.00 87.31 311 HIS A O 1
ATOM 2656 N N . ALA A 1 312 ? 8.599 -21.274 11.465 1.00 84.69 312 ALA A N 1
ATOM 2657 C CA . ALA A 1 312 ? 7.761 -20.274 12.123 1.00 84.69 312 ALA A CA 1
ATOM 2658 C C . ALA A 1 312 ? 7.414 -19.086 11.206 1.00 84.69 312 ALA A C 1
ATOM 2660 O O . ALA A 1 312 ? 6.267 -18.650 11.171 1.00 84.69 312 ALA A O 1
ATOM 2661 N N . LEU A 1 313 ? 8.385 -18.586 10.434 1.00 88.25 313 LEU A N 1
ATOM 2662 C CA . LEU A 1 313 ? 8.204 -17.473 9.496 1.00 88.25 313 LEU A CA 1
ATOM 2663 C C . LEU A 1 313 ? 7.466 -17.870 8.208 1.00 88.25 313 LEU A C 1
ATOM 2665 O O . LEU A 1 313 ? 6.981 -16.995 7.501 1.00 88.25 313 LEU A O 1
ATOM 2669 N N . THR A 1 314 ? 7.397 -19.153 7.864 1.00 87.00 314 THR A N 1
ATOM 2670 C CA . THR A 1 314 ? 6.710 -19.631 6.647 1.00 87.00 314 THR A CA 1
ATOM 2671 C C . THR A 1 314 ? 5.317 -20.174 6.945 1.00 87.00 314 THR A C 1
ATOM 2673 O O . THR A 1 314 ? 4.430 -20.123 6.090 1.00 87.00 314 THR A O 1
ATOM 2676 N N . MET A 1 315 ? 5.084 -20.633 8.175 1.00 79.00 315 MET A N 1
ATOM 2677 C CA . MET A 1 315 ? 3.749 -20.871 8.703 1.00 79.00 315 MET A CA 1
ATOM 2678 C C . MET A 1 315 ? 3.035 -19.516 8.771 1.00 79.00 315 MET A C 1
ATOM 2680 O O . MET A 1 315 ? 3.556 -18.564 9.349 1.00 79.00 315 MET A O 1
ATOM 2684 N N . LYS A 1 316 ? 1.859 -19.399 8.140 1.00 63.56 316 LYS A N 1
ATOM 2685 C CA . LYS A 1 316 ? 1.068 -18.154 8.003 1.00 63.56 316 LYS A CA 1
ATOM 2686 C C . LYS A 1 316 ? 0.452 -17.660 9.329 1.00 63.56 316 LYS A C 1
ATOM 2688 O O . LYS A 1 316 ? -0.693 -17.231 9.361 1.00 63.56 316 LYS A O 1
ATOM 2693 N N . LYS A 1 317 ? 1.193 -17.765 10.426 1.00 72.12 317 LYS A N 1
ATOM 2694 C CA . LYS A 1 317 ? 0.821 -17.331 11.768 1.00 72.12 317 LYS A CA 1
ATOM 2695 C C . LYS A 1 317 ? 1.255 -15.884 11.990 1.00 72.12 317 LYS A C 1
ATOM 2697 O O . LYS A 1 317 ? 2.264 -15.441 11.444 1.00 72.12 317 LYS A O 1
ATOM 2702 N N . PHE A 1 318 ? 0.504 -15.139 12.784 1.00 81.94 318 PHE A N 1
ATOM 2703 C CA . PHE A 1 318 ? 0.876 -13.806 13.238 1.00 81.94 318 PHE A CA 1
ATOM 2704 C C . PHE A 1 318 ? 2.097 -13.886 14.152 1.00 81.94 318 PHE A C 1
ATOM 2706 O O . PHE A 1 318 ? 2.201 -14.782 14.981 1.00 81.94 318 PHE A O 1
ATOM 2713 N N . ILE A 1 319 ? 3.031 -12.945 14.028 1.00 83.12 319 ILE A N 1
ATOM 2714 C CA . ILE A 1 319 ? 4.246 -12.923 14.854 1.00 83.12 319 ILE A CA 1
ATOM 2715 C C . ILE A 1 319 ? 4.284 -11.611 15.619 1.00 83.12 319 ILE A C 1
ATOM 2717 O O . ILE A 1 319 ? 4.194 -10.535 15.020 1.00 83.12 319 ILE A O 1
ATOM 2721 N N . SER A 1 320 ? 4.413 -11.684 16.945 1.00 84.31 320 SER A N 1
ATOM 2722 C CA . SER A 1 320 ? 4.501 -10.472 17.758 1.00 84.31 320 SER A CA 1
ATOM 2723 C C . SER A 1 320 ? 5.780 -9.683 17.430 1.00 84.31 320 SER A C 1
ATOM 2725 O O . SER A 1 320 ? 6.808 -10.280 17.094 1.00 84.31 320 SER A O 1
ATOM 2727 N N . PRO A 1 321 ? 5.779 -8.338 17.524 1.00 84.19 321 PRO A N 1
ATOM 2728 C CA . PRO A 1 321 ? 6.976 -7.541 17.251 1.00 84.19 321 PRO A CA 1
ATOM 2729 C C . PRO A 1 321 ? 8.171 -7.951 18.108 1.00 84.19 321 PRO A C 1
ATOM 2731 O O . PRO A 1 321 ? 9.307 -7.926 17.634 1.00 84.19 321 PRO A O 1
ATOM 2734 N N . THR A 1 322 ? 7.920 -8.347 19.356 1.00 84.81 322 THR A N 1
ATOM 2735 C CA . THR A 1 322 ? 8.957 -8.789 20.286 1.00 84.81 322 THR A CA 1
ATOM 2736 C C . THR A 1 322 ? 9.540 -10.133 19.860 1.00 84.81 322 THR A C 1
ATOM 2738 O O . THR A 1 322 ? 10.760 -10.234 19.740 1.00 84.81 322 THR A O 1
ATOM 2741 N N . ALA A 1 323 ? 8.701 -11.110 19.488 1.00 85.06 323 ALA A N 1
ATOM 2742 C CA . ALA A 1 323 ? 9.156 -12.384 18.927 1.00 85.06 323 ALA A CA 1
ATOM 2743 C C . ALA A 1 323 ? 9.958 -12.177 17.634 1.00 85.06 323 ALA A C 1
ATOM 2745 O O . ALA A 1 323 ? 11.072 -12.682 17.495 1.00 85.06 323 ALA A O 1
ATOM 2746 N N . LEU A 1 324 ? 9.443 -11.354 16.715 1.00 86.31 324 LEU A N 1
ATOM 2747 C CA . LEU A 1 324 ? 10.115 -11.044 15.455 1.00 86.31 324 LEU A CA 1
ATOM 2748 C C . LEU A 1 324 ? 11.473 -10.369 15.698 1.00 86.31 324 LEU A C 1
ATOM 2750 O O . LEU A 1 324 ? 12.449 -10.678 15.016 1.00 86.31 324 LEU A O 1
ATOM 2754 N N . LYS A 1 325 ? 11.567 -9.477 16.693 1.00 85.88 325 LYS A N 1
ATOM 2755 C CA . LYS A 1 325 ? 12.817 -8.823 17.103 1.00 85.88 325 LYS A CA 1
ATOM 2756 C C . LYS A 1 325 ? 13.797 -9.795 17.764 1.00 85.88 325 LYS A C 1
ATOM 2758 O O . LYS A 1 325 ? 14.993 -9.702 17.488 1.00 85.88 325 LYS A O 1
ATOM 2763 N N . ALA A 1 326 ? 13.313 -10.725 18.584 1.00 86.06 326 ALA A N 1
ATOM 2764 C CA . ALA A 1 326 ? 14.124 -11.767 19.205 1.00 86.06 326 ALA A CA 1
ATOM 2765 C C . ALA A 1 326 ? 14.709 -12.723 18.154 1.00 86.06 326 ALA A C 1
ATOM 2767 O O . ALA A 1 326 ? 15.912 -12.985 18.169 1.00 86.06 326 ALA A O 1
ATOM 2768 N N . MET A 1 327 ? 13.896 -13.163 17.186 1.00 87.62 327 MET A N 1
ATOM 2769 C CA . MET A 1 327 ? 14.344 -13.979 16.050 1.00 87.62 327 MET A CA 1
ATOM 2770 C C . MET A 1 327 ? 15.296 -13.206 15.148 1.00 87.62 327 MET A C 1
ATOM 2772 O O . MET A 1 327 ? 16.259 -13.768 14.626 1.00 87.62 327 MET A O 1
ATOM 2776 N N . ALA A 1 328 ? 15.050 -11.904 14.971 1.00 87.19 328 ALA A N 1
ATOM 2777 C CA . ALA A 1 328 ? 15.810 -11.063 14.066 1.00 87.19 328 ALA A CA 1
ATOM 2778 C C . ALA A 1 328 ? 17.299 -11.022 14.379 1.00 87.19 328 ALA A C 1
ATOM 2780 O O . ALA A 1 328 ? 17.984 -10.510 13.515 1.00 87.19 328 ALA A O 1
ATOM 2781 N N . LYS A 1 329 ? 17.808 -11.545 15.508 1.00 87.38 329 LYS A N 1
ATOM 2782 C CA . LYS A 1 329 ? 19.247 -11.735 15.789 1.00 87.38 329 LYS A CA 1
ATOM 2783 C C . LYS A 1 329 ? 19.934 -12.832 14.946 1.00 87.38 329 LYS A C 1
ATOM 2785 O O . LYS A 1 329 ? 21.155 -12.846 14.884 1.00 87.38 329 LYS A O 1
ATOM 2790 N N . HIS A 1 330 ? 19.162 -13.674 14.256 1.00 89.94 330 HIS A N 1
ATOM 2791 C CA . HIS A 1 330 ? 19.631 -14.824 13.464 1.00 89.94 330 HIS A CA 1
ATOM 2792 C C . HIS A 1 330 ? 19.531 -14.622 11.943 1.00 89.94 330 HIS A C 1
ATOM 2794 O O . HIS A 1 330 ? 19.429 -15.580 11.183 1.00 89.94 330 HIS A O 1
ATOM 2800 N N . LYS A 1 331 ? 19.475 -13.374 11.460 1.00 91.31 331 LYS A N 1
ATOM 2801 C CA . LYS A 1 331 ? 19.286 -13.100 10.021 1.00 91.31 331 LYS A CA 1
ATOM 2802 C C . LYS A 1 331 ? 20.378 -13.706 9.158 1.00 91.31 331 LYS A C 1
ATOM 2804 O O . LYS A 1 331 ? 20.076 -14.190 8.078 1.00 91.31 331 LYS A O 1
ATOM 2809 N N . GLU A 1 332 ? 21.613 -13.628 9.625 1.00 91.75 332 GLU A N 1
ATOM 2810 C CA . GLU A 1 332 ? 22.789 -14.149 8.947 1.00 91.75 332 GLU A CA 1
ATOM 2811 C C . GLU A 1 332 ? 22.681 -15.677 8.818 1.00 91.75 332 GLU A C 1
ATOM 2813 O O . GLU A 1 332 ? 22.696 -16.188 7.702 1.00 91.75 332 GLU A O 1
ATOM 2818 N N . ASP A 1 333 ? 22.377 -16.375 9.920 1.00 91.69 333 ASP A N 1
ATOM 2819 C CA . ASP A 1 333 ? 22.144 -17.827 9.928 1.00 91.69 333 ASP A CA 1
ATOM 2820 C C . ASP A 1 333 ? 21.028 -18.242 8.947 1.00 91.69 333 ASP A C 1
ATOM 2822 O O . ASP A 1 333 ? 21.141 -19.245 8.243 1.00 91.69 333 ASP A O 1
ATOM 2826 N N . VAL A 1 334 ? 19.936 -17.466 8.882 1.00 93.06 334 VAL A N 1
ATOM 2827 C CA . VAL A 1 334 ? 18.814 -17.712 7.957 1.00 93.06 334 VAL A CA 1
ATOM 2828 C C . VAL A 1 334 ? 19.232 -17.511 6.499 1.00 93.06 334 VAL A C 1
ATOM 2830 O O . VAL A 1 334 ? 18.844 -18.312 5.650 1.00 93.06 334 VAL A O 1
ATOM 2833 N N . VAL A 1 335 ? 20.023 -16.478 6.187 1.00 93.94 335 VAL A N 1
ATOM 2834 C CA . VAL A 1 335 ? 20.553 -16.257 4.828 1.00 93.94 335 VAL A CA 1
ATOM 2835 C C . VAL A 1 335 ? 21.429 -17.433 4.405 1.00 93.94 335 VAL A C 1
ATOM 2837 O O . VAL A 1 335 ? 21.241 -17.967 3.311 1.00 93.94 335 VAL A O 1
ATOM 2840 N N . ASP A 1 336 ? 22.344 -17.863 5.270 1.00 94.19 336 ASP A N 1
ATOM 2841 C CA . ASP A 1 336 ? 23.255 -18.968 4.974 1.00 94.19 336 ASP A CA 1
ATOM 2842 C C . ASP A 1 336 ? 22.505 -20.289 4.810 1.00 94.19 336 ASP A C 1
ATOM 2844 O O . ASP A 1 336 ? 22.797 -21.065 3.899 1.00 94.19 336 ASP A O 1
ATOM 2848 N N . TYR A 1 337 ? 21.468 -20.522 5.614 1.00 94.19 337 TYR A N 1
ATOM 2849 C CA . TYR A 1 337 ? 20.585 -21.662 5.410 1.00 94.19 337 TYR A CA 1
ATOM 2850 C C . TYR A 1 337 ? 19.888 -21.611 4.043 1.00 94.19 337 TYR A C 1
ATOM 2852 O O . TYR A 1 337 ? 19.917 -22.600 3.315 1.00 94.19 337 TYR A O 1
ATOM 2860 N N . ILE A 1 338 ? 19.311 -20.464 3.654 1.00 94.88 338 ILE A N 1
ATOM 2861 C CA . ILE A 1 338 ? 18.631 -20.300 2.355 1.00 94.88 338 ILE A CA 1
ATOM 2862 C C . ILE A 1 338 ? 19.586 -20.591 1.189 1.00 94.88 338 ILE A C 1
ATOM 2864 O O . ILE A 1 338 ? 19.201 -21.292 0.252 1.00 94.88 338 ILE A O 1
ATOM 2868 N N . LYS A 1 339 ? 20.831 -20.097 1.243 1.00 95.00 339 LYS A N 1
ATOM 2869 C CA . LYS A 1 339 ? 21.848 -20.312 0.195 1.00 95.00 339 LYS A CA 1
ATOM 2870 C C . LYS A 1 339 ? 22.144 -21.796 -0.049 1.00 95.00 339 LYS A C 1
ATOM 2872 O O . LYS A 1 339 ? 22.345 -22.189 -1.201 1.00 95.00 339 LYS A O 1
ATOM 2877 N N . ASN A 1 340 ? 22.110 -22.596 1.017 1.00 94.56 340 ASN A N 1
ATOM 2878 C CA . ASN A 1 340 ? 22.436 -24.024 1.022 1.00 94.56 340 ASN A CA 1
ATOM 2879 C C . ASN A 1 340 ? 21.240 -24.953 0.726 1.00 94.56 340 ASN A C 1
ATOM 2881 O O . ASN A 1 340 ? 21.397 -26.173 0.732 1.00 94.56 340 ASN A O 1
ATOM 2885 N N . LEU A 1 341 ? 20.045 -24.412 0.469 1.00 94.56 341 LEU A N 1
ATOM 2886 C CA . LEU A 1 341 ? 18.871 -25.218 0.124 1.00 94.56 341 LEU A CA 1
ATOM 2887 C C . LEU A 1 341 ? 18.878 -25.707 -1.335 1.00 94.56 341 LEU A C 1
ATOM 2889 O O . LEU A 1 341 ? 19.460 -25.055 -2.208 1.00 94.56 341 LEU A O 1
ATOM 2893 N N . PRO A 1 342 ? 18.137 -26.796 -1.635 1.00 96.62 342 PRO A N 1
ATOM 2894 C CA . PRO A 1 342 ? 17.827 -27.193 -3.006 1.00 96.62 342 PRO A CA 1
ATOM 2895 C C . PRO A 1 342 ? 17.203 -26.047 -3.813 1.00 96.62 342 PRO A C 1
ATOM 2897 O O . PRO A 1 342 ? 16.487 -25.207 -3.260 1.00 96.62 342 PRO A O 1
ATOM 2900 N N . LEU A 1 343 ? 17.440 -26.041 -5.130 1.00 94.19 343 LEU A N 1
ATOM 2901 C CA . LEU A 1 343 ? 17.128 -24.919 -6.024 1.00 94.19 343 LEU A CA 1
ATOM 2902 C C . LEU A 1 343 ? 15.694 -24.389 -5.871 1.00 94.19 343 LEU A C 1
ATOM 2904 O O . LEU A 1 343 ? 15.505 -23.178 -5.751 1.00 94.19 343 LEU A O 1
ATOM 2908 N N . ASP A 1 344 ? 14.702 -25.278 -5.836 1.00 94.69 344 ASP A N 1
ATOM 2909 C CA . ASP A 1 344 ? 13.287 -24.896 -5.775 1.00 94.69 344 ASP A CA 1
ATOM 2910 C C . ASP A 1 344 ? 12.913 -24.270 -4.427 1.00 94.69 344 ASP A C 1
ATOM 2912 O O . ASP A 1 344 ? 12.290 -23.206 -4.373 1.00 94.69 344 ASP A O 1
ATOM 2916 N N . ALA A 1 345 ? 13.360 -24.882 -3.326 1.00 93.94 345 ALA A N 1
ATOM 2917 C CA . ALA A 1 345 ? 13.149 -24.358 -1.979 1.00 93.94 345 ALA A CA 1
ATOM 2918 C C . ALA A 1 345 ? 13.850 -23.003 -1.799 1.00 93.94 345 ALA A C 1
ATOM 2920 O O . ALA A 1 345 ? 13.275 -22.066 -1.241 1.00 93.94 345 ALA A O 1
ATOM 2921 N N . ARG A 1 346 ? 15.063 -22.871 -2.343 1.00 95.56 346 ARG A N 1
ATOM 2922 C CA . ARG A 1 346 ? 15.831 -21.626 -2.340 1.00 95.56 346 ARG A CA 1
ATOM 2923 C C . ARG A 1 346 ? 15.122 -20.519 -3.121 1.00 95.56 346 ARG A C 1
ATOM 2925 O O . ARG A 1 346 ? 14.943 -19.432 -2.579 1.00 95.56 346 ARG A O 1
ATOM 2932 N N . LYS A 1 347 ? 14.653 -20.786 -4.348 1.00 95.38 347 LYS A N 1
ATOM 2933 C CA . LYS A 1 347 ? 13.883 -19.818 -5.161 1.00 95.38 347 LYS A CA 1
ATOM 2934 C C . LYS A 1 347 ? 12.639 -19.323 -4.426 1.00 95.38 347 LYS A C 1
ATOM 2936 O O . LYS A 1 347 ? 12.381 -18.115 -4.398 1.00 95.38 347 LYS A O 1
ATOM 2941 N N . LYS A 1 348 ? 11.901 -20.239 -3.794 1.00 95.31 348 LYS A N 1
ATOM 2942 C CA . LYS A 1 348 ? 10.718 -19.907 -2.996 1.00 95.31 348 LYS A CA 1
ATOM 2943 C C . LYS A 1 348 ? 11.067 -18.984 -1.825 1.00 95.31 348 LYS A C 1
ATOM 2945 O O . LYS A 1 348 ? 10.511 -17.892 -1.736 1.00 95.31 348 LYS A O 1
ATOM 2950 N N . LEU A 1 349 ? 12.021 -19.367 -0.973 1.00 95.50 349 LEU A N 1
ATOM 2951 C CA . LEU A 1 349 ? 12.364 -18.578 0.216 1.00 95.50 349 LEU A CA 1
ATOM 2952 C C . LEU A 1 349 ? 13.023 -17.237 -0.119 1.00 95.50 349 LEU A C 1
ATOM 2954 O O . LEU A 1 349 ? 12.772 -16.256 0.578 1.00 95.50 349 LEU A O 1
ATOM 2958 N N . VAL A 1 350 ? 13.821 -17.149 -1.188 1.00 95.75 350 VAL A N 1
ATOM 2959 C CA . VAL A 1 350 ? 14.358 -15.866 -1.678 1.00 95.75 350 VAL A CA 1
ATOM 2960 C C . VAL A 1 350 ? 13.219 -14.935 -2.097 1.00 95.75 350 VAL A C 1
ATOM 2962 O O . VAL A 1 350 ? 13.212 -13.761 -1.726 1.00 95.75 350 VAL A O 1
ATOM 2965 N N . THR A 1 351 ? 12.229 -15.463 -2.819 1.00 93.81 351 THR A N 1
ATOM 2966 C CA . THR A 1 351 ? 11.052 -14.693 -3.241 1.00 93.81 351 THR A CA 1
ATOM 2967 C C . THR A 1 351 ? 10.260 -14.198 -2.032 1.00 93.81 351 THR A C 1
ATOM 2969 O O . THR A 1 351 ? 9.995 -13.001 -1.930 1.00 93.81 351 THR A O 1
ATOM 2972 N N . GLU A 1 352 ? 9.958 -15.080 -1.076 1.00 93.69 352 GLU A N 1
ATOM 2973 C CA . GLU A 1 352 ? 9.244 -14.715 0.154 1.00 93.69 352 GLU A CA 1
ATOM 2974 C C . GLU A 1 352 ? 10.027 -13.687 0.987 1.00 93.69 352 GLU A C 1
ATOM 2976 O O . GLU A 1 352 ? 9.456 -12.694 1.429 1.00 93.69 352 GLU A O 1
ATOM 2981 N N . SER A 1 353 ? 11.346 -13.846 1.130 1.00 94.12 353 SER A N 1
ATOM 2982 C CA . SER A 1 353 ? 12.222 -12.911 1.859 1.00 94.12 353 SER A CA 1
ATOM 2983 C C . SER A 1 353 ? 12.203 -11.492 1.275 1.00 94.12 353 SER A C 1
ATOM 2985 O O . SER A 1 353 ? 12.319 -10.492 1.995 1.00 94.12 353 SER A O 1
ATOM 2987 N N . LEU A 1 354 ? 12.063 -11.375 -0.046 1.00 91.25 354 LEU A N 1
ATOM 2988 C CA . LEU A 1 354 ? 11.999 -10.086 -0.734 1.00 91.25 354 LEU A CA 1
ATOM 2989 C C . LEU A 1 354 ? 10.586 -9.505 -0.763 1.00 91.25 354 LEU A C 1
ATOM 2991 O O . LEU A 1 354 ? 10.449 -8.287 -0.905 1.00 91.25 354 LEU A O 1
ATOM 2995 N N . ASP A 1 355 ? 9.553 -10.311 -0.543 1.00 88.88 355 ASP A N 1
ATOM 2996 C CA . ASP A 1 355 ? 8.179 -9.839 -0.436 1.00 88.88 355 ASP A CA 1
ATOM 2997 C C . ASP A 1 355 ? 7.870 -9.307 0.973 1.00 88.88 355 ASP A C 1
ATOM 2999 O O . ASP A 1 355 ? 7.866 -10.033 1.960 1.00 88.88 355 ASP A O 1
ATOM 3003 N N . LYS A 1 356 ? 7.559 -8.009 1.061 1.00 86.94 356 LYS A N 1
ATOM 3004 C CA . LYS A 1 356 ? 7.194 -7.319 2.310 1.00 86.94 356 LYS A CA 1
ATOM 3005 C C . LYS A 1 356 ? 5.941 -7.896 2.972 1.00 86.94 356 LYS A C 1
ATOM 3007 O O . LYS A 1 356 ? 5.753 -7.655 4.158 1.00 86.94 356 LYS A O 1
ATOM 3012 N N . SER A 1 357 ? 5.076 -8.559 2.203 1.00 82.38 357 SER A N 1
ATOM 3013 C CA . SER A 1 357 ? 3.804 -9.112 2.677 1.00 82.38 357 SER A CA 1
ATOM 3014 C C . SER A 1 357 ? 3.964 -10.373 3.521 1.00 82.38 357 SER A C 1
ATOM 3016 O O . SER A 1 357 ? 3.049 -10.737 4.253 1.00 82.38 357 SER A O 1
ATOM 3018 N N . THR A 1 358 ? 5.126 -11.024 3.446 1.00 88.81 358 THR A N 1
ATOM 3019 C CA . THR A 1 358 ? 5.389 -12.264 4.170 1.00 88.81 358 THR A CA 1
ATOM 3020 C C . THR A 1 358 ? 6.059 -11.985 5.512 1.00 88.81 358 THR A C 1
ATOM 3022 O O . THR A 1 358 ? 6.793 -11.006 5.686 1.00 88.81 358 THR A O 1
ATOM 3025 N N . ASN A 1 359 ? 5.879 -12.900 6.462 1.00 89.50 359 ASN A N 1
ATOM 3026 C CA . ASN A 1 359 ? 6.601 -12.883 7.733 1.00 89.50 359 ASN A CA 1
ATOM 3027 C C . ASN A 1 359 ? 8.122 -12.927 7.526 1.00 89.50 359 ASN A C 1
ATOM 3029 O O . ASN A 1 359 ? 8.855 -12.213 8.209 1.00 89.50 359 ASN A O 1
ATOM 3033 N N . LEU A 1 360 ? 8.607 -13.706 6.551 1.00 92.00 360 LEU A N 1
ATOM 3034 C CA . LEU A 1 360 ? 10.029 -13.779 6.209 1.00 92.00 360 LEU A CA 1
ATOM 3035 C C . LEU A 1 360 ? 10.555 -12.432 5.685 1.00 92.00 360 LEU A C 1
ATOM 3037 O O . LEU A 1 360 ? 11.631 -11.966 6.072 1.00 92.00 360 LEU A O 1
ATOM 3041 N N . GLY A 1 361 ? 9.765 -11.739 4.870 1.00 90.69 361 GLY A N 1
ATOM 3042 C CA . GLY A 1 361 ? 10.092 -10.396 4.423 1.00 90.69 361 GLY A CA 1
ATOM 3043 C C . GLY A 1 361 ? 10.049 -9.354 5.535 1.00 90.69 361 GLY A C 1
ATOM 3044 O O . GLY A 1 361 ? 10.926 -8.480 5.578 1.00 90.69 361 GLY A O 1
ATOM 3045 N N . ALA A 1 362 ? 9.084 -9.440 6.451 1.00 88.38 362 ALA A N 1
ATOM 3046 C CA . ALA A 1 362 ? 9.027 -8.596 7.642 1.00 88.38 362 ALA A CA 1
ATOM 3047 C C . ALA A 1 362 ? 10.247 -8.834 8.549 1.00 88.38 362 ALA A C 1
ATOM 3049 O O . ALA A 1 362 ? 10.897 -7.875 8.977 1.00 88.38 362 ALA A O 1
ATOM 3050 N N . PHE A 1 363 ? 10.626 -10.099 8.754 1.00 91.38 363 PHE A N 1
ATOM 3051 C CA . PHE A 1 363 ? 11.809 -10.518 9.504 1.00 91.38 363 PHE A CA 1
ATOM 3052 C C . PHE A 1 363 ? 13.066 -9.818 8.991 1.00 91.38 363 PHE A C 1
ATOM 3054 O O . PHE A 1 363 ? 13.724 -9.101 9.752 1.00 91.38 363 PHE A O 1
ATOM 3061 N N . PHE A 1 364 ? 13.362 -9.893 7.689 1.00 91.44 364 PHE A N 1
ATOM 3062 C CA . PHE A 1 364 ? 14.541 -9.233 7.114 1.00 91.44 364 PHE A CA 1
ATOM 3063 C C . PHE A 1 364 ? 14.512 -7.700 7.215 1.00 91.44 364 PHE A C 1
ATOM 3065 O O . PHE A 1 364 ? 15.571 -7.065 7.212 1.00 91.44 364 PHE A O 1
ATOM 3072 N N . ARG A 1 365 ? 13.341 -7.101 7.450 1.00 89.44 365 ARG A N 1
ATOM 3073 C CA . ARG A 1 365 ? 13.124 -5.649 7.581 1.00 89.44 365 ARG A CA 1
ATOM 3074 C C . ARG A 1 365 ? 13.010 -5.146 9.022 1.00 89.44 365 ARG A C 1
ATOM 3076 O O . ARG A 1 365 ? 12.839 -3.946 9.239 1.00 89.44 365 ARG A O 1
ATOM 3083 N N . VAL A 1 366 ? 13.197 -6.015 10.015 1.00 86.75 366 VAL A N 1
ATOM 3084 C CA . VAL A 1 366 ? 13.435 -5.585 11.402 1.00 86.75 366 VAL A CA 1
ATOM 3085 C C . VAL A 1 366 ? 14.786 -4.869 11.516 1.00 86.75 366 VAL A C 1
ATOM 3087 O O . VAL A 1 366 ? 15.827 -5.411 11.141 1.00 86.75 366 VAL A O 1
ATOM 3090 N N . GLN A 1 367 ? 14.801 -3.651 12.050 1.00 83.12 367 GLN A N 1
ATOM 3091 C CA . GLN A 1 367 ? 16.042 -2.909 12.280 1.00 83.12 367 GLN A CA 1
ATOM 3092 C C . GLN A 1 367 ? 16.814 -3.475 13.485 1.00 83.12 367 GLN A C 1
ATOM 3094 O O . GLN A 1 367 ? 16.251 -3.643 14.565 1.00 83.12 367 GLN A O 1
ATOM 3099 N N . ARG A 1 368 ? 18.122 -3.714 13.307 1.00 75.88 368 ARG A N 1
ATOM 3100 C CA . ARG A 1 368 ? 19.066 -4.114 14.367 1.00 75.88 368 ARG A CA 1
ATOM 3101 C C . ARG A 1 368 ? 20.024 -2.949 14.642 1.00 75.88 368 ARG A C 1
ATOM 3103 O O . ARG A 1 368 ? 20.745 -2.510 13.747 1.00 75.88 368 ARG A O 1
ATOM 3110 N N . GLY A 1 369 ? 20.000 -2.421 15.866 1.00 76.25 369 GLY A N 1
ATOM 3111 C CA . GLY A 1 369 ? 20.810 -1.262 16.256 1.00 76.25 369 GLY A CA 1
ATOM 3112 C C . GLY A 1 369 ? 20.520 -0.014 15.411 1.00 76.25 369 GLY A C 1
ATOM 3113 O O . GLY A 1 369 ? 19.364 0.320 15.141 1.00 76.25 369 GLY A O 1
ATOM 3114 N N . ILE A 1 370 ? 21.574 0.680 14.976 1.00 71.88 370 ILE A N 1
ATOM 3115 C CA . ILE A 1 370 ? 21.481 1.943 14.220 1.00 71.88 370 ILE A CA 1
ATOM 3116 C C . ILE A 1 370 ? 21.253 1.759 12.705 1.00 71.88 370 ILE A C 1
ATOM 3118 O O . ILE A 1 370 ? 20.939 2.722 12.003 1.00 71.88 370 ILE A O 1
ATOM 3122 N N . PHE A 1 371 ? 21.384 0.539 12.172 1.00 70.00 371 PHE A N 1
ATOM 3123 C CA . PHE A 1 371 ? 21.330 0.295 10.728 1.00 70.00 371 PHE A CA 1
ATOM 3124 C C . PHE A 1 371 ? 19.900 0.070 10.224 1.00 70.00 371 PHE A C 1
ATOM 3126 O O . PHE A 1 371 ? 19.258 -0.926 10.553 1.00 70.00 371 PHE A O 1
ATOM 3133 N N . LYS A 1 372 ? 19.407 0.961 9.348 1.00 74.75 372 LYS A N 1
ATOM 3134 C CA . LYS A 1 372 ? 18.096 0.777 8.695 1.00 74.75 372 LYS A CA 1
ATOM 3135 C C . LYS A 1 372 ? 18.171 -0.295 7.587 1.00 74.75 372 LYS A C 1
ATOM 3137 O O . LYS A 1 372 ? 19.013 -0.141 6.693 1.00 74.75 372 LYS A O 1
ATOM 3142 N N . PRO A 1 373 ? 17.304 -1.317 7.582 1.00 78.31 373 PRO A N 1
ATOM 3143 C CA . PRO A 1 373 ? 17.273 -2.325 6.525 1.00 78.31 373 PRO A CA 1
ATOM 3144 C C . PRO A 1 373 ? 16.893 -1.681 5.188 1.00 78.31 373 PRO A C 1
ATOM 3146 O O . PRO A 1 373 ? 16.030 -0.808 5.152 1.00 78.31 373 PRO A O 1
ATOM 3149 N N . ARG A 1 374 ? 17.590 -2.060 4.110 1.00 78.44 374 ARG A N 1
ATOM 3150 C CA . ARG A 1 374 ? 17.326 -1.620 2.729 1.00 78.44 374 ARG A CA 1
ATOM 3151 C C . ARG A 1 374 ? 17.805 -2.695 1.760 1.00 78.44 374 ARG A C 1
ATOM 3153 O O . ARG A 1 374 ? 18.818 -3.325 2.029 1.00 78.44 374 ARG A O 1
ATOM 3160 N N . LEU A 1 375 ? 17.175 -2.809 0.592 1.00 80.12 375 LEU A N 1
ATOM 3161 C CA . LEU A 1 375 ? 17.619 -3.723 -0.477 1.00 80.12 375 LEU A CA 1
ATOM 3162 C C . LEU A 1 375 ? 19.067 -3.483 -0.941 1.00 80.12 375 LEU A C 1
ATOM 3164 O O . LEU A 1 375 ? 19.712 -4.380 -1.464 1.00 80.12 375 LEU A O 1
ATOM 3168 N N . SER A 1 376 ? 19.598 -2.275 -0.751 1.00 77.00 376 SER A N 1
ATOM 3169 C CA . SER A 1 376 ? 20.950 -1.918 -1.182 1.00 77.00 376 SER A CA 1
ATOM 3170 C C . SER A 1 376 ? 22.057 -2.275 -0.181 1.00 77.00 376 SER A C 1
ATOM 3172 O O . SER A 1 376 ? 23.213 -1.987 -0.478 1.00 77.00 376 SER A O 1
ATOM 3174 N N . ARG A 1 377 ? 21.744 -2.812 1.011 1.00 81.12 377 ARG A N 1
ATOM 3175 C CA . ARG A 1 377 ? 22.753 -3.154 2.037 1.00 81.12 377 ARG A CA 1
ATOM 3176 C C . ARG A 1 377 ? 22.340 -4.295 2.976 1.00 81.12 377 ARG A C 1
ATOM 3178 O O . ARG A 1 377 ? 21.155 -4.501 3.224 1.00 81.12 377 ARG A O 1
ATOM 3185 N N . GLY A 1 378 ? 23.331 -4.948 3.584 1.00 86.38 378 GLY A N 1
ATOM 3186 C CA . GLY A 1 378 ? 23.137 -5.987 4.604 1.00 86.38 378 GLY A CA 1
ATOM 3187 C C . GLY A 1 378 ? 22.463 -7.248 4.057 1.00 86.38 378 GLY A C 1
ATOM 3188 O O . GLY A 1 378 ? 22.511 -7.513 2.859 1.00 86.38 378 GLY A O 1
ATOM 3189 N N . THR A 1 379 ? 21.775 -7.991 4.922 1.00 89.62 379 THR A N 1
ATOM 3190 C CA . THR A 1 379 ? 21.173 -9.291 4.574 1.00 89.62 379 THR A CA 1
ATOM 3191 C C . THR A 1 379 ? 20.129 -9.218 3.455 1.00 89.62 379 THR A C 1
ATOM 3193 O O . THR A 1 379 ? 20.061 -10.117 2.626 1.00 89.62 379 THR A O 1
ATOM 3196 N N . LEU A 1 380 ? 19.374 -8.119 3.333 1.00 90.00 380 LEU A N 1
ATOM 3197 C CA . LEU A 1 380 ? 18.454 -7.917 2.200 1.00 90.00 380 LEU A CA 1
ATOM 3198 C C . LEU A 1 380 ? 19.178 -7.787 0.854 1.00 90.00 380 LEU A C 1
ATOM 3200 O O . LEU A 1 380 ? 18.657 -8.241 -0.161 1.00 90.00 380 LEU A O 1
ATOM 3204 N N . GLN A 1 381 ? 20.362 -7.171 0.834 1.00 92.06 381 GLN A N 1
ATOM 3205 C CA . GLN A 1 381 ? 21.174 -7.087 -0.380 1.00 92.06 381 GLN A CA 1
ATOM 3206 C C . GLN A 1 381 ? 21.727 -8.453 -0.768 1.00 92.06 381 GLN A C 1
ATOM 3208 O O . GLN A 1 381 ? 21.815 -8.755 -1.953 1.00 92.06 381 GLN A O 1
ATOM 3213 N N . GLU A 1 382 ? 22.106 -9.268 0.212 1.00 93.06 382 GLU A N 1
ATOM 3214 C CA . GLU A 1 382 ? 22.560 -10.633 -0.045 1.00 93.06 382 GLU A CA 1
ATOM 3215 C C . GLU A 1 382 ? 21.451 -11.481 -0.658 1.00 93.06 382 GLU A C 1
ATOM 3217 O O . GLU A 1 382 ? 21.663 -12.055 -1.719 1.00 93.06 382 GLU A O 1
ATOM 3222 N N . ILE A 1 383 ? 20.245 -11.466 -0.084 1.00 94.38 383 ILE A N 1
ATOM 3223 C CA . ILE A 1 383 ? 19.086 -12.157 -0.668 1.00 94.38 383 ILE A CA 1
ATOM 3224 C C . ILE A 1 383 ? 18.786 -11.649 -2.091 1.00 94.38 383 ILE A C 1
ATOM 3226 O O . ILE A 1 383 ? 18.478 -12.433 -2.986 1.00 94.38 383 ILE A O 1
ATOM 3230 N N . GLU A 1 384 ? 18.902 -10.342 -2.336 1.00 92.75 384 GLU A N 1
ATOM 3231 C CA . GLU A 1 384 ? 18.720 -9.769 -3.674 1.00 92.75 384 GLU A CA 1
ATOM 3232 C C . GLU A 1 384 ? 19.797 -10.233 -4.672 1.00 92.75 384 GLU A C 1
ATOM 3234 O O . GLU A 1 384 ? 19.500 -10.430 -5.850 1.00 92.75 384 GLU A O 1
ATOM 3239 N N . ARG A 1 385 ? 21.045 -10.429 -4.225 1.00 92.88 385 ARG A N 1
ATOM 3240 C CA . ARG A 1 385 ? 22.100 -11.032 -5.055 1.00 92.88 385 ARG A CA 1
ATOM 3241 C C . ARG A 1 385 ? 21.776 -12.488 -5.367 1.00 92.88 385 ARG A C 1
ATOM 3243 O O . ARG A 1 385 ? 21.866 -12.864 -6.530 1.00 92.88 385 ARG A O 1
ATOM 3250 N N . GLU A 1 386 ? 21.323 -13.257 -4.379 1.00 93.19 386 GLU A N 1
ATOM 3251 C CA . GLU A 1 386 ? 20.880 -14.639 -4.593 1.00 93.19 386 GLU A CA 1
ATOM 3252 C C . GLU A 1 386 ? 19.751 -14.712 -5.625 1.00 93.19 386 GLU A C 1
ATOM 3254 O O . GLU A 1 386 ? 19.813 -15.525 -6.541 1.00 93.19 386 GLU A O 1
ATOM 3259 N N . ARG A 1 387 ? 18.761 -13.809 -5.572 1.00 94.88 387 ARG A N 1
ATOM 3260 C CA . ARG A 1 387 ? 17.705 -13.742 -6.598 1.00 94.88 387 ARG A CA 1
ATOM 3261 C C . ARG A 1 387 ? 18.276 -13.599 -8.009 1.00 94.88 387 ARG A C 1
ATOM 3263 O O . ARG A 1 387 ? 17.785 -14.251 -8.923 1.00 94.88 387 ARG A O 1
ATOM 3270 N N . LYS A 1 388 ? 19.293 -12.754 -8.187 1.00 92.00 388 LYS A N 1
ATOM 3271 C CA . LYS A 1 388 ? 19.930 -12.522 -9.493 1.00 92.00 388 LYS A CA 1
ATOM 3272 C C . LYS A 1 388 ? 20.742 -13.715 -9.987 1.00 92.00 388 LYS A C 1
ATOM 3274 O O . LYS A 1 388 ? 20.873 -13.862 -11.189 1.00 92.00 388 LYS A O 1
ATOM 3279 N N . LEU A 1 389 ? 21.272 -14.544 -9.087 1.00 91.19 389 LEU A N 1
ATOM 3280 C CA . LEU A 1 389 ? 21.956 -15.793 -9.446 1.00 91.19 389 LEU A CA 1
ATOM 3281 C C . LEU A 1 389 ? 20.975 -16.907 -9.851 1.00 91.19 389 LEU A C 1
ATOM 3283 O O . LEU A 1 389 ? 21.386 -17.910 -10.426 1.00 91.19 389 LEU A O 1
ATOM 3287 N N . LEU A 1 390 ? 19.693 -16.757 -9.508 1.00 89.19 390 LEU A N 1
ATOM 3288 C CA . LEU A 1 390 ? 18.630 -17.736 -9.756 1.00 89.19 390 LEU A CA 1
ATOM 3289 C C . LEU A 1 390 ? 17.758 -17.423 -10.980 1.00 89.19 390 LEU A C 1
ATOM 3291 O O . LEU A 1 390 ? 16.946 -18.280 -11.353 1.00 89.19 390 LEU A O 1
ATOM 3295 N N . ALA A 1 391 ? 17.877 -16.203 -11.510 1.00 78.44 391 ALA A N 1
ATOM 3296 C CA . ALA A 1 391 ? 17.215 -15.707 -12.714 1.00 78.44 391 ALA A CA 1
ATOM 3297 C C . ALA A 1 391 ? 18.076 -16.019 -13.937 1.00 78.44 391 ALA A C 1
ATOM 3299 O O . ALA A 1 391 ? 17.478 -16.432 -14.953 1.00 78.44 391 ALA A O 1
#

Foldseek 3Di:
DFPCLCQDLVNPVVVQVVQQPDPVQQWHWDADPDSLRQKIKTAGPPPPDPPPPQLQFKKKKFFWFALVCVRVLCVLQVVLCRVQAHMKMFGNLVSLVVQLVVLVVVLVVLVVVLVVLVVCVVVVVDDLVNLLVLQVVLLVVVLVVDQDPDPVVNVVVVVVSVVVSVCCSPPDDSVRSSVSSSVSSVVVSVVSVLSSVVSCDCNQTRRMMGIDDPPCVVVVQVSVLSSQVVCVVVVTHGGDDDLQWADQASGMTMARQDRPDGHDSSRDLHRYQHPRPDPDHRHPNAPPVLEDELVNLVVPPPPDNLVVLVVNQQRNGRYDPNNLLVSLVCLVVNLVVLVPDDLVSSLVLLVQCCDSNTSNVVSQQDDDPPDGRDCVDDSNVSSVVVNVVSD